Protein 4L0F (pdb70)

Structure (mmCIF, N/CA/C/O backbone):
data_4L0F
#
_entry.id   4L0F
#
_cell.length_a   48.020
_cell.length_b   79.550
_cell.length_c   62.880
_cell.angle_alpha   90.000
_cell.angle_beta   104.530
_cell.angle_gamma   90.000
#
_symmetry.space_group_name_H-M   'P 1 21 1'
#
loop_
_entity.id
_entity.type
_entity.pdbx_description
1 polymer 'P450 monooxygenase'
2 non-polymer 'PROTOPORPHYRIN IX CONTAINING FE'
3 non-polymer 1,2-ETHANEDIOL
4 non-polymer 'TRIETHYLENE GLYCOL'
5 water water
#
loop_
_atom_site.group_PDB
_atom_site.id
_atom_site.type_symbol
_atom_site.label_atom_id
_atom_site.label_alt_id
_atom_site.label_comp_id
_atom_site.label_asym_id
_atom_site.label_entity_id
_atom_site.label_seq_id
_atom_site.pdbx_PDB_ins_code
_atom_site.Cartn_x
_atom_site.Cartn_y
_atom_site.Cartn_z
_atom_site.occupancy
_atom_site.B_iso_or_equiv
_atom_site.auth_seq_id
_atom_site.auth_comp_id
_atom_site.auth_asym_id
_atom_site.auth_atom_id
_atom_site.pdbx_PDB_model_num
ATOM 1 N N . HIS A 1 9 ? 16.265 -23.072 39.151 1.00 48.03 -14 HIS A N 1
ATOM 2 C CA . HIS A 1 9 ? 17.324 -24.059 38.758 1.00 47.99 -14 HIS A CA 1
ATOM 3 C C . HIS A 1 9 ? 18.558 -23.368 38.161 1.00 46.28 -14 HIS A C 1
ATOM 4 O O . HIS A 1 9 ? 18.430 -22.511 37.284 1.00 44.20 -14 HIS A O 1
ATOM 11 N N . HIS A 1 10 ? 19.740 -23.742 38.654 1.00 47.41 -13 HIS A N 1
ATOM 12 C CA . HIS A 1 10 ? 21.028 -23.236 38.151 1.00 46.11 -13 HIS A CA 1
ATOM 13 C C . HIS A 1 10 ? 21.267 -23.718 36.723 1.00 43.01 -13 HIS A C 1
ATOM 14 O O . HIS A 1 10 ? 21.827 -22.992 35.902 1.00 40.47 -13 HIS A O 1
ATOM 21 N N . SER A 1 11 ? 20.862 -24.959 36.456 1.00 42.10 -12 SER A N 1
ATOM 22 C CA . SER A 1 11 ? 21.144 -25.617 35.188 1.00 40.10 -12 SER A CA 1
ATOM 23 C C . SER A 1 11 ? 19.917 -26.361 34.679 1.00 38.61 -12 SER A C 1
ATOM 24 O O . SER A 1 11 ? 18.995 -26.652 35.444 1.00 39.20 -12 SER A O 1
ATOM 27 N N . SER A 1 12 ? 19.903 -26.638 33.378 1.00 36.67 -11 SER A N 1
ATOM 28 C CA . SER A 1 12 ? 18.852 -27.437 32.759 1.00 35.26 -11 SER A CA 1
ATOM 29 C C . SER A 1 12 ? 19.469 -28.531 31.896 1.00 35.81 -11 SER A C 1
ATOM 30 O O . SER A 1 12 ? 20.562 -28.357 31.348 1.00 35.42 -11 SER A O 1
ATOM 33 N N . GLY A 1 13 ? 18.768 -29.655 31.782 1.00 36.18 -10 GLY A N 1
ATOM 34 C CA . GLY A 1 13 ? 19.157 -30.705 30.853 1.00 37.14 -10 GLY A CA 1
ATOM 35 C C . GLY A 1 13 ? 18.861 -30.262 29.430 1.00 35.17 -10 GLY A C 1
ATOM 36 O O . GLY A 1 13 ? 17.763 -29.786 29.132 1.00 33.79 -10 GLY A O 1
ATOM 37 N N . LEU A 1 14 ? 19.846 -30.403 28.550 1.00 35.41 -9 LEU A N 1
ATOM 38 C CA . LEU A 1 14 ? 19.640 -30.105 27.131 1.00 34.54 -9 LEU A CA 1
ATOM 39 C C . LEU A 1 14 ? 18.601 -31.080 26.533 1.00 34.38 -9 LEU A C 1
ATOM 40 O O . LEU A 1 14 ? 17.691 -30.667 25.816 1.00 33.22 -9 LEU A O 1
ATOM 45 N N . VAL A 1 15 ? 18.722 -32.356 26.888 1.00 35.65 -8 VAL A N 1
ATOM 46 C CA . VAL A 1 15 ? 17.806 -33.399 26.441 1.00 36.12 -8 VAL A CA 1
ATOM 47 C C . VAL A 1 15 ? 16.705 -33.623 27.500 1.00 36.58 -8 VAL A C 1
ATOM 48 O O . VAL A 1 15 ? 17.003 -34.062 28.617 1.00 37.18 -8 VAL A O 1
ATOM 52 N N . PRO A 1 16 ? 15.431 -33.296 27.162 1.00 35.07 -7 PRO A N 1
ATOM 53 C CA . PRO A 1 16 ? 14.362 -33.497 28.138 1.00 35.78 -7 PRO A CA 1
ATOM 54 C C . PRO A 1 16 ? 14.345 -34.917 28.708 1.00 38.14 -7 PRO A C 1
ATOM 55 O O . PRO A 1 16 ? 14.637 -35.890 28.003 1.00 38.77 -7 PRO A O 1
ATOM 59 N N . ARG A 1 17 ? 14.019 -35.025 29.988 1.00 39.14 -6 ARG A N 1
ATOM 60 C CA . ARG A 1 17 ? 14.069 -36.313 30.666 1.00 41.88 -6 ARG A CA 1
ATOM 61 C C . ARG A 1 17 ? 13.101 -37.327 30.051 1.00 42.46 -6 ARG A C 1
ATOM 62 O O . ARG A 1 17 ? 13.348 -38.531 30.106 1.00 44.84 -6 ARG A O 1
ATOM 70 N N . GLY A 1 18 ? 12.022 -36.827 29.449 1.00 40.70 -5 GLY A N 1
ATOM 71 C CA . GLY A 1 18 ? 11.016 -37.675 28.812 1.00 41.55 -5 GLY A CA 1
ATOM 72 C C . GLY A 1 18 ? 11.366 -38.149 27.408 1.00 40.82 -5 GLY A C 1
ATOM 73 O O . GLY A 1 18 ? 10.627 -38.948 26.826 1.00 41.85 -5 GLY A O 1
ATOM 74 N N . SER A 1 19 ? 12.495 -37.675 26.875 1.00 38.84 -4 SER A N 1
ATOM 75 C CA . SER A 1 19 ? 12.952 -38.046 25.529 1.00 38.41 -4 SER A CA 1
ATOM 76 C C . SER A 1 19 ? 13.048 -39.551 25.343 1.00 41.11 -4 SER A C 1
ATOM 77 O O . SER A 1 19 ? 13.366 -40.281 26.279 1.00 43.05 -4 SER A O 1
ATOM 80 N N . HIS A 1 20 ? 12.767 -40.013 24.128 1.00 41.99 -3 HIS A N 1
ATOM 81 C CA . HIS A 1 20 ? 12.846 -41.440 23.817 1.00 44.88 -3 HIS A CA 1
ATOM 82 C C . HIS A 1 20 ? 14.279 -41.830 23.442 1.00 45.64 -3 HIS A C 1
ATOM 83 O O . HIS A 1 20 ? 14.659 -42.991 23.556 1.00 48.42 -3 HIS A O 1
ATOM 90 N N . SER A 1 21 ? 15.066 -40.849 23.002 1.00 43.94 -2 SER A N 1
ATOM 91 C CA . SER A 1 21 ? 16.445 -41.095 22.580 1.00 44.56 -2 SER A CA 1
ATOM 92 C C . SER A 1 21 ? 17.295 -39.833 22.720 1.00 42.41 -2 SER A C 1
ATOM 93 O O . SER A 1 21 ? 16.783 -38.754 23.047 1.00 40.25 -2 SER A O 1
ATOM 96 N N . GLY A 1 22 ? 18.596 -39.974 22.466 1.00 43.29 -1 GLY A N 1
ATOM 97 C CA . GLY A 1 22 ? 19.519 -38.834 22.513 1.00 41.60 -1 GLY A CA 1
ATOM 98 C C . GLY A 1 22 ? 20.196 -38.656 23.861 1.00 42.43 -1 GLY A C 1
ATOM 99 O O . GLY A 1 22 ? 20.968 -37.714 24.054 1.00 41.41 -1 GLY A O 1
ATOM 100 N N . HIS A 1 23 ? 19.924 -39.576 24.786 1.00 44.38 0 HIS A N 1
ATOM 101 C CA . HIS A 1 23 ? 20.379 -39.451 26.167 1.00 45.26 0 HIS A CA 1
ATOM 102 C C . HIS A 1 23 ? 21.893 -39.616 26.333 1.00 46.97 0 HIS A C 1
ATOM 103 O O . HIS A 1 23 ? 22.485 -39.061 27.263 1.00 46.88 0 HIS A O 1
ATOM 110 N N . MET A 1 24 ? 22.511 -40.367 25.425 1.00 48.38 1 MET A N 1
ATOM 111 C CA . MET A 1 24 ? 23.942 -40.650 25.498 1.00 50.60 1 MET A CA 1
ATOM 112 C C . MET A 1 24 ? 24.825 -39.483 25.050 1.00 49.29 1 MET A C 1
ATOM 113 O O . MET A 1 24 ? 26.045 -39.524 25.208 1.00 50.77 1 MET A O 1
ATOM 118 N N . THR A 1 25 ? 24.203 -38.447 24.500 1.00 46.85 2 THR A N 1
ATOM 119 C CA . THR A 1 25 ? 24.920 -37.226 24.128 1.00 46.14 2 THR A CA 1
ATOM 120 C C . THR A 1 25 ? 24.289 -35.982 24.774 1.00 43.85 2 THR A C 1
ATOM 121 O O . THR A 1 25 ? 24.392 -34.863 24.247 1.00 42.36 2 THR A O 1
ATOM 125 N N . ALA A 1 26 ? 23.645 -36.199 25.924 1.00 44.39 3 ALA A N 1
ATOM 126 C CA . ALA A 1 26 ? 23.050 -35.129 26.735 1.00 42.79 3 ALA A CA 1
ATOM 127 C C . ALA A 1 26 ? 24.116 -34.342 27.506 1.00 43.04 3 ALA A C 1
ATOM 128 O O . ALA A 1 26 ? 25.105 -34.919 27.985 1.00 45.59 3 ALA A O 1
ATOM 130 N N . HIS A 1 27 ? 23.904 -33.031 27.609 1.00 40.85 4 HIS A N 1
ATOM 131 C CA . HIS A 1 27 ? 24.761 -32.127 28.382 1.00 40.93 4 HIS A CA 1
ATOM 132 C C . HIS A 1 27 ? 23.860 -31.116 29.089 1.00 38.41 4 HIS A C 1
ATOM 133 O O . HIS A 1 27 ? 22.781 -30.806 28.584 1.00 36.63 4 HIS A O 1
ATOM 140 N N . THR A 1 28 ? 24.281 -30.612 30.252 1.00 37.94 5 THR A N 1
ATOM 141 C CA . THR A 1 28 ? 23.497 -29.570 30.943 1.00 35.64 5 THR A CA 1
ATOM 142 C C . THR A 1 28 ? 23.933 -28.177 30.501 1.00 33.16 5 THR A C 1
ATOM 143 O O . THR A 1 28 ? 25.070 -27.988 30.089 1.00 33.67 5 THR A O 1
ATOM 147 N N . LEU A 1 29 ? 23.028 -27.210 30.579 1.00 30.86 6 LEU A N 1
ATOM 148 C CA . LEU A 1 29 ? 23.361 -25.813 30.287 1.00 29.58 6 LEU A CA 1
ATOM 149 C C . LEU A 1 29 ? 22.938 -24.929 31.457 1.00 29.26 6 LEU A C 1
ATOM 150 O O . LEU A 1 29 ? 21.884 -25.160 32.060 1.00 29.12 6 LEU A O 1
ATOM 155 N N . PRO A 1 30 ? 23.759 -23.921 31.795 1.00 29.26 7 PRO A N 1
ATOM 156 C CA . PRO A 1 30 ? 23.305 -22.997 32.838 1.00 29.13 7 PRO A CA 1
ATOM 157 C C . PRO A 1 30 ? 22.054 -22.244 32.398 1.00 26.80 7 PRO A C 1
ATOM 158 O O . PRO A 1 30 ? 21.815 -22.070 31.189 1.00 24.66 7 PRO A O 1
ATOM 162 N N . ILE A 1 31 ? 21.258 -21.817 33.371 1.00 27.32 8 ILE A N 1
ATOM 163 C CA . ILE A 1 31 ? 20.093 -20.977 33.117 1.00 25.93 8 ILE A CA 1
ATOM 164 C C . ILE A 1 31 ? 20.423 -19.632 33.769 1.00 26.81 8 ILE A C 1
ATOM 165 O O . ILE A 1 31 ? 20.223 -19.457 34.981 1.00 28.73 8 ILE A O 1
ATOM 170 N N . PRO A 1 32 ? 21.005 -18.699 32.999 1.00 25.62 9 PRO A N 1
ATOM 171 C CA . PRO A 1 32 ? 21.390 -17.422 33.613 1.00 26.13 9 PRO A CA 1
ATOM 172 C C . PRO A 1 32 ? 20.194 -16.606 34.113 1.00 25.91 9 PRO A C 1
A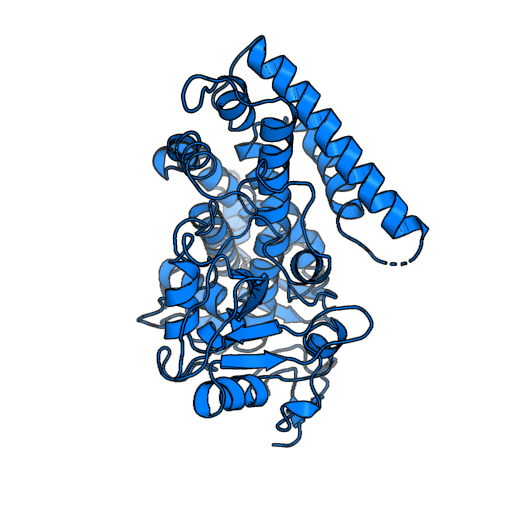TOM 173 O O . PRO A 1 32 ? 19.134 -16.626 33.499 1.00 23.80 9 PRO A O 1
ATOM 177 N N . ASP A 1 33 ? 20.370 -15.881 35.215 1.00 28.46 10 ASP A N 1
ATOM 178 C CA . ASP A 1 33 ? 19.290 -15.041 35.737 1.00 29.72 10 ASP A CA 1
ATOM 179 C C . ASP A 1 33 ? 19.752 -13.596 35.902 1.00 30.44 10 ASP A C 1
ATOM 180 O O . ASP A 1 33 ? 18.951 -12.690 36.140 1.00 31.36 10 ASP A O 1
ATOM 185 N N . ASP A 1 34 ? 21.048 -13.383 35.725 1.00 31.01 11 ASP A N 1
ATOM 186 C CA . ASP A 1 34 ? 21.619 -12.053 35.809 1.00 31.17 11 ASP A CA 1
ATOM 187 C C . ASP A 1 34 ? 21.768 -11.470 34.408 1.00 29.34 11 ASP A C 1
ATOM 188 O O . ASP A 1 34 ? 22.699 -11.825 33.670 1.00 28.96 11 ASP A O 1
ATOM 193 N N . ILE A 1 35 ? 20.844 -10.570 34.062 1.00 28.25 12 ILE A N 1
ATOM 194 C CA . ILE A 1 35 ? 20.810 -9.902 32.751 1.00 26.51 12 ILE A CA 1
ATOM 195 C C . ILE A 1 35 ? 22.181 -9.361 32.346 1.00 25.97 12 ILE A C 1
ATOM 196 O O . ILE A 1 35 ? 22.565 -9.467 31.184 1.00 24.66 12 ILE A O 1
ATOM 201 N N . SER A 1 36 ? 22.912 -8.804 33.315 1.00 27.69 13 SER A N 1
ATOM 202 C CA . SER A 1 36 ? 24.198 -8.143 33.056 1.00 28.34 13 SER A CA 1
ATOM 203 C C . SER A 1 36 ? 25.302 -9.059 32.494 1.00 28.35 13 SER A C 1
ATOM 204 O O . SER A 1 36 ? 26.274 -8.570 31.919 1.00 29.23 13 SER A O 1
ATOM 207 N N . THR A 1 37 ? 25.137 -10.374 32.629 1.00 27.30 14 THR A N 1
ATOM 208 C CA . THR A 1 37 ? 26.183 -11.324 32.226 1.00 27.25 14 THR A CA 1
ATOM 209 C C . THR A 1 37 ? 26.005 -11.860 30.798 1.00 24.56 14 THR A C 1
ATOM 210 O O . THR A 1 37 ? 26.793 -12.689 30.339 1.00 24.33 14 THR A O 1
ATOM 214 N N . ILE A 1 38 ? 24.977 -11.397 30.103 1.00 21.59 15 ILE A N 1
ATOM 215 C CA . ILE A 1 38 ? 24.656 -11.951 28.786 1.00 20.18 15 ILE A CA 1
ATOM 216 C C . ILE A 1 38 ? 24.958 -10.955 27.667 1.00 19.72 15 ILE A C 1
ATOM 217 O O . ILE A 1 38 ? 24.453 -9.827 27.659 1.00 19.58 15 ILE A O 1
ATOM 222 N N . ASN A 1 39 ? 25.797 -11.389 26.726 1.00 20.39 16 ASN A N 1
ATOM 223 C CA . ASN A 1 39 ? 26.134 -10.608 25.537 1.00 19.82 16 ASN A CA 1
ATOM 224 C C . ASN A 1 39 ? 25.400 -11.215 24.349 1.00 18.44 16 ASN A C 1
ATOM 225 O O . ASN A 1 39 ? 25.784 -12.277 23.846 1.00 18.22 16 ASN A O 1
ATOM 230 N N . LEU A 1 40 ? 24.343 -10.532 23.912 1.00 16.98 17 LEU A N 1
ATOM 231 C CA . LEU A 1 40 ? 23.507 -10.997 22.817 1.00 16.01 17 LEU A CA 1
ATOM 232 C C . LEU A 1 40 ? 24.171 -10.961 21.446 1.00 16.24 17 LEU A C 1
ATOM 233 O O . LEU A 1 40 ? 23.700 -11.612 20.512 1.00 14.54 17 LEU A O 1
ATOM 238 N N . THR A 1 41 ? 25.270 -10.214 21.332 1.00 17.53 18 THR A N 1
ATOM 239 C CA . THR A 1 41 ? 25.988 -10.105 20.073 1.00 18.01 18 THR A CA 1
ATOM 240 C C . THR A 1 41 ? 26.897 -11.323 19.850 1.00 18.86 18 THR A C 1
ATOM 241 O O . THR A 1 41 ? 27.305 -11.607 18.727 1.00 19.48 18 THR A O 1
ATOM 245 N N . ASP A 1 42 ? 27.227 -12.026 20.927 1.00 19.48 19 ASP A N 1
ATOM 246 C CA . ASP A 1 42 ? 28.097 -13.189 20.837 1.00 20.41 19 ASP A CA 1
ATOM 247 C C . ASP A 1 42 ? 27.271 -14.434 20.447 1.00 19.38 19 ASP A C 1
ATOM 248 O O . ASP A 1 42 ? 26.399 -14.847 21.205 1.00 18.29 19 ASP A O 1
ATOM 253 N N . PRO A 1 43 ? 27.561 -15.045 19.279 1.00 19.62 20 PRO A N 1
ATOM 254 C CA . PRO A 1 43 ? 26.850 -16.288 18.918 1.00 19.13 20 PRO A CA 1
ATOM 255 C C . PRO A 1 43 ? 26.971 -17.396 19.973 1.00 19.55 20 PRO A C 1
ATOM 256 O O . PRO A 1 43 ? 26.056 -18.206 20.109 1.00 19.18 20 PRO A O 1
ATOM 260 N N . ARG A 1 44 ? 28.071 -17.413 20.723 1.00 21.26 21 ARG A N 1
ATOM 261 C CA . ARG A 1 44 ? 28.318 -18.492 21.683 1.00 22.38 21 ARG A CA 1
ATOM 262 C C . ARG A 1 44 ? 27.282 -18.498 22.805 1.00 20.80 21 ARG A C 1
ATOM 263 O O . ARG A 1 44 ? 26.910 -19.558 23.311 1.00 21.09 21 ARG A O 1
ATOM 271 N N . THR A 1 45 ? 26.823 -17.304 23.176 1.00 19.25 22 THR A N 1
ATOM 272 C CA . THR A 1 45 ? 25.778 -17.104 24.177 1.00 18.01 22 THR A CA 1
ATOM 273 C C . THR A 1 45 ? 24.580 -18.049 24.007 1.00 17.24 22 THR A C 1
ATOM 274 O O . THR A 1 45 ? 24.051 -18.571 25.002 1.00 17.50 22 THR A O 1
ATOM 278 N N . TYR A 1 46 ? 24.180 -18.285 22.758 1.00 15.76 23 TYR A N 1
ATOM 279 C CA . TYR A 1 46 ? 22.965 -19.056 22.445 1.00 15.27 23 TYR A CA 1
ATOM 280 C C . TYR A 1 46 ? 23.134 -20.571 22.562 1.00 16.17 23 TYR A C 1
ATOM 281 O O . TYR A 1 46 ? 22.159 -21.306 22.711 1.00 16.57 23 TYR A O 1
ATOM 290 N N . GLU A 1 47 ? 24.383 -21.012 22.521 1.00 17.32 24 GLU A N 1
ATOM 291 C CA . GLU A 1 47 ? 24.729 -22.398 22.612 1.00 18.93 24 GLU A CA 1
ATOM 292 C C . GLU A 1 47 ? 25.205 -22.784 24.009 1.00 20.29 24 GLU A C 1
ATOM 293 O O . GLU A 1 47 ? 25.166 -23.958 24.365 1.00 21.55 24 GLU A O 1
ATOM 299 N N . VAL A 1 48 ? 25.664 -21.816 24.794 1.00 20.57 25 VAL A N 1
ATOM 300 C CA . VAL A 1 48 ? 26.181 -22.140 26.141 1.00 22.73 25 VAL A CA 1
ATOM 301 C C . VAL A 1 48 ? 25.211 -21.814 27.294 1.00 22.41 25 VAL A C 1
ATOM 302 O O . VAL A 1 48 ? 25.526 -22.072 28.464 1.00 24.10 25 VAL A O 1
ATOM 306 N N . ASN A 1 49 ? 24.036 -21.281 26.953 1.00 20.13 26 ASN A N 1
ATOM 307 C CA . ASN A 1 49 ? 23.027 -20.901 27.936 1.00 20.44 26 ASN A CA 1
ATOM 308 C C . ASN A 1 49 ? 21.645 -21.377 27.567 1.00 19.55 26 ASN A C 1
ATOM 309 O O . ASN A 1 49 ? 21.298 -21.410 26.395 1.00 18.73 26 ASN A O 1
ATOM 314 N N . ASP A 1 50 ? 20.851 -21.702 28.580 1.00 20.48 27 ASP A N 1
ATOM 315 C CA . ASP A 1 50 ? 19.402 -21.803 28.438 1.00 19.41 27 ASP A CA 1
ATOM 316 C C . ASP A 1 50 ? 18.889 -20.424 28.850 1.00 18.54 27 ASP A C 1
ATOM 317 O O . ASP A 1 50 ? 18.914 -20.078 30.029 1.00 19.22 27 ASP A O 1
ATOM 322 N N . LEU A 1 51 ? 18.457 -19.641 27.864 1.00 17.34 28 LEU A N 1
ATOM 323 C CA . LEU A 1 51 ? 18.010 -18.268 28.071 1.00 16.91 28 LEU A CA 1
ATOM 324 C C . LEU A 1 51 ? 16.537 -18.103 28.485 1.00 16.55 28 LEU A C 1
ATOM 325 O O . LEU A 1 51 ? 16.039 -16.984 28.521 1.00 15.50 28 LEU A O 1
ATOM 330 N N . SER A 1 52 ? 15.850 -19.195 28.804 1.00 17.18 29 SER A N 1
ATOM 331 C CA . SER A 1 52 ? 14.437 -19.126 29.185 1.00 18.19 29 SER A CA 1
ATOM 332 C C . SER A 1 52 ? 14.154 -18.134 30.344 1.00 19.24 29 SER A C 1
ATOM 333 O O . SER A 1 52 ? 13.245 -17.305 30.253 1.00 19.03 29 SER A O 1
ATOM 336 N N . GLU A 1 53 ? 14.954 -18.204 31.404 1.00 20.26 30 GLU A N 1
ATOM 337 C CA . GLU A 1 53 ? 14.786 -17.317 32.548 1.00 21.75 30 GLU A CA 1
ATOM 338 C C . GLU A 1 53 ? 15.220 -15.880 32.218 1.00 20.81 30 GLU A C 1
ATOM 339 O O . GLU A 1 53 ? 14.620 -14.907 32.697 1.00 20.78 30 GLU A O 1
ATOM 345 N N . TYR A 1 54 ? 16.264 -15.759 31.404 1.00 19.56 31 TYR A N 1
ATOM 346 C CA . TYR A 1 54 ? 16.717 -14.469 30.906 1.00 18.44 31 TYR A CA 1
ATOM 347 C C . TYR A 1 54 ? 15.605 -13.701 30.176 1.00 17.60 31 TYR A C 1
ATOM 348 O O . TYR A 1 54 ? 15.342 -12.548 30.513 1.00 17.44 31 TYR A O 1
ATOM 357 N N . TRP A 1 55 ? 14.954 -14.328 29.188 1.00 16.87 32 TRP A N 1
ATOM 358 C CA . TRP A 1 55 ? 13.873 -13.651 28.452 1.00 16.38 32 TRP A CA 1
ATOM 359 C C . TRP A 1 55 ? 12.664 -13.338 29.337 1.00 17.26 32 TRP A C 1
ATOM 360 O O . TRP A 1 55 ? 12.022 -12.296 29.166 1.00 16.72 32 TRP A O 1
ATOM 371 N N . ARG A 1 56 ? 12.357 -14.229 30.281 1.00 17.79 33 ARG A N 1
ATOM 372 C CA . ARG A 1 56 ? 11.260 -13.988 31.221 1.00 19.31 33 ARG A CA 1
ATOM 373 C C . ARG A 1 56 ? 11.574 -12.788 32.134 1.00 19.82 33 ARG A C 1
ATOM 374 O O . ARG A 1 56 ? 10.705 -11.959 32.410 1.00 18.99 33 ARG A O 1
ATOM 382 N N . GLN A 1 57 ? 12.827 -12.686 32.570 1.00 19.86 34 GLN A N 1
ATOM 383 C CA . GLN A 1 57 ? 13.248 -11.522 33.346 1.00 21.62 34 GLN A CA 1
ATOM 384 C C . GLN A 1 57 ? 13.130 -10.218 32.552 1.00 20.01 34 GLN A C 1
ATOM 385 O O . GLN A 1 57 ? 12.677 -9.212 33.091 1.00 21.16 34 GLN A O 1
ATOM 391 N N . LEU A 1 58 ? 13.518 -10.249 31.274 1.00 18.50 35 LEU A N 1
ATOM 392 C CA . LEU A 1 58 ? 13.361 -9.087 30.405 1.00 17.74 35 LEU A CA 1
ATOM 393 C C . LEU A 1 58 ? 11.881 -8.738 30.188 1.00 18.01 35 LEU A C 1
ATOM 394 O O . LEU A 1 58 ? 11.485 -7.593 30.364 1.00 18.83 35 LEU A O 1
ATOM 399 N N . ARG A 1 59 ? 11.056 -9.727 29.854 1.00 17.05 36 ARG A N 1
ATOM 400 C CA . ARG A 1 59 ? 9.621 -9.472 29.663 1.00 17.33 36 ARG A CA 1
ATOM 401 C C . ARG A 1 59 ? 8.930 -8.860 30.885 1.00 18.99 36 ARG A C 1
ATOM 402 O O . ARG A 1 59 ? 8.131 -7.936 30.755 1.00 19.27 36 ARG A O 1
ATOM 410 N N . THR A 1 60 ? 9.253 -9.362 32.070 1.00 19.74 37 THR A N 1
ATOM 411 C CA . THR A 1 60 ? 8.513 -8.990 33.264 1.00 22.23 37 THR A CA 1
ATOM 412 C C . THR A 1 60 ? 9.064 -7.757 33.988 1.00 23.14 37 THR A C 1
ATOM 413 O O . THR A 1 60 ? 8.337 -7.105 34.745 1.00 24.94 37 THR A O 1
ATOM 417 N N . THR A 1 61 ? 10.338 -7.444 33.768 1.00 22.38 38 THR A N 1
ATOM 418 C CA . THR A 1 61 ? 10.982 -6.379 34.538 1.00 23.81 38 THR A CA 1
ATOM 419 C C . THR A 1 61 ? 11.675 -5.316 33.676 1.00 22.54 38 THR A C 1
ATOM 420 O O . THR A 1 61 ? 11.906 -4.200 34.136 1.00 23.66 38 THR A O 1
ATOM 424 N N . ARG A 1 62 ? 12.011 -5.658 32.438 1.00 21.22 39 ARG A N 1
ATOM 425 C CA . ARG A 1 62 ? 12.718 -4.726 31.562 1.00 20.90 39 ARG A CA 1
ATOM 426 C C . ARG A 1 62 ? 12.314 -4.887 30.093 1.00 18.76 39 ARG A C 1
ATOM 427 O O . ARG A 1 62 ? 13.170 -5.122 29.251 1.00 17.76 39 ARG A O 1
ATOM 435 N N . PRO A 1 63 ? 10.998 -4.747 29.775 1.00 18.76 40 PRO A N 1
ATOM 436 C CA . PRO A 1 63 ? 10.502 -5.074 28.424 1.00 17.56 40 PRO A CA 1
ATOM 437 C C . PRO A 1 63 ? 11.147 -4.249 27.282 1.00 16.69 40 PRO A C 1
ATOM 438 O O . PRO A 1 63 ? 11.156 -4.687 26.114 1.00 15.29 40 PRO A O 1
ATOM 442 N N . LEU A 1 64 ? 11.676 -3.075 27.630 1.00 17.09 41 LEU A N 1
ATOM 443 C CA . LEU A 1 64 ? 12.551 -2.322 26.741 1.00 16.49 41 LEU A CA 1
ATOM 444 C C . LEU A 1 64 ? 13.908 -2.197 27.436 1.00 16.62 41 LEU A C 1
ATOM 445 O O . LEU A 1 64 ? 14.040 -1.462 28.430 1.00 17.81 41 LEU A O 1
ATOM 450 N N . TYR A 1 65 ? 14.897 -2.922 26.912 1.00 15.24 42 TYR A N 1
ATOM 451 C CA . TYR A 1 65 ? 16.191 -3.097 27.571 1.00 15.88 42 TYR A CA 1
ATOM 452 C C . TYR A 1 65 ? 17.320 -2.543 26.718 1.00 15.78 42 TYR A C 1
ATOM 453 O O . TYR A 1 65 ? 17.436 -2.884 25.550 1.00 14.12 42 TYR A O 1
ATOM 462 N N . TRP A 1 66 ? 18.162 -1.700 27.307 1.00 16.26 43 TRP A N 1
ATOM 463 C CA . TRP A 1 66 ? 19.317 -1.166 26.584 1.00 16.59 43 TRP A CA 1
ATOM 464 C C . TRP A 1 66 ? 20.506 -2.086 26.810 1.00 16.87 43 TRP A C 1
ATOM 465 O O . TRP A 1 66 ? 21.157 -2.045 27.851 1.00 18.58 43 TRP A O 1
ATOM 476 N N . HIS A 1 67 ? 20.782 -2.921 25.823 1.00 16.80 44 HIS A N 1
ATOM 477 C CA . HIS A 1 67 ? 21.981 -3.733 25.819 1.00 17.78 44 HIS A CA 1
ATOM 478 C C . HIS A 1 67 ? 23.202 -2.828 25.633 1.00 19.59 44 HIS A C 1
ATOM 479 O O . HIS A 1 67 ? 23.215 -1.967 24.757 1.00 19.43 44 HIS A O 1
ATOM 486 N N . PRO A 1 68 ? 24.230 -2.994 26.478 1.00 21.84 45 PRO A N 1
ATOM 487 C CA . PRO A 1 68 ? 25.380 -2.096 26.371 1.00 23.62 45 PRO A CA 1
ATOM 488 C C . PRO A 1 68 ? 26.181 -2.220 25.063 1.00 23.88 45 PRO A C 1
ATOM 489 O O . PRO A 1 68 ? 26.017 -3.206 24.318 1.00 22.57 45 PRO A O 1
ATOM 493 N N . PRO A 1 69 ? 27.031 -1.213 24.782 1.00 25.77 46 PRO A N 1
ATOM 494 C CA . PRO A 1 69 ? 28.081 -1.334 23.763 1.00 26.90 46 PRO A CA 1
ATOM 495 C C . PRO A 1 69 ? 29.010 -2.518 24.053 1.00 27.84 46 PRO A C 1
ATOM 496 O O . PRO A 1 69 ? 29.380 -2.735 25.208 1.00 28.82 46 PRO A O 1
ATOM 500 N N . VAL A 1 70 ? 29.336 -3.274 23.003 1.00 27.85 47 VAL A N 1
ATOM 501 C CA . VAL A 1 70 ? 30.341 -4.342 23.013 1.00 29.77 47 VAL A CA 1
ATOM 502 C C . VAL A 1 70 ? 31.408 -3.985 21.978 1.00 31.43 47 VAL A C 1
ATOM 503 O O . VAL A 1 70 ? 31.091 -3.748 20.814 1.00 30.66 47 VAL A O 1
ATOM 507 N N . GLY A 1 71 ? 32.669 -3.950 22.395 1.00 34.16 48 GLY A N 1
ATOM 508 C CA . GLY A 1 71 ? 33.774 -3.549 21.511 1.00 36.58 48 GLY A CA 1
ATOM 509 C C . GLY A 1 71 ? 33.578 -2.184 20.867 1.00 36.90 48 GLY A C 1
ATOM 510 O O . GLY A 1 71 ? 33.370 -1.189 21.560 1.00 37.27 48 GLY A O 1
ATOM 511 N N . ASP A 1 72 ? 33.628 -2.139 19.537 1.00 36.95 49 ASP A N 1
ATOM 512 C CA . ASP A 1 72 ? 33.455 -0.879 18.796 1.00 37.78 49 ASP A CA 1
ATOM 513 C C . ASP A 1 72 ? 32.008 -0.654 18.335 1.00 34.83 49 ASP A C 1
ATOM 514 O O . ASP A 1 72 ? 31.695 0.332 17.650 1.00 35.08 49 ASP A O 1
ATOM 519 N N . ALA A 1 73 ? 31.137 -1.565 18.738 1.00 32.36 50 ALA A N 1
ATOM 520 C CA . ALA A 1 73 ? 29.717 -1.523 18.389 1.00 29.98 50 ALA A CA 1
ATOM 521 C C . ALA A 1 73 ? 28.909 -0.681 19.381 1.00 28.92 50 ALA A C 1
ATOM 522 O O . ALA A 1 73 ? 29.250 -0.632 20.560 1.00 29.63 50 ALA A O 1
ATOM 524 N N . PRO A 1 74 ? 27.832 -0.024 18.902 1.00 27.16 51 PRO A N 1
ATOM 525 C CA . PRO A 1 74 ? 26.935 0.724 19.778 1.00 25.91 51 PRO A CA 1
ATOM 526 C C . PRO A 1 74 ? 26.079 -0.200 20.634 1.00 23.60 51 PRO A C 1
ATOM 527 O O . PRO A 1 74 ? 25.939 -1.390 20.315 1.00 22.09 51 PRO A O 1
ATOM 531 N N . GLY A 1 75 ? 25.490 0.354 21.693 1.00 22.90 52 GLY A N 1
ATOM 532 C CA . GLY A 1 75 ? 24.425 -0.344 22.424 1.00 21.07 52 GLY A CA 1
ATOM 533 C C . GLY A 1 75 ? 23.191 -0.486 21.552 1.00 19.51 52 GLY A C 1
ATOM 534 O O . GLY A 1 75 ? 23.158 0.010 20.420 1.00 20.12 52 GLY A O 1
ATOM 535 N N . PHE A 1 76 ? 22.172 -1.173 22.055 1.00 17.81 53 PHE A N 1
ATOM 536 C CA . PHE A 1 76 ? 20.955 -1.372 21.285 1.00 16.76 53 PHE A CA 1
ATOM 537 C C . PHE A 1 76 ? 19.813 -1.782 22.168 1.00 16.16 53 PHE A C 1
ATOM 538 O O . PHE A 1 76 ? 20.018 -2.473 23.167 1.00 16.45 53 PHE A O 1
ATOM 546 N N . TRP A 1 77 ? 18.608 -1.370 21.777 1.00 15.46 54 TRP A N 1
ATOM 547 C CA . TRP A 1 77 ? 17.397 -1.787 22.464 1.00 15.00 54 TRP A CA 1
ATOM 548 C C . TRP A 1 77 ? 17.078 -3.259 22.197 1.00 13.80 54 TRP A C 1
ATOM 549 O O . TRP A 1 77 ? 17.282 -3.766 21.087 1.00 12.41 54 TRP A O 1
ATOM 560 N N . VAL A 1 78 ? 16.590 -3.921 23.240 1.00 13.39 55 VAL A N 1
ATOM 561 C CA . VAL A 1 78 ? 16.143 -5.302 23.150 1.00 13.36 55 VAL A CA 1
ATOM 562 C C . VAL A 1 78 ? 14.675 -5.307 23.555 1.00 13.33 55 VAL A C 1
ATOM 563 O O . VAL A 1 78 ? 14.325 -4.857 24.651 1.00 14.67 55 VAL A O 1
ATOM 567 N N . VAL A 1 79 ? 13.829 -5.779 22.646 1.00 12.57 56 VAL A N 1
ATOM 568 C CA . VAL A 1 79 ? 12.387 -5.835 22.876 1.00 12.42 56 VAL A CA 1
ATOM 569 C C . VAL A 1 79 ? 11.981 -7.310 22.992 1.00 11.87 56 VAL A C 1
ATOM 570 O O . VAL A 1 79 ? 12.226 -8.101 22.079 1.00 12.29 56 VAL A O 1
ATOM 574 N N . SER A 1 80 ? 11.375 -7.669 24.117 1.00 12.37 57 SER A N 1
ATOM 575 C CA . SER A 1 80 ? 11.169 -9.080 24.459 1.00 12.11 57 SER A CA 1
ATOM 576 C C . SER A 1 80 ? 9.715 -9.564 24.505 1.00 12.68 57 SER A C 1
ATOM 577 O O . SER A 1 80 ? 9.463 -10.762 24.331 1.00 12.86 57 SER A O 1
ATOM 580 N N . ARG A 1 81 ? 8.764 -8.656 24.709 1.00 12.46 58 ARG A N 1
ATOM 581 C CA . ARG A 1 81 ? 7.351 -9.055 24.794 1.00 13.94 58 ARG A CA 1
ATOM 582 C C . ARG A 1 81 ? 6.709 -9.236 23.427 1.00 13.67 58 ARG A C 1
ATOM 583 O O . ARG A 1 81 ? 6.954 -8.453 22.501 1.00 13.81 58 ARG A O 1
ATOM 591 N N . TYR A 1 82 ? 5.860 -10.250 23.308 1.00 13.61 59 TYR A N 1
ATOM 592 C CA . TYR A 1 82 ? 5.131 -10.480 22.066 1.00 13.94 59 TYR A CA 1
ATOM 593 C C . TYR A 1 82 ? 4.384 -9.210 21.619 1.00 14.10 59 TYR A C 1
ATOM 594 O O . TYR A 1 82 ? 4.533 -8.795 20.494 1.00 14.23 59 TYR A O 1
ATOM 603 N N . ALA A 1 83 ? 3.628 -8.570 22.509 1.00 15.68 60 ALA A N 1
ATOM 604 C CA . ALA A 1 83 ? 2.836 -7.394 22.117 1.00 16.43 60 ALA A CA 1
ATOM 605 C C . ALA A 1 83 ? 3.706 -6.254 21.544 1.00 16.40 60 ALA A C 1
ATOM 606 O O . ALA A 1 83 ? 3.338 -5.608 20.527 1.00 16.26 60 ALA A O 1
ATOM 608 N N . ASP A 1 84 ? 4.868 -6.047 22.163 1.00 15.09 61 ASP A N 1
ATOM 609 C CA . ASP A 1 84 ? 5.781 -4.981 21.746 1.00 15.65 61 ASP A CA 1
ATOM 610 C C . ASP A 1 84 ? 6.523 -5.320 20.477 1.00 14.46 61 ASP A C 1
ATOM 611 O O . ASP A 1 84 ? 6.703 -4.460 19.612 1.00 14.36 61 ASP A O 1
ATOM 616 N N . VAL A 1 85 ? 6.932 -6.581 20.359 1.00 13.08 62 VAL A N 1
ATOM 617 C CA . VAL A 1 85 ? 7.580 -7.064 19.149 1.00 12.17 62 VAL A CA 1
ATOM 618 C C . VAL A 1 85 ? 6.635 -6.871 17.972 1.00 12.70 62 VAL A C 1
ATOM 619 O O . VAL A 1 85 ? 7.037 -6.329 16.954 1.00 11.94 62 VAL A O 1
ATOM 623 N N . MET A 1 86 ? 5.394 -7.333 18.121 1.00 12.57 63 MET A N 1
ATOM 624 C CA . MET A 1 86 ? 4.372 -7.190 17.088 1.00 14.35 63 MET A CA 1
ATOM 625 C C . MET A 1 86 ? 4.131 -5.730 16.724 1.00 14.98 63 MET A C 1
ATOM 626 O O . MET A 1 86 ? 4.075 -5.386 15.540 1.00 15.28 63 MET A O 1
ATOM 631 N N . ALA A 1 87 ? 3.986 -4.880 17.738 1.00 14.97 64 ALA A N 1
ATOM 632 C CA . ALA A 1 87 ? 3.716 -3.459 17.518 1.00 16.04 64 ALA A CA 1
ATOM 633 C C . ALA A 1 87 ? 4.863 -2.758 16.780 1.00 15.69 64 ALA A C 1
ATOM 634 O O . ALA A 1 87 ? 4.619 -1.903 15.918 1.00 16.38 64 ALA A O 1
ATOM 636 N N . LEU A 1 88 ? 6.103 -3.119 17.093 1.00 14.46 65 LEU A N 1
ATOM 637 C CA . LEU A 1 88 ? 7.238 -2.457 16.434 1.00 15.05 65 LEU A CA 1
ATOM 638 C C . LEU A 1 88 ? 7.503 -2.957 15.002 1.00 14.76 65 LEU A C 1
ATOM 639 O O . LEU A 1 88 ? 7.913 -2.180 14.147 1.00 15.44 65 LEU A O 1
ATOM 644 N N . TYR A 1 89 ? 7.246 -4.239 14.743 1.00 14.47 66 TYR A N 1
ATOM 645 C CA . TYR A 1 89 ? 7.313 -4.780 13.383 1.00 15.12 66 TYR A CA 1
ATOM 646 C C . TYR A 1 89 ? 6.378 -4.023 12.476 1.00 16.47 66 TYR A C 1
ATOM 647 O O . TYR A 1 89 ? 6.658 -3.841 11.295 1.00 17.36 66 TYR A O 1
ATOM 656 N N . LYS A 1 90 ? 5.255 -3.594 13.035 1.00 17.24 67 LYS A N 1
ATOM 657 C CA . LYS A 1 90 ? 4.205 -2.936 12.268 1.00 18.83 67 LYS A CA 1
ATOM 658 C C . LYS A 1 90 ? 4.597 -1.559 11.725 1.00 19.50 67 LYS A C 1
ATOM 659 O O . LYS A 1 90 ? 4.110 -1.125 10.678 1.00 19.93 67 LYS A O 1
ATOM 665 N N . ASP A 1 91 ? 5.468 -0.877 12.450 1.00 19.26 68 ASP A N 1
ATOM 666 C CA . ASP A 1 91 ? 5.776 0.509 12.165 1.00 21.01 68 ASP A CA 1
ATOM 667 C C . ASP A 1 91 ? 7.051 0.644 11.328 1.00 20.91 68 ASP A C 1
ATOM 668 O O . ASP A 1 91 ? 8.171 0.539 11.859 1.00 20.06 68 ASP A O 1
ATOM 673 N N . ASN A 1 92 ? 6.893 0.889 10.027 1.00 21.96 69 ASN A N 1
ATOM 674 C CA . ASN A 1 92 ? 8.062 1.159 9.197 1.00 22.37 69 ASN A CA 1
ATOM 675 C C . ASN A 1 92 ? 8.152 2.625 8.789 1.00 23.86 69 ASN A C 1
ATOM 676 O O . ASN A 1 92 ? 8.697 2.965 7.726 1.00 25.02 69 ASN A O 1
ATOM 681 N N . LYS A 1 93 ? 7.603 3.477 9.651 1.00 23.93 70 LYS A N 1
ATOM 682 C CA . LYS A 1 93 ? 7.623 4.925 9.469 1.00 25.78 70 LYS A CA 1
ATOM 683 C C . LYS A 1 93 ? 8.588 5.547 10.462 1.00 25.02 70 LYS A C 1
ATOM 684 O O . LYS A 1 93 ? 9.466 6.308 10.072 1.00 25.66 70 LYS A O 1
ATOM 690 N N . LYS A 1 94 ? 8.414 5.214 11.744 1.00 18.30 71 LYS A N 1
ATOM 691 C CA . LYS A 1 94 ? 9.315 5.678 12.802 1.00 18.95 71 LYS A CA 1
ATOM 692 C C . LYS A 1 94 ? 10.518 4.750 12.969 1.00 18.05 71 LYS A C 1
ATOM 693 O O . LYS A 1 94 ? 11.531 5.124 13.570 1.00 18.26 71 LYS A O 1
ATOM 699 N N . LEU A 1 95 ? 10.375 3.535 12.446 1.00 17.16 72 LEU A N 1
ATOM 700 C CA . LEU A 1 95 ? 11.470 2.578 12.351 1.00 16.40 72 LEU A CA 1
ATOM 701 C C . LEU A 1 95 ? 11.810 2.286 10.876 1.00 16.35 72 LEU A C 1
ATOM 702 O O . LEU A 1 95 ? 10.941 2.360 10.006 1.00 16.65 72 LEU A O 1
ATOM 707 N N . THR A 1 96 ? 13.078 2.004 10.595 1.00 15.37 73 THR A N 1
ATOM 708 C CA . THR A 1 96 ? 13.502 1.670 9.247 1.00 14.87 73 THR A CA 1
ATOM 709 C C . THR A 1 96 ? 14.352 0.395 9.239 1.00 14.26 73 THR A C 1
ATOM 710 O O . THR A 1 96 ? 15.048 0.091 10.208 1.00 13.65 73 THR A O 1
ATOM 714 N N . SER A 1 97 ? 14.246 -0.344 8.142 1.00 13.83 74 SER A N 1
ATOM 715 C CA . SER A 1 97 ? 15.144 -1.455 7.834 1.00 13.85 74 SER A CA 1
ATOM 716 C C . SER A 1 97 ? 16.267 -1.007 6.889 1.00 14.54 74 SER A C 1
ATOM 717 O O . SER A 1 97 ? 17.089 -1.825 6.489 1.00 14.83 74 SER A O 1
ATOM 720 N N . GLU A 1 98 ? 16.338 0.287 6.564 1.00 14.82 75 GLU A N 1
ATOM 721 C CA . GLU A 1 98 ? 17.297 0.737 5.537 1.00 15.63 75 GLU A CA 1
ATOM 722 C C . GLU A 1 98 ? 18.736 0.899 6.036 1.00 16.21 75 GLU A C 1
ATOM 723 O O . GLU A 1 98 ? 19.625 1.301 5.282 1.00 16.06 75 GLU A O 1
ATOM 729 N N . LYS A 1 99 ? 18.940 0.597 7.322 1.00 16.29 76 LYS A N 1
ATOM 730 C CA A LYS A 1 99 ? 20.263 0.593 7.938 0.50 16.52 76 LYS A CA 1
ATOM 731 C CA B LYS A 1 99 ? 20.280 0.585 7.902 0.50 16.63 76 LYS A CA 1
ATOM 732 C C . LYS A 1 99 ? 20.618 -0.845 8.338 1.00 16.10 76 LYS A C 1
ATOM 733 O O . LYS A 1 99 ? 21.528 -1.072 9.138 1.00 17.31 76 LYS A O 1
ATOM 744 N N . GLY A 1 100 ? 19.881 -1.815 7.782 1.00 14.87 77 GLY A N 1
ATOM 745 C CA . GLY A 1 100 ? 20.047 -3.232 8.110 1.00 13.77 77 GLY A CA 1
ATOM 746 C C . GLY A 1 100 ? 18.875 -3.759 8.940 1.00 13.16 77 GLY A C 1
ATOM 747 O O . GLY A 1 100 ? 18.190 -2.976 9.614 1.00 12.76 77 GLY A O 1
ATOM 748 N N . ASN A 1 101 ? 18.664 -5.081 8.910 1.00 12.38 78 ASN A N 1
ATOM 749 C CA . ASN A 1 101 ? 17.535 -5.707 9.625 1.00 12.32 78 ASN A CA 1
ATOM 750 C C . ASN A 1 101 ? 17.941 -6.802 10.615 1.00 12.70 78 ASN A C 1
ATOM 751 O O . ASN A 1 101 ? 17.067 -7.459 11.193 1.00 12.94 78 ASN A O 1
ATOM 756 N N . VAL A 1 102 ? 19.256 -6.973 10.810 1.00 12.80 79 VAL A N 1
ATOM 757 C CA . VAL A 1 102 ? 19.801 -7.888 11.823 1.00 13.15 79 VAL A CA 1
ATOM 758 C C . VAL A 1 102 ? 20.988 -7.240 12.556 1.00 13.69 79 VAL A C 1
ATOM 759 O O . VAL A 1 102 ? 21.535 -6.245 12.090 1.00 14.38 79 VAL A O 1
ATOM 763 N N . LEU A 1 103 ? 21.417 -7.840 13.666 1.00 13.31 80 LEU A N 1
ATOM 764 C CA . LEU A 1 103 ? 22.485 -7.276 14.474 1.00 14.84 80 LEU A CA 1
ATOM 765 C C . LEU A 1 103 ? 23.755 -6.973 13.686 1.00 15.74 80 LEU A C 1
ATOM 766 O O . LEU A 1 103 ? 24.298 -5.880 13.809 1.00 15.46 80 LEU A O 1
ATOM 771 N N . VAL A 1 104 ? 24.205 -7.908 12.847 1.00 16.32 81 VAL A N 1
ATOM 772 C CA . VAL A 1 104 ? 25.507 -7.708 12.177 1.00 17.70 81 VAL A CA 1
ATOM 773 C C . VAL A 1 104 ? 25.541 -6.418 11.332 1.00 17.73 81 VAL A C 1
ATOM 774 O O . VAL A 1 104 ? 26.512 -5.651 11.405 1.00 18.75 81 VAL A O 1
ATOM 778 N N . THR A 1 105 ? 24.482 -6.159 10.571 1.00 16.40 82 THR A N 1
ATOM 779 C CA . THR A 1 105 ? 24.441 -4.934 9.775 1.00 16.61 82 THR A CA 1
ATOM 780 C C . THR A 1 105 ? 24.047 -3.708 10.606 1.00 16.64 82 THR A C 1
ATOM 781 O O . THR A 1 105 ? 24.646 -2.629 10.463 1.00 16.96 82 THR A O 1
ATOM 785 N N . LEU A 1 106 ? 23.062 -3.870 11.488 1.00 15.54 83 LEU A N 1
ATOM 786 C CA . LEU A 1 106 ? 22.647 -2.750 12.340 1.00 15.93 83 LEU A CA 1
ATOM 787 C C . LEU A 1 106 ? 23.802 -2.131 13.134 1.00 17.23 83 LEU A C 1
ATOM 788 O O . LEU A 1 106 ? 23.968 -0.903 13.168 1.00 17.64 83 LEU A O 1
ATOM 793 N N . LEU A 1 107 ? 24.596 -2.990 13.761 1.00 17.70 84 LEU A N 1
ATOM 794 C CA . LEU A 1 107 ? 25.709 -2.542 14.562 1.00 19.19 84 LEU A CA 1
ATOM 795 C C . LEU A 1 107 ? 26.867 -2.009 13.700 1.00 20.59 84 LEU A C 1
ATOM 796 O O . LEU A 1 107 ? 27.677 -1.203 14.175 1.00 21.28 84 LEU A O 1
ATOM 801 N N . ALA A 1 108 ? 26.917 -2.428 12.434 1.00 20.54 85 ALA A N 1
ATOM 802 C CA . ALA A 1 108 ? 27.937 -1.961 11.490 1.00 21.32 85 ALA A CA 1
ATOM 803 C C . ALA A 1 108 ? 27.605 -0.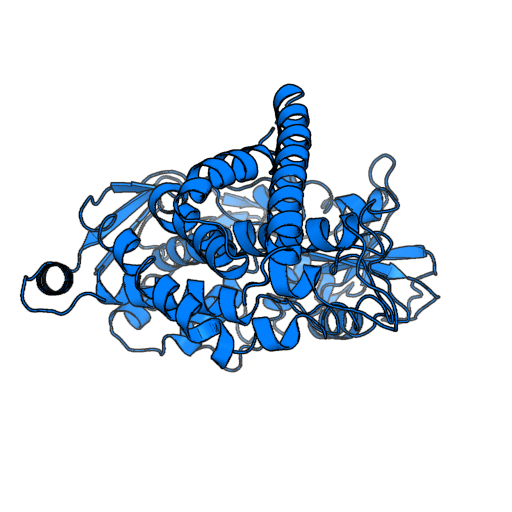588 10.893 1.00 21.35 85 ALA A C 1
ATOM 804 O O . ALA A 1 108 ? 28.462 0.054 10.292 1.00 21.52 85 ALA A O 1
ATOM 806 N N . GLY A 1 109 ? 26.360 -0.144 11.049 1.00 20.48 86 GLY A N 1
ATOM 807 C CA . GLY A 1 109 ? 25.955 1.173 10.545 1.00 20.38 86 GLY A CA 1
ATOM 808 C C . GLY A 1 109 ? 25.288 1.087 9.184 1.00 20.29 86 GLY A C 1
ATOM 809 O O . GLY A 1 109 ? 25.042 2.099 8.549 1.00 20.57 86 GLY A O 1
ATOM 810 N N . GLY A 1 110 ? 24.986 -0.123 8.722 1.00 19.61 87 GLY A N 1
ATOM 811 C CA . GLY A 1 110 ? 24.249 -0.246 7.485 1.00 18.80 87 GLY A CA 1
ATOM 812 C C . GLY A 1 110 ? 24.424 -1.532 6.705 1.00 18.16 87 GLY A C 1
ATOM 813 O O . GLY A 1 110 ? 25.164 -2.413 7.101 1.00 18.35 87 GLY A O 1
ATOM 814 N N . ASP A 1 111 ? 23.724 -1.610 5.578 1.00 17.80 88 ASP A N 1
ATOM 815 C CA . ASP A 1 111 ? 23.706 -2.794 4.726 1.00 18.29 88 ASP A CA 1
ATOM 816 C C . ASP A 1 111 ? 23.787 -2.248 3.313 1.00 18.85 88 ASP A C 1
ATOM 817 O O . ASP A 1 111 ? 23.003 -1.368 2.949 1.00 18.85 88 ASP A O 1
ATOM 822 N N . SER A 1 112 ? 24.774 -2.715 2.548 1.00 19.72 89 SER A N 1
ATOM 823 C CA . SER A 1 112 ? 25.023 -2.211 1.190 1.00 20.38 89 SER A CA 1
ATOM 824 C C . SER A 1 112 ? 23.874 -2.507 0.204 1.00 19.20 89 SER A C 1
ATOM 825 O O . SER A 1 112 ? 23.789 -1.891 -0.859 1.00 19.23 89 SER A O 1
ATOM 828 N N . ALA A 1 113 ? 22.992 -3.438 0.562 1.00 17.68 90 ALA A N 1
ATOM 829 C CA . ALA A 1 113 ? 21.817 -3.720 -0.248 1.00 16.71 90 ALA A CA 1
ATOM 830 C C . ALA A 1 113 ? 20.644 -2.811 0.118 1.00 15.98 90 ALA A C 1
ATOM 831 O O . ALA A 1 113 ? 19.563 -2.970 -0.431 1.00 15.35 90 ALA A O 1
ATOM 833 N N . ALA A 1 114 ? 20.845 -1.878 1.056 1.00 15.89 91 ALA A N 1
ATOM 834 C CA . ALA A 1 114 ? 19.744 -0.986 1.496 1.00 16.02 91 ALA A CA 1
ATOM 835 C C . ALA A 1 114 ? 19.120 -0.208 0.343 1.00 15.69 91 ALA A C 1
ATOM 836 O O . ALA A 1 114 ? 19.824 0.307 -0.540 1.00 16.33 91 ALA A O 1
ATOM 838 N N . GLY A 1 115 ? 17.793 -0.148 0.346 1.00 15.59 92 GLY A N 1
ATOM 839 C CA . GLY A 1 115 ? 17.054 0.523 -0.731 1.00 15.71 92 GLY A CA 1
ATOM 840 C C . GLY A 1 115 ? 16.831 -0.302 -2.000 1.00 16.51 92 GLY A C 1
ATOM 841 O O . GLY A 1 115 ? 16.077 0.114 -2.903 1.00 16.62 92 GLY A O 1
ATOM 842 N N . LYS A 1 116 ? 17.464 -1.476 -2.069 1.00 16.01 93 LYS A N 1
ATOM 843 C CA . LYS A 1 116 ? 17.439 -2.309 -3.267 1.00 16.30 93 LYS A CA 1
ATOM 844 C C . LYS A 1 116 ? 16.761 -3.647 -2.981 1.00 15.77 93 LYS A C 1
ATOM 845 O O . LYS A 1 116 ? 15.899 -4.086 -3.725 1.00 15.82 93 LYS A O 1
ATOM 851 N N . MET A 1 117 ? 17.199 -4.305 -1.916 1.00 15.47 94 MET A N 1
ATOM 852 C CA . MET A 1 117 ? 16.691 -5.612 -1.541 1.00 15.50 94 MET A CA 1
ATOM 8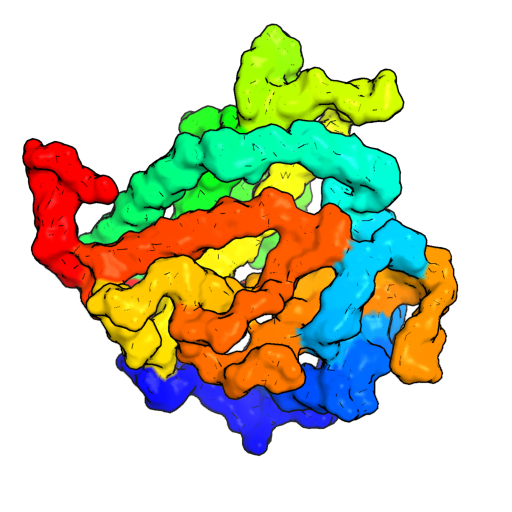53 C C . MET A 1 117 ? 15.513 -5.442 -0.587 1.00 14.66 94 MET A C 1
ATOM 854 O O . MET A 1 117 ? 15.561 -4.599 0.315 1.00 14.01 94 MET A O 1
ATOM 859 N N . LEU A 1 118 ? 14.463 -6.244 -0.769 1.00 13.91 95 LEU A N 1
ATOM 860 C CA . LEU A 1 118 ? 13.248 -6.125 0.042 1.00 13.91 95 LEU A CA 1
ATOM 861 C C . LEU A 1 118 ? 13.473 -5.878 1.533 1.00 13.74 95 LEU A C 1
ATOM 862 O O . LEU A 1 118 ? 12.927 -4.929 2.106 1.00 13.65 95 LEU A O 1
ATOM 867 N N . ALA A 1 119 ? 14.291 -6.731 2.149 1.00 12.90 96 ALA A N 1
ATOM 868 C CA . ALA A 1 119 ? 14.392 -6.779 3.603 1.00 12.86 96 ALA A CA 1
ATOM 869 C C . ALA A 1 119 ? 15.099 -5.572 4.200 1.00 12.58 96 ALA A C 1
ATOM 870 O O . ALA A 1 119 ? 15.041 -5.356 5.427 1.00 13.51 96 ALA A O 1
ATOM 872 N N . VAL A 1 120 ? 15.782 -4.805 3.351 1.00 12.72 97 VAL A N 1
ATOM 873 C CA . VAL A 1 120 ? 16.459 -3.571 3.795 1.00 12.66 97 VAL A CA 1
ATOM 874 C C . VAL A 1 120 ? 15.989 -2.330 3.001 1.00 13.68 97 VAL A C 1
ATOM 875 O O . VAL A 1 120 ? 16.755 -1.398 2.764 1.00 13.13 97 VAL A O 1
ATOM 879 N N . THR A 1 121 ? 14.709 -2.343 2.608 1.00 13.83 98 THR A N 1
ATOM 880 C CA . THR A 1 121 ? 14.087 -1.268 1.826 1.00 14.06 98 THR A CA 1
ATOM 881 C C . THR A 1 121 ? 12.733 -0.940 2.460 1.00 14.13 98 THR A C 1
ATOM 882 O O . THR A 1 121 ? 12.010 -1.839 2.898 1.00 13.67 98 THR A O 1
ATOM 886 N N . ASP A 1 122 ? 12.399 0.348 2.542 1.00 14.98 99 ASP A N 1
ATOM 887 C CA . ASP A 1 122 ? 11.082 0.775 3.040 1.00 15.01 99 ASP A CA 1
ATOM 888 C C . ASP A 1 122 ? 10.414 1.694 2.009 1.00 16.26 99 ASP A C 1
ATOM 889 O O . ASP A 1 122 ? 10.866 1.748 0.856 1.00 16.52 99 ASP A O 1
ATOM 894 N N . GLY A 1 123 ? 9.320 2.354 2.397 1.00 16.68 100 GLY A N 1
ATOM 895 C CA . GLY A 1 123 ? 8.640 3.309 1.524 1.00 17.40 100 GLY A CA 1
ATOM 896 C C . GLY A 1 123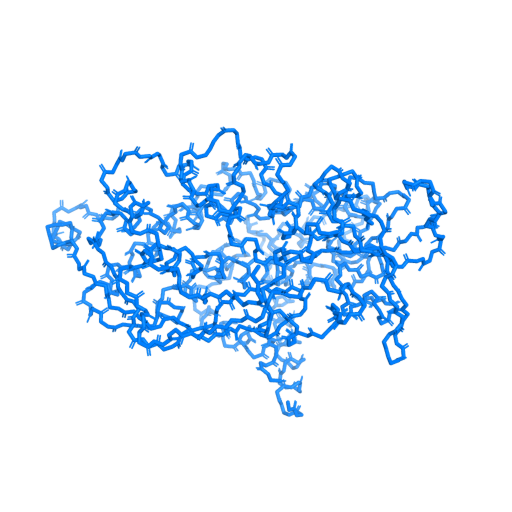 ? 8.059 2.719 0.248 1.00 17.60 100 GLY A C 1
ATOM 897 O O . GLY A 1 123 ? 7.769 1.529 0.177 1.00 18.15 100 GLY A O 1
ATOM 898 N N . ALA A 1 124 ? 7.902 3.570 -0.754 1.00 17.65 101 ALA A N 1
ATOM 899 C CA . ALA A 1 124 ? 7.319 3.216 -2.047 1.00 18.45 101 ALA A CA 1
ATOM 900 C C . ALA A 1 124 ? 8.078 2.104 -2.772 1.00 17.75 101 ALA A C 1
ATOM 901 O O . ALA A 1 124 ? 7.467 1.236 -3.423 1.00 18.78 101 ALA A O 1
ATOM 903 N N . MET A 1 125 ? 9.408 2.114 -2.696 1.00 16.77 102 MET A N 1
ATOM 904 C CA . MET A 1 125 ? 10.143 1.039 -3.368 1.00 15.73 102 MET A CA 1
ATOM 905 C C . MET A 1 125 ? 9.811 -0.332 -2.771 1.00 14.75 102 MET A C 1
ATOM 906 O O . MET A 1 125 ? 9.628 -1.290 -3.513 1.00 14.45 102 MET A O 1
ATOM 911 N N . HIS A 1 126 ? 9.758 -0.422 -1.438 1.00 13.24 103 HIS A N 1
ATOM 912 C CA . HIS A 1 126 ? 9.381 -1.689 -0.774 1.00 12.42 103 HIS A CA 1
ATOM 913 C C . HIS A 1 126 ? 7.977 -2.160 -1.191 1.00 13.80 103 HIS A C 1
ATOM 914 O O . HIS A 1 126 ? 7.779 -3.325 -1.612 1.00 13.53 103 HIS A O 1
ATOM 921 N N . ARG A 1 127 ? 7.002 -1.256 -1.114 1.00 14.20 104 ARG A N 1
ATOM 922 C CA A ARG A 1 127 ? 5.648 -1.641 -1.510 0.50 14.82 104 ARG A CA 1
ATOM 923 C CA B ARG A 1 127 ? 5.630 -1.564 -1.523 0.50 14.41 104 ARG A CA 1
ATOM 924 C C . ARG A 1 127 ? 5.597 -2.001 -2.991 1.00 14.74 104 ARG A C 1
ATOM 925 O O . ARG A 1 127 ? 4.915 -2.933 -3.345 1.00 13.97 104 ARG A O 1
ATOM 940 N N . GLY A 1 128 ? 6.340 -1.281 -3.832 1.00 14.68 105 GLY A N 1
ATOM 941 C CA . GLY A 1 128 ? 6.403 -1.570 -5.255 1.00 14.58 105 GLY A CA 1
ATOM 942 C C . GLY A 1 128 ? 6.942 -2.966 -5.518 1.00 14.42 105 GLY A C 1
ATOM 943 O O . GLY A 1 128 ? 6.374 -3.724 -6.294 1.00 13.66 105 GLY A O 1
ATOM 944 N N . LEU A 1 129 ? 8.031 -3.311 -4.840 1.00 13.51 106 LEU A N 1
ATOM 945 C CA . LEU A 1 129 ? 8.604 -4.650 -4.972 1.00 14.54 106 LEU A CA 1
ATOM 946 C C . LEU A 1 129 ? 7.649 -5.761 -4.496 1.00 14.53 106 LEU A C 1
ATOM 947 O O . LEU A 1 129 ? 7.428 -6.763 -5.214 1.00 14.97 106 LEU A O 1
ATOM 952 N N . ARG A 1 130 ? 7.041 -5.563 -3.323 1.00 13.48 107 ARG A N 1
ATOM 953 C CA . ARG A 1 130 ? 6.083 -6.528 -2.787 1.00 13.60 107 ARG A CA 1
ATOM 954 C C . ARG A 1 130 ? 4.918 -6.681 -3.739 1.00 13.72 107 ARG A C 1
ATOM 955 O O . ARG A 1 130 ? 4.454 -7.813 -4.013 1.00 13.82 107 ARG A O 1
ATOM 963 N N . ASN A 1 131 ? 4.453 -5.545 -4.258 1.00 14.19 108 ASN A N 1
ATOM 964 C CA A ASN A 1 131 ? 3.345 -5.538 -5.217 0.70 15.51 108 ASN A CA 1
ATOM 965 C CA B ASN A 1 131 ? 3.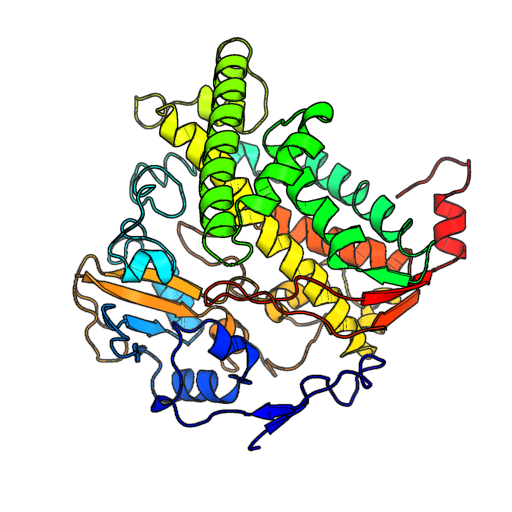352 -5.526 -5.223 0.30 14.77 108 ASN A CA 1
ATOM 966 C C . ASN A 1 131 ? 3.661 -6.321 -6.497 1.00 15.35 108 ASN A C 1
ATOM 967 O O . ASN A 1 131 ? 2.830 -7.115 -6.963 1.00 15.39 108 ASN A O 1
ATOM 976 N N . VAL A 1 132 ? 4.858 -6.114 -7.064 1.00 14.62 109 VAL A N 1
ATOM 977 C CA A VAL A 1 132 ? 5.198 -6.839 -8.292 0.50 15.12 109 VAL A CA 1
ATOM 978 C CA B VAL A 1 132 ? 5.309 -6.837 -8.268 0.50 15.06 109 VAL A CA 1
ATOM 979 C C . VAL A 1 132 ? 5.219 -8.347 -8.053 1.00 14.72 109 VAL A C 1
ATOM 980 O O . VAL A 1 132 ? 4.843 -9.098 -8.945 1.00 14.92 109 VAL A O 1
ATOM 987 N N . LEU A 1 133 ? 5.586 -8.761 -6.840 1.00 13.68 110 LEU A N 1
ATOM 988 C CA . LEU A 1 133 ? 5.698 -10.172 -6.458 1.00 14.25 110 LEU A CA 1
ATOM 989 C C . LEU A 1 133 ? 4.410 -10.837 -5.948 1.00 14.89 110 LEU A C 1
ATOM 990 O O . LEU A 1 133 ? 4.375 -12.062 -5.789 1.00 15.00 110 LEU A O 1
ATOM 995 N N . LEU A 1 134 ? 3.348 -10.058 -5.728 1.00 14.97 111 LEU A N 1
ATOM 996 C CA . LEU A 1 134 ? 2.093 -10.629 -5.214 1.00 15.76 111 LEU A CA 1
ATOM 997 C C . LEU A 1 134 ? 1.541 -11.818 -6.027 1.00 16.59 111 LEU A C 1
ATOM 998 O O . LEU A 1 134 ? 1.164 -12.834 -5.462 1.00 17.38 111 LEU A O 1
ATOM 1003 N N . LYS A 1 135 ? 1.448 -11.703 -7.339 1.00 17.24 112 LYS A N 1
ATOM 1004 C CA . LYS A 1 135 ? 0.828 -12.795 -8.092 1.00 18.96 112 LYS A CA 1
ATOM 1005 C C . LYS A 1 135 ? 1.649 -14.106 -7.973 1.00 18.29 112 LYS A C 1
ATOM 1006 O O . LYS A 1 135 ? 1.081 -15.196 -7.790 1.00 19.05 112 LYS A O 1
ATOM 1012 N N . SER A 1 136 ? 2.971 -13.966 -8.031 1.00 17.34 113 SER A N 1
ATOM 1013 C CA . SER A 1 136 ? 3.926 -15.074 -7.936 1.00 17.58 113 SER A CA 1
ATOM 1014 C C . SER A 1 136 ? 3.800 -15.888 -6.655 1.00 16.90 113 SER A C 1
ATOM 1015 O O . SER A 1 136 ? 4.065 -17.093 -6.668 1.00 17.59 113 SER A O 1
ATOM 1018 N N . PHE A 1 137 ? 3.400 -15.229 -5.569 1.00 15.85 114 PHE A N 1
ATOM 1019 C CA . PHE A 1 137 ? 3.319 -15.856 -4.264 1.00 16.19 114 PHE A CA 1
ATOM 1020 C C . PHE A 1 137 ? 1.889 -16.216 -3.802 1.00 16.99 114 PHE A C 1
ATOM 1021 O O . PHE A 1 137 ? 1.677 -16.643 -2.661 1.00 16.83 114 PHE A O 1
ATOM 1029 N N . SER A 1 138 ? 0.929 -16.066 -4.697 1.00 17.87 115 SER A N 1
ATOM 1030 C CA . SER A 1 138 ? -0.457 -16.477 -4.414 1.00 19.10 115 SER A CA 1
ATOM 1031 C C . SER A 1 138 ? -0.521 -18.009 -4.316 1.00 19.93 115 SER A C 1
ATOM 1032 O O . SER A 1 138 ? 0.242 -18.701 -5.011 1.00 19.49 115 SER A O 1
ATOM 1035 N N . PRO A 1 139 ? -1.414 -18.551 -3.457 1.00 21.32 116 PRO A N 1
ATOM 1036 C CA . PRO A 1 139 ? -1.537 -20.017 -3.373 1.00 21.93 116 PRO A CA 1
ATOM 1037 C C . PRO A 1 139 ? -1.875 -20.670 -4.712 1.00 23.03 116 PRO A C 1
ATOM 1038 O O . PRO A 1 139 ? -1.402 -21.765 -5.005 1.00 23.07 116 PRO A O 1
ATOM 1042 N N . GLN A 1 140 ? -2.675 -19.990 -5.522 1.00 24.21 117 GLN A N 1
ATOM 1043 C CA . GLN A 1 140 ? -3.020 -20.492 -6.845 1.00 25.31 117 GLN A CA 1
ATOM 1044 C C . GLN A 1 140 ? -1.769 -20.644 -7.710 1.00 24.23 117 GLN A C 1
ATOM 1045 O O . GLN A 1 140 ? -1.559 -21.698 -8.303 1.00 24.36 117 GLN A O 1
ATOM 1051 N N . ALA A 1 141 ? -0.937 -19.601 -7.755 1.00 22.56 118 ALA A N 1
ATOM 1052 C CA . ALA A 1 141 ? 0.339 -19.632 -8.482 1.00 22.13 118 ALA A CA 1
ATOM 1053 C C . ALA A 1 141 ? 1.340 -20.638 -7.936 1.00 20.91 118 ALA A C 1
ATOM 1054 O O . ALA A 1 141 ? 2.110 -21.221 -8.705 1.00 21.22 118 ALA A O 1
ATOM 1056 N N . LEU A 1 142 ? 1.336 -20.832 -6.613 1.00 19.06 119 LEU A N 1
ATOM 1057 C CA . LEU A 1 142 ? 2.310 -21.700 -5.966 1.00 17.87 119 LEU A CA 1
ATOM 1058 C C . LEU A 1 142 ? 1.904 -23.178 -5.958 1.00 18.39 119 LEU A C 1
ATOM 1059 O O . LEU A 1 142 ? 2.687 -24.028 -5.552 1.00 17.43 119 LEU A O 1
ATOM 1064 N N . LYS A 1 143 ? 0.696 -23.477 -6.420 1.00 19.40 120 LYS A N 1
ATOM 1065 C CA . LYS A 1 143 ? 0.223 -24.868 -6.455 1.00 20.90 120 LYS A CA 1
ATOM 1066 C C . LYS A 1 143 ? 1.200 -25.879 -7.115 1.00 20.44 120 LYS A C 1
ATOM 1067 O O . LYS A 1 143 ? 1.493 -26.914 -6.512 1.00 20.53 120 LYS A O 1
ATOM 1073 N N . PRO A 1 144 ? 1.720 -25.590 -8.336 1.00 21.07 121 PRO A N 1
ATOM 1074 C CA . PRO A 1 144 ? 2.697 -26.550 -8.887 1.00 21.33 121 PRO A CA 1
ATOM 1075 C C . PRO A 1 144 ? 3.958 -26.709 -8.020 1.00 19.77 121 PRO A C 1
ATOM 1076 O O . PRO A 1 144 ? 4.522 -27.804 -7.918 1.00 19.63 121 PRO A O 1
ATOM 1080 N N . ILE A 1 145 ? 4.380 -25.629 -7.376 1.00 18.83 122 ILE A N 1
ATOM 1081 C CA . ILE A 1 145 ? 5.549 -25.671 -6.515 1.00 17.84 122 ILE A CA 1
ATOM 1082 C C . ILE A 1 145 ? 5.265 -26.517 -5.257 1.00 16.86 122 ILE A C 1
ATOM 1083 O O . ILE A 1 145 ? 6.067 -27.384 -4.882 1.00 16.48 122 ILE A O 1
ATOM 1088 N N . VAL A 1 146 ? 4.091 -26.321 -4.677 1.00 16.36 123 VAL A N 1
ATOM 1089 C CA . VAL A 1 146 ? 3.679 -27.068 -3.486 1.00 16.61 123 VAL A CA 1
ATOM 1090 C C . VAL A 1 146 ? 3.546 -28.555 -3.828 1.00 17.36 123 VAL A C 1
ATOM 1091 O O . VAL A 1 146 ? 4.004 -29.420 -3.070 1.00 17.16 123 VAL A O 1
ATOM 1095 N N . ASP A 1 147 ? 2.976 -28.841 -4.995 1.00 18.36 124 ASP A N 1
ATOM 1096 C CA . ASP A 1 147 ? 2.873 -30.215 -5.470 1.00 19.50 124 ASP A CA 1
ATOM 1097 C C . ASP A 1 147 ? 4.238 -30.885 -5.510 1.00 19.11 124 ASP A C 1
ATOM 1098 O O . ASP A 1 147 ? 4.392 -32.040 -5.105 1.00 18.75 124 ASP A O 1
ATOM 1103 N N . GLN A 1 148 ? 5.232 -30.142 -5.979 1.00 18.83 125 GLN A N 1
ATOM 1104 C CA . GLN A 1 148 ? 6.559 -30.701 -6.154 1.00 19.42 125 GLN A CA 1
ATOM 1105 C C . GLN A 1 148 ? 7.294 -30.811 -4.811 1.00 17.17 125 GLN A C 1
ATOM 1106 O O . GLN A 1 148 ? 8.155 -31.678 -4.632 1.00 17.06 125 GLN A O 1
ATOM 1112 N N . ILE A 1 149 ? 6.946 -29.947 -3.863 1.00 15.91 126 ILE A N 1
ATOM 1113 C CA . ILE A 1 149 ? 7.482 -30.056 -2.508 1.00 15.28 126 ILE A CA 1
ATOM 1114 C C . ILE A 1 149 ? 7.087 -31.415 -1.934 1.00 15.50 126 ILE A C 1
ATOM 1115 O O . ILE A 1 149 ? 7.922 -32.102 -1.324 1.00 15.49 126 ILE A O 1
ATOM 1120 N N . ARG A 1 150 ? 5.826 -31.800 -2.142 1.00 15.44 127 ARG A N 1
ATOM 1121 C CA . ARG A 1 150 ? 5.319 -33.076 -1.638 1.00 16.68 127 ARG A CA 1
ATOM 1122 C C . ARG A 1 150 ? 6.077 -34.255 -2.259 1.00 17.37 127 ARG A C 1
ATOM 1123 O O . ARG A 1 150 ? 6.515 -35.172 -1.552 1.00 17.46 127 ARG A O 1
ATOM 1131 N N . VAL A 1 151 ? 6.227 -34.217 -3.579 1.00 17.33 128 VAL A N 1
ATOM 1132 C CA . VAL A 1 151 ? 6.909 -35.267 -4.321 1.00 18.47 128 VAL A CA 1
ATOM 1133 C C . VAL A 1 151 ? 8.348 -35.355 -3.849 1.00 17.52 128 VAL A C 1
ATOM 1134 O O . VAL A 1 151 ? 8.820 -36.436 -3.512 1.00 17.59 128 VAL A O 1
ATOM 1138 N N . ASN A 1 152 ? 9.032 -34.213 -3.826 1.00 16.53 129 ASN A N 1
ATOM 1139 C CA A ASN A 1 152 ? 10.441 -34.183 -3.433 0.70 16.78 129 ASN A CA 1
ATOM 1140 C CA B ASN A 1 152 ? 10.439 -34.164 -3.426 0.30 16.35 129 ASN A CA 1
ATOM 1141 C C . ASN A 1 152 ? 10.651 -34.627 -1.986 1.00 15.97 129 ASN A C 1
ATOM 1142 O O . ASN A 1 152 ? 11.547 -35.419 -1.702 1.00 15.57 129 ASN A O 1
ATOM 1151 N N . THR A 1 153 ? 9.818 -34.113 -1.084 1.00 15.55 130 THR A N 1
ATOM 1152 C CA . THR A 1 153 ? 9.947 -34.424 0.340 1.00 14.81 130 THR A CA 1
ATOM 1153 C C . THR A 1 153 ? 9.658 -35.895 0.602 1.00 15.64 130 THR A C 1
ATOM 1154 O O . THR A 1 153 ? 10.395 -36.555 1.360 1.00 15.69 130 THR A O 1
ATOM 1158 N N . THR A 1 154 ? 8.607 -36.420 -0.039 1.00 15.62 131 THR A N 1
ATOM 1159 C CA . THR A 1 154 ? 8.278 -37.832 0.113 1.00 16.33 131 THR A CA 1
ATOM 1160 C C . THR A 1 154 ? 9.422 -38.735 -0.330 1.00 17.21 131 THR A C 1
ATOM 1161 O O . THR A 1 154 ? 9.773 -39.679 0.394 1.00 18.62 131 THR A O 1
ATOM 1165 N N . ARG A 1 155 ? 10.001 -38.435 -1.492 1.00 16.84 132 ARG A N 1
ATOM 1166 C CA . ARG A 1 155 ? 11.131 -39.197 -2.032 1.00 17.54 132 ARG A CA 1
ATOM 1167 C C . ARG A 1 155 ? 12.298 -39.230 -1.037 1.00 16.44 132 ARG A C 1
ATOM 1168 O O . ARG A 1 155 ? 12.841 -40.297 -0.780 1.00 16.54 132 ARG A O 1
ATOM 1176 N N . LEU A 1 156 ? 12.649 -38.067 -0.474 1.00 15.58 133 LEU A N 1
ATOM 1177 C CA . LEU A 1 156 ? 13.770 -37.951 0.469 1.00 15.44 133 LEU A CA 1
ATOM 1178 C C . LEU A 1 156 ? 13.539 -38.739 1.756 1.00 14.96 133 LEU A C 1
ATOM 1179 O O . LEU A 1 156 ? 14.434 -39.439 2.240 1.00 15.29 133 LEU A O 1
ATOM 1184 N N . VAL A 1 157 ? 12.320 -38.643 2.289 1.00 13.61 134 VAL A N 1
ATOM 1185 C CA . VAL A 1 157 ? 11.978 -39.308 3.552 1.00 13.13 134 VAL A CA 1
ATOM 1186 C C . VAL A 1 157 ? 11.914 -40.814 3.357 1.00 13.86 134 VAL A C 1
ATOM 1187 O O . VAL A 1 157 ? 12.443 -41.570 4.174 1.00 14.19 134 VAL A O 1
ATOM 1191 N N . VAL A 1 158 ? 11.279 -41.244 2.264 1.00 14.20 135 VAL A N 1
ATOM 1192 C CA . VAL A 1 158 ? 11.244 -42.657 1.922 1.00 14.99 135 VAL A CA 1
ATOM 1193 C C . VAL A 1 158 ? 12.663 -43.232 1.796 1.00 15.94 135 VAL A C 1
ATOM 1194 O O . VAL A 1 158 ? 12.957 -44.268 2.403 1.00 16.17 135 VAL A O 1
ATOM 1198 N N . ASP A 1 159 ? 13.538 -42.547 1.050 1.00 16.91 136 ASP A N 1
ATOM 1199 C CA A ASP A 1 159 ? 14.897 -43.035 0.813 0.50 17.97 136 ASP A CA 1
ATOM 1200 C CA B ASP A 1 159 ? 14.904 -43.059 0.829 0.50 17.78 136 ASP A CA 1
ATOM 1201 C C . ASP A 1 159 ? 15.668 -43.172 2.136 1.00 17.72 136 ASP A C 1
ATOM 1202 O O . ASP A 1 159 ? 16.346 -44.182 2.371 1.00 18.49 136 ASP A O 1
ATOM 1211 N N . ALA A 1 160 ? 15.564 -42.143 2.974 1.00 17.04 137 ALA A N 1
ATOM 1212 C CA . ALA A 1 160 ? 16.172 -42.131 4.310 1.00 17.82 137 ALA A CA 1
ATOM 1213 C C . ALA A 1 160 ? 15.617 -43.260 5.217 1.00 17.85 137 ALA A C 1
ATOM 1214 O O . ALA A 1 160 ? 16.384 -43.963 5.873 1.00 18.98 137 ALA A O 1
ATOM 1216 N N . ALA A 1 161 ? 14.298 -43.461 5.221 1.00 17.98 138 ALA A N 1
ATOM 1217 C CA . ALA A 1 161 ? 13.689 -44.572 5.989 1.00 18.87 138 ALA A CA 1
ATOM 1218 C C . ALA A 1 161 ? 14.188 -45.938 5.542 1.00 20.44 138 ALA A C 1
ATOM 1219 O O . ALA A 1 161 ? 14.359 -46.842 6.364 1.00 20.68 138 ALA A O 1
ATOM 1221 N N . ARG A 1 162 ? 14.407 -46.081 4.237 1.00 21.65 139 ARG A N 1
ATOM 1222 C CA . ARG A 1 162 ? 14.875 -47.313 3.618 1.00 24.96 139 ARG A CA 1
ATOM 1223 C C . ARG A 1 162 ? 16.260 -47.687 4.190 1.00 26.18 139 ARG A C 1
ATOM 1224 O O . ARG A 1 162 ? 16.505 -48.836 4.581 1.00 27.11 139 ARG A O 1
ATOM 1232 N N . ARG A 1 163 ? 17.132 -46.684 4.268 1.00 27.29 140 ARG A N 1
ATOM 1233 C CA . ARG A 1 163 ? 18.512 -46.829 4.750 1.00 29.26 140 ARG A CA 1
ATOM 1234 C C . ARG A 1 163 ? 18.640 -46.998 6.263 1.00 29.40 140 ARG A C 1
ATOM 1235 O O . ARG A 1 163 ? 19.602 -47.585 6.736 1.00 30.54 140 ARG A O 1
ATOM 1243 N N . GLY A 1 164 ? 17.692 -46.455 7.022 1.00 29.01 141 GLY A N 1
ATOM 1244 C CA . GLY A 1 164 ? 17.814 -46.422 8.474 1.00 29.47 141 GLY A CA 1
ATOM 1245 C C . GLY A 1 164 ? 18.687 -45.262 8.947 1.00 29.65 141 GLY A C 1
ATOM 1246 O O . GLY A 1 164 ? 18.201 -44.151 9.104 1.00 29.41 141 GLY A O 1
ATOM 1247 N N . GLU A 1 165 ? 19.979 -45.525 9.141 1.00 30.81 142 GLU A N 1
ATOM 1248 C CA . GLU A 1 165 ? 20.942 -44.553 9.671 0.50 31.10 142 GLU A CA 1
ATOM 1249 C C . GLU A 1 165 ? 21.287 -43.447 8.679 1.00 30.95 142 GLU A C 1
ATOM 1250 O O . GLU A 1 165 ? 21.837 -43.727 7.611 1.00 32.03 142 GLU A O 1
ATOM 1256 N N . CYS A 1 166 ? 21.008 -42.193 9.040 1.00 29.24 143 CYS A N 1
ATOM 1257 C CA . CYS A 1 166 ? 21.359 -41.066 8.174 1.00 28.06 143 CYS A CA 1
ATOM 1258 C C . CYS A 1 166 ? 21.646 -39.792 8.966 1.00 26.18 143 CYS A C 1
ATOM 1259 O O . CYS A 1 166 ? 21.548 -39.788 10.194 1.00 25.81 143 CYS A O 1
ATOM 1262 N N . ASP A 1 167 ? 22.034 -38.722 8.269 1.00 24.57 144 ASP A N 1
ATOM 1263 C CA . ASP A 1 167 ? 22.064 -37.398 8.891 1.00 22.56 144 ASP A CA 1
ATOM 1264 C C . ASP A 1 167 ? 20.846 -36.690 8.347 1.00 20.55 144 ASP A C 1
ATOM 1265 O O . ASP A 1 167 ? 20.798 -36.363 7.165 1.00 19.54 144 ASP A O 1
ATOM 1270 N N . PHE A 1 168 ? 19.859 -36.451 9.204 1.00 19.36 145 PHE A N 1
ATOM 1271 C CA . PHE A 1 168 ? 18.624 -35.860 8.715 1.00 17.67 145 PHE A CA 1
ATOM 1272 C C . PHE A 1 168 ? 18.831 -34.526 8.009 1.00 17.63 145 PHE A C 1
ATOM 1273 O O . PHE A 1 168 ? 18.129 -34.233 7.043 1.00 16.92 145 PHE A O 1
ATOM 1281 N N . ALA A 1 169 ? 19.754 -33.701 8.518 1.00 18.57 146 ALA A N 1
ATOM 1282 C CA . ALA A 1 169 ? 20.094 -32.412 7.880 1.00 18.54 146 ALA A CA 1
ATOM 1283 C C . ALA A 1 169 ? 20.602 -32.565 6.424 1.00 19.91 146 ALA A C 1
ATOM 1284 O O . ALA A 1 169 ? 20.047 -31.975 5.498 1.00 20.26 146 ALA A O 1
ATOM 1286 N N . ALA A 1 170 ? 21.665 -33.338 6.240 1.00 21.15 147 ALA A N 1
ATOM 1287 C CA . ALA A 1 170 ? 22.273 -33.519 4.908 1.00 22.69 147 ALA A CA 1
ATOM 1288 C C . ALA A 1 170 ? 21.400 -34.316 3.935 1.00 22.68 147 ALA A C 1
ATOM 1289 O O . ALA A 1 170 ? 21.299 -33.974 2.750 1.00 23.01 147 ALA A O 1
ATOM 1291 N N . ASP A 1 171 ? 20.776 -35.375 4.436 1.00 22.04 148 ASP A N 1
ATOM 1292 C CA . ASP A 1 171 ? 20.103 -36.351 3.570 1.00 22.17 148 ASP A CA 1
ATOM 1293 C C . ASP A 1 171 ? 18.641 -36.002 3.233 1.00 20.66 148 ASP A C 1
ATOM 1294 O O . ASP A 1 171 ? 18.080 -36.517 2.255 1.00 20.20 148 ASP A O 1
ATOM 1299 N N . VAL A 1 172 ? 18.026 -35.160 4.060 1.00 18.64 149 VAL A N 1
ATOM 1300 C CA . VAL A 1 172 ? 16.645 -34.757 3.828 1.00 17.90 149 VAL A CA 1
ATOM 1301 C C . VAL A 1 172 ? 16.503 -33.237 3.774 1.00 17.83 149 VAL A C 1
ATOM 1302 O O . VAL A 1 172 ? 16.142 -32.702 2.739 1.00 17.62 149 VAL A O 1
ATOM 1306 N N . ALA A 1 173 ? 16.789 -32.549 4.874 1.00 17.84 150 ALA A N 1
ATOM 1307 C CA . ALA A 1 173 ? 16.487 -31.126 4.959 1.00 18.74 150 ALA A CA 1
ATOM 1308 C C . ALA A 1 173 ? 17.228 -30.251 3.933 1.00 20.30 150 ALA A C 1
ATOM 1309 O O . ALA A 1 173 ? 16.621 -29.373 3.330 1.00 20.18 150 ALA A O 1
ATOM 1311 N N . GLU A 1 174 ? 18.519 -30.497 3.734 1.00 22.64 151 GLU A N 1
ATOM 1312 C CA . GLU A 1 174 ? 19.322 -29.724 2.772 1.00 25.15 151 GLU A CA 1
ATOM 1313 C C . GLU A 1 174 ? 18.751 -29.764 1.356 1.00 25.56 151 GLU A C 1
ATOM 1314 O O . GLU A 1 174 ? 18.894 -28.810 0.591 1.00 26.51 151 GLU A O 1
ATOM 1320 N N . GLN A 1 175 ? 18.104 -30.869 1.015 1.00 25.76 152 GLN A N 1
ATOM 1321 C CA . GLN A 1 175 ? 17.741 -31.132 -0.370 1.00 26.39 152 GLN A CA 1
ATOM 1322 C C . GLN A 1 175 ? 16.319 -30.681 -0.721 1.00 25.03 152 GLN A C 1
ATOM 1323 O O . GLN A 1 175 ? 15.808 -31.059 -1.776 1.00 26.38 152 GLN A O 1
ATOM 1329 N N . ILE A 1 176 ? 15.694 -29.874 0.150 1.00 22.68 153 ILE A N 1
ATOM 1330 C CA . ILE A 1 176 ? 14.320 -29.377 -0.057 1.00 19.93 153 ILE A CA 1
ATOM 1331 C C . ILE A 1 176 ? 14.189 -27.860 -0.335 1.00 19.37 153 ILE A C 1
ATOM 1332 O O . ILE A 1 176 ? 13.587 -27.490 -1.337 1.00 18.34 153 ILE A O 1
ATOM 1337 N N . PRO A 1 177 ? 14.719 -26.982 0.556 1.00 18.13 154 PRO A N 1
ATOM 1338 C CA . PRO A 1 177 ? 14.468 -25.552 0.298 1.00 17.89 154 PRO A CA 1
ATOM 1339 C C . PRO A 1 177 ? 15.096 -24.989 -0.978 1.00 19.00 154 PRO A C 1
ATOM 1340 O O . PRO A 1 177 ? 14.447 -24.198 -1.663 1.00 18.37 154 PRO A O 1
ATOM 1344 N N . LEU A 1 178 ? 16.325 -25.383 -1.325 1.00 20.46 155 LEU A N 1
ATOM 1345 C CA . LEU A 1 178 ? 16.920 -24.836 -2.540 1.00 21.72 155 LEU A CA 1
ATOM 1346 C C . LEU A 1 178 ? 16.184 -25.322 -3.798 1.00 22.09 155 LEU A C 1
ATOM 1347 O O . LEU A 1 178 ? 16.041 -24.564 -4.758 1.00 21.92 155 LEU A O 1
ATOM 1352 N N . ASN A 1 179 ? 15.665 -26.549 -3.784 1.00 22.09 156 ASN A N 1
ATOM 1353 C CA . ASN A 1 179 ? 14.785 -26.969 -4.893 1.00 23.08 156 ASN A CA 1
ATOM 1354 C C . ASN A 1 179 ? 13.489 -26.177 -5.002 1.00 22.10 156 ASN A C 1
ATOM 1355 O O . ASN A 1 179 ? 13.064 -25.848 -6.106 1.00 22.24 156 ASN A O 1
ATOM 1360 N N . THR A 1 180 ? 12.862 -25.901 -3.860 1.00 20.75 157 THR A N 1
ATOM 1361 C CA . THR A 1 180 ? 11.649 -25.086 -3.822 1.00 20.39 157 THR A CA 1
ATOM 1362 C C . THR A 1 180 ? 11.944 -23.700 -4.413 1.00 19.81 157 THR A C 1
ATOM 1363 O O . THR A 1 180 ? 11.245 -23.224 -5.329 1.00 19.14 157 THR A O 1
ATOM 1367 N N . ILE A 1 181 ? 13.011 -23.090 -3.915 1.00 18.20 158 ILE A N 1
ATOM 1368 C CA . ILE A 1 181 ? 13.390 -21.752 -4.333 1.00 18.31 158 ILE A CA 1
ATOM 1369 C C . ILE A 1 181 ? 13.806 -21.716 -5.810 1.00 18.63 158 ILE A C 1
ATOM 1370 O O . ILE A 1 181 ? 13.426 -20.793 -6.550 1.00 18.30 158 ILE A O 1
ATOM 1375 N N . SER A 1 182 ? 14.535 -22.743 -6.246 1.00 18.44 159 SER A N 1
ATOM 1376 C CA . SER A 1 182 ? 14.901 -22.904 -7.640 1.00 19.10 159 SER A CA 1
ATOM 1377 C C . SER A 1 182 ? 13.693 -23.044 -8.560 1.00 19.01 159 SER A C 1
ATOM 1378 O O . SER A 1 182 ? 13.678 -22.463 -9.646 1.00 19.06 159 SER A O 1
ATOM 1381 N N . ASP A 1 183 ? 12.683 -23.804 -8.128 1.00 18.04 160 ASP A N 1
ATOM 1382 C CA . ASP A 1 183 ? 11.428 -23.880 -8.878 1.00 18.66 160 ASP A CA 1
ATOM 1383 C C . ASP A 1 183 ? 10.817 -22.494 -8.996 1.00 18.46 160 ASP A C 1
ATOM 1384 O O . ASP A 1 183 ? 10.392 -22.091 -10.069 1.00 18.75 160 ASP A O 1
ATOM 1389 N N . LEU A 1 184 ? 10.795 -21.780 -7.875 1.00 17.45 161 LEU A N 1
ATOM 1390 C CA . LEU A 1 184 ? 10.160 -20.480 -7.781 1.00 18.29 161 LEU A CA 1
ATOM 1391 C C . LEU A 1 184 ? 10.858 -19.478 -8.717 1.00 19.06 161 LEU A C 1
ATOM 1392 O O . LEU A 1 184 ? 10.198 -18.725 -9.438 1.00 19.61 161 LEU A O 1
ATOM 1397 N N . LEU A 1 185 ? 12.189 -19.507 -8.731 1.00 19.15 162 LEU A N 1
ATOM 1398 C CA . LEU A 1 185 ? 12.980 -18.618 -9.588 1.00 21.35 162 LEU A CA 1
ATOM 1399 C C . LEU A 1 185 ? 12.971 -19.039 -11.047 1.00 23.53 162 LEU A C 1
ATOM 1400 O O . LEU A 1 185 ? 13.175 -18.201 -11.926 1.00 25.90 162 LEU A O 1
ATOM 1405 N N . GLY A 1 186 ? 12.715 -20.320 -11.307 1.00 23.77 163 GLY A N 1
ATOM 1406 C CA . GLY A 1 186 ? 12.847 -20.886 -12.655 1.00 26.02 163 GLY A CA 1
ATOM 1407 C C . GLY A 1 186 ? 14.283 -21.276 -12.978 1.00 27.07 163 GLY A C 1
ATOM 1408 O O . GLY A 1 186 ? 14.725 -21.150 -14.120 1.00 27.70 163 GLY A O 1
ATOM 1409 N N . VAL A 1 187 ? 15.022 -21.731 -11.967 1.00 26.72 164 VAL A N 1
ATOM 1410 C CA . VAL A 1 187 ? 16.369 -22.274 -12.196 1.00 28.03 164 VAL A CA 1
ATOM 1411 C C . VAL A 1 187 ? 16.267 -23.678 -12.773 1.00 29.55 164 VAL A C 1
ATOM 1412 O O . VAL A 1 187 ? 15.664 -24.559 -12.134 1.00 29.21 164 VAL A O 1
ATOM 1416 N N . PRO A 1 188 ? 16.868 -23.904 -13.966 1.00 31.31 165 PRO A N 1
ATOM 1417 C CA . PRO A 1 188 ? 16.807 -25.205 -14.635 1.00 33.08 165 PRO A CA 1
ATOM 1418 C C . PRO A 1 188 ? 17.303 -26.341 -13.739 1.00 33.20 165 PRO A C 1
ATOM 1419 O O . PRO A 1 188 ? 18.093 -26.106 -12.800 1.00 32.21 165 PRO A O 1
ATOM 1423 N N . ALA A 1 189 ? 16.803 -27.548 -14.004 1.00 34.05 166 ALA A N 1
ATOM 1424 C CA . ALA A 1 189 ? 17.184 -28.739 -13.232 1.00 34.31 166 ALA A CA 1
ATOM 1425 C C . ALA A 1 189 ? 18.706 -28.926 -13.290 1.00 34.75 166 ALA A C 1
ATOM 1426 O O . ALA A 1 189 ? 19.342 -29.157 -12.254 1.00 35.15 166 ALA A O 1
ATOM 1428 N N . ALA A 1 190 ? 19.267 -28.770 -14.488 1.00 70.92 167 ALA A N 1
ATOM 1429 C CA . ALA A 1 190 ? 20.694 -28.927 -14.756 1.00 76.28 167 ALA A CA 1
ATOM 1430 C C . ALA A 1 190 ? 21.626 -28.003 -13.958 1.00 72.21 167 ALA A C 1
ATOM 1431 O O . ALA A 1 190 ? 22.800 -28.331 -13.765 1.00 78.12 167 ALA A O 1
ATOM 1433 N N . ASP A 1 191 ? 21.114 -26.855 -13.506 1.00 62.92 168 ASP A N 1
ATOM 1434 C CA . ASP A 1 191 ? 21.939 -25.868 -12.797 1.00 59.28 168 ASP A CA 1
ATOM 1435 C C . ASP A 1 191 ? 21.804 -25.926 -11.276 1.00 56.97 168 ASP A C 1
ATOM 1436 O O . ASP A 1 191 ? 22.463 -25.166 -10.560 1.00 55.05 168 ASP A O 1
ATOM 1441 N N . ARG A 1 192 ? 20.957 -26.821 -10.782 1.00 58.81 169 ARG A N 1
ATOM 1442 C CA . ARG A 1 192 ? 20.651 -26.867 -9.351 1.00 59.54 169 ARG A CA 1
ATOM 1443 C C . ARG A 1 192 ? 21.774 -27.375 -8.456 1.00 64.85 169 ARG A C 1
ATOM 1444 O O . ARG A 1 192 ? 21.962 -26.853 -7.358 1.00 64.17 169 ARG A O 1
ATOM 1452 N N . GLU A 1 193 ? 22.514 -28.377 -8.926 1.00 71.78 170 GLU A N 1
ATOM 1453 C CA . GLU A 1 193 ? 23.734 -28.817 -8.249 1.00 78.38 170 GLU A CA 1
ATOM 1454 C C . GLU A 1 193 ? 24.764 -27.689 -8.246 1.00 71.91 170 GLU A C 1
ATOM 1455 O O . GLU A 1 193 ? 25.300 -27.326 -7.196 1.00 71.16 170 GLU A O 1
ATOM 1461 N N . PHE A 1 194 ? 25.026 -27.155 -9.439 1.00 68.61 171 PHE A N 1
ATOM 1462 C CA . PHE A 1 194 ? 25.875 -25.978 -9.656 1.00 64.31 171 PHE A CA 1
ATOM 1463 C C . PHE A 1 194 ? 25.554 -24.870 -8.639 1.00 56.70 171 PHE A C 1
ATOM 1464 O O . PHE A 1 194 ? 26.436 -24.417 -7.911 1.00 56.47 171 PHE A O 1
ATOM 1472 N N . LEU A 1 195 ? 24.279 -24.477 -8.570 1.00 52.20 172 LEU A N 1
ATOM 1473 C CA . LEU A 1 195 ? 23.797 -23.483 -7.605 1.00 48.08 172 LEU A CA 1
ATOM 1474 C C . LEU A 1 195 ? 23.924 -23.919 -6.141 1.00 51.16 172 LEU A C 1
ATOM 1475 O O . LEU A 1 195 ? 24.219 -23.090 -5.278 1.00 49.54 172 LEU A O 1
ATOM 1480 N N . LEU A 1 196 ? 23.685 -25.207 -5.873 1.00 57.23 173 LEU A N 1
ATOM 1481 C CA . LEU A 1 196 ? 23.758 -25.767 -4.511 1.00 64.73 173 LEU A CA 1
ATOM 1482 C C . LEU A 1 196 ? 25.122 -25.580 -3.847 1.00 66.02 173 LEU A C 1
ATOM 1483 O O . LEU A 1 196 ? 25.195 -25.209 -2.670 1.00 68.32 173 LEU A O 1
ATOM 1488 N N . LYS A 1 197 ? 26.191 -25.836 -4.600 1.00 66.41 174 LYS A N 1
ATOM 1489 C CA . LYS A 1 197 ? 27.554 -25.756 -4.065 1.00 68.60 174 LYS A CA 1
ATOM 1490 C C . LYS A 1 197 ? 27.945 -24.310 -3.770 1.00 61.00 174 LYS A C 1
ATOM 1491 O O . LYS A 1 197 ? 28.660 -24.041 -2.803 1.00 62.00 174 LYS A O 1
ATOM 1497 N N . LEU A 1 198 ? 27.448 -23.384 -4.590 1.00 54.91 175 LEU A N 1
ATOM 1498 C CA . LEU A 1 198 ? 27.714 -21.961 -4.390 1.00 50.65 175 LEU A CA 1
ATOM 1499 C C . LEU A 1 198 ? 27.065 -21.451 -3.107 1.00 51.05 175 LEU A C 1
ATOM 1500 O O . LEU A 1 198 ? 27.707 -20.775 -2.304 1.00 50.94 175 LEU A O 1
ATOM 1505 N N . ASN A 1 199 ? 25.799 -21.808 -2.912 1.00 53.07 176 ASN A N 1
ATOM 1506 C CA . ASN A 1 199 ? 25.039 -21.408 -1.736 1.00 57.55 176 ASN A CA 1
ATOM 1507 C C . ASN A 1 199 ? 25.692 -21.857 -0.420 1.00 63.26 176 ASN A C 1
ATOM 1508 O O . ASN A 1 199 ? 25.751 -21.088 0.543 1.00 66.12 176 ASN A O 1
ATOM 1513 N N . LYS A 1 200 ? 26.191 -23.092 -0.400 1.00 66.89 177 LYS A N 1
ATOM 1514 C CA . LYS A 1 200 ? 26.824 -23.682 0.788 1.00 74.84 177 LYS A CA 1
ATOM 1515 C C . LYS A 1 200 ? 28.078 -22.916 1.230 1.00 71.58 177 LYS A C 1
ATOM 1516 O O . LYS A 1 200 ? 28.298 -22.710 2.425 1.00 76.69 177 LYS A O 1
ATOM 1522 N N . SER A 1 201 ? 28.894 -22.502 0.268 1.00 64.47 178 SER A N 1
ATOM 1523 C CA . SER A 1 201 ? 30.123 -21.787 0.593 1.00 62.52 178 SER A CA 1
ATOM 1524 C C . SER A 1 201 ? 29.833 -20.307 0.854 1.00 59.29 178 SER A C 1
ATOM 1525 O O . SER A 1 201 ? 30.556 -19.662 1.602 1.00 59.58 178 SER A O 1
ATOM 1528 N N . ALA A 1 202 ? 28.745 -19.794 0.279 1.00 58.18 179 ALA A N 1
ATOM 1529 C CA . ALA A 1 202 ? 28.337 -18.397 0.486 1.00 59.16 179 ALA A CA 1
ATOM 1530 C C . ALA A 1 202 ? 27.867 -18.094 1.916 1.00 66.74 179 ALA A C 1
ATOM 1531 O O . ALA A 1 202 ? 27.927 -16.946 2.354 1.00 69.46 179 ALA A O 1
ATOM 1533 N N . LEU A 1 203 ? 27.395 -19.117 2.631 1.00 73.12 180 LEU A N 1
ATOM 1534 C CA . LEU A 1 203 ? 27.029 -18.967 4.047 1.00 83.99 180 LEU A CA 1
ATOM 1535 C C . LEU A 1 203 ? 28.156 -19.447 4.970 1.00 86.92 180 LEU A C 1
ATOM 1536 O O . LEU A 1 203 ? 28.372 -20.651 5.130 1.00 90.41 180 LEU A O 1
ATOM 1541 N N . SER A 1 204 ? 28.862 -18.482 5.563 1.00 87.30 181 SER A N 1
ATOM 1542 C CA . SER A 1 204 ? 30.036 -18.713 6.422 1.00 89.37 181 SER A CA 1
ATOM 1543 C C . SER A 1 204 ? 31.217 -19.385 5.665 1.00 82.13 181 SER A C 1
ATOM 1544 O O . SER A 1 204 ? 31.885 -18.698 4.881 1.00 74.69 181 SER A O 1
ATOM 1547 N N . SER A 1 205 ? 31.517 -20.673 5.876 1.00 87.21 182 SER A N 1
ATOM 1548 C CA . SER A 1 205 ? 30.905 -21.536 6.880 1.00 99.98 182 SER A CA 1
ATOM 1549 C C . SER A 1 205 ? 31.818 -21.645 8.105 1.00 107.22 182 SER A C 1
ATOM 1550 O O . SER A 1 205 ? 31.599 -22.478 8.990 1.00 120.48 182 SER A O 1
ATOM 1553 N N . GLU A 1 206 ? 32.828 -20.778 8.140 1.00 99.92 183 GLU A N 1
ATOM 1554 C CA . GLU A 1 206 ? 33.770 -20.676 9.250 1.00 104.95 183 GLU A CA 1
ATOM 1555 C C . GLU A 1 206 ? 34.120 -19.208 9.513 1.00 99.23 183 GLU A C 1
ATOM 1556 O O . GLU A 1 206 ? 34.291 -18.417 8.582 1.00 89.35 183 GLU A O 1
ATOM 1562 N N . ALA A 1 208 ? 37.675 -18.622 9.577 1.00 80.60 185 ALA A N 1
ATOM 1563 C CA . ALA A 1 208 ? 38.984 -18.547 8.917 1.00 75.13 185 ALA A CA 1
ATOM 1564 C C . ALA A 1 208 ? 38.979 -17.571 7.738 1.00 66.87 185 ALA A C 1
ATOM 1565 O O . ALA A 1 208 ? 37.928 -17.083 7.325 1.00 64.84 185 ALA A O 1
ATOM 1567 N N . ASP A 1 209 ? 40.166 -17.291 7.205 1.00 64.37 186 ASP A N 1
ATOM 1568 C CA . ASP A 1 209 ? 40.324 -16.345 6.092 1.00 60.17 186 ASP A CA 1
ATOM 1569 C C . ASP A 1 209 ? 39.761 -16.892 4.782 1.00 58.92 186 ASP A C 1
ATOM 1570 O O . ASP A 1 209 ? 39.040 -16.192 4.073 1.00 56.90 186 ASP A O 1
ATOM 1575 N N . GLN A 1 210 ? 40.097 -18.145 4.475 1.00 62.08 187 GLN A N 1
ATOM 1576 C CA . GLN A 1 210 ? 39.725 -18.758 3.204 1.00 62.57 187 GLN A CA 1
ATOM 1577 C C . GLN A 1 210 ? 38.214 -18.937 3.088 1.00 60.49 187 GLN A C 1
ATOM 1578 O O . GLN A 1 210 ? 37.645 -18.754 2.009 1.00 58.25 187 GLN A O 1
ATOM 1584 N N . SER A 1 211 ? 37.574 -19.270 4.206 1.00 46.67 188 SER A N 1
ATOM 1585 C CA . SER A 1 211 ? 36.114 -19.429 4.258 1.00 47.55 188 SER A CA 1
ATOM 1586 C C . SER A 1 211 ? 35.382 -18.114 4.000 1.00 42.51 188 SER A C 1
ATOM 1587 O O . SER A 1 211 ? 34.462 -18.069 3.180 1.00 41.15 188 SER A O 1
ATOM 1590 N N . ALA A 1 212 ? 35.788 -17.047 4.691 1.00 40.81 189 ALA A N 1
ATOM 1591 C CA . ALA A 1 212 ? 35.222 -15.710 4.452 1.00 37.47 189 ALA A CA 1
ATOM 1592 C C . ALA A 1 212 ? 35.450 -15.259 3.005 1.00 33.59 189 ALA A C 1
ATOM 1593 O O . ALA A 1 212 ? 34.566 -14.672 2.389 1.00 31.89 189 ALA A O 1
ATOM 1595 N N . THR A 1 213 ? 36.624 -15.576 2.464 1.00 33.61 190 THR A N 1
ATOM 1596 C CA . THR A 1 213 ? 36.952 -15.268 1.068 1.00 31.28 190 THR A CA 1
ATOM 1597 C C . THR A 1 213 ? 36.051 -16.062 0.120 1.00 31.37 190 THR A C 1
ATOM 1598 O O . THR A 1 213 ? 35.457 -15.501 -0.803 1.00 29.05 190 THR A O 1
ATOM 1602 N N . ASP A 1 214 ? 35.944 -17.369 0.352 1.00 34.78 191 ASP A N 1
ATOM 1603 C CA . ASP A 1 214 ? 35.058 -18.201 -0.466 1.00 35.81 191 ASP A CA 1
ATOM 1604 C C . ASP A 1 214 ? 33.597 -17.747 -0.389 1.00 33.91 191 ASP A C 1
ATOM 1605 O O . ASP A 1 214 ? 32.879 -17.789 -1.395 1.00 32.91 191 ASP A O 1
ATOM 1610 N N . ALA A 1 215 ? 33.156 -17.303 0.787 1.00 34.04 192 ALA A N 1
ATOM 1611 C CA . ALA A 1 215 ? 31.772 -16.819 0.930 1.00 33.24 192 ALA A CA 1
ATOM 1612 C C . ALA A 1 215 ? 31.439 -15.646 -0.014 1.00 29.42 192 ALA A C 1
ATOM 1613 O O . ALA A 1 215 ? 30.418 -15.686 -0.719 1.00 29.31 192 ALA A O 1
ATOM 1615 N N . TRP A 1 216 ? 32.287 -14.617 -0.054 1.00 27.54 193 TRP A N 1
ATOM 1616 C CA . TRP A 1 216 ? 31.966 -13.450 -0.890 1.00 25.41 193 TRP A CA 1
ATOM 1617 C C . TRP A 1 216 ? 32.107 -13.751 -2.379 1.00 24.66 193 TRP A C 1
ATOM 1618 O O . TRP A 1 216 ? 31.326 -13.244 -3.192 1.00 22.92 193 TRP A O 1
ATOM 1629 N N . LEU A 1 217 ? 33.095 -14.582 -2.719 1.00 25.96 194 LEU A N 1
ATOM 1630 C CA . LEU A 1 217 ? 33.258 -15.063 -4.087 1.00 27.07 194 LEU A CA 1
ATOM 1631 C C . LEU A 1 217 ? 32.013 -15.807 -4.581 1.00 27.86 194 LEU A C 1
ATOM 1632 O O . LEU A 1 217 ? 31.501 -15.517 -5.669 1.00 27.26 194 LEU A O 1
ATOM 1637 N N . ALA A 1 218 ? 31.536 -16.751 -3.771 1.00 30.06 195 ALA A N 1
ATOM 1638 C CA . ALA A 1 218 ? 30.366 -17.557 -4.105 1.00 31.50 195 ALA A CA 1
ATOM 1639 C C . ALA A 1 218 ? 29.128 -16.670 -4.300 1.00 29.53 195 ALA A C 1
ATOM 1640 O O . ALA A 1 218 ? 28.429 -16.794 -5.304 1.00 28.96 195 ALA A O 1
ATOM 1642 N N . ARG A 1 219 ? 28.879 -15.765 -3.354 1.00 29.05 196 ARG A N 1
ATOM 1643 C CA . ARG A 1 219 ? 27.758 -14.827 -3.460 1.00 28.86 196 ARG A CA 1
ATOM 1644 C C . ARG A 1 219 ? 27.828 -14.059 -4.787 1.00 26.86 196 ARG A C 1
ATOM 1645 O O . ARG A 1 219 ? 26.832 -13.922 -5.504 1.00 26.28 196 ARG A O 1
ATOM 1653 N N . ASN A 1 220 ? 29.027 -13.582 -5.109 1.00 26.20 197 ASN A N 1
ATOM 1654 C CA . ASN A 1 220 ? 29.277 -12.831 -6.330 1.00 26.29 197 ASN A CA 1
ATOM 1655 C C . ASN A 1 220 ? 28.973 -13.685 -7.583 1.00 26.49 197 ASN A C 1
ATOM 1656 O O . ASN A 1 220 ? 28.395 -13.196 -8.551 1.00 26.90 197 ASN A O 1
ATOM 1661 N N . GLU A 1 221 ? 29.322 -14.965 -7.539 1.00 27.46 198 GLU A N 1
ATOM 1662 C CA . GLU A 1 221 ? 29.060 -15.883 -8.642 1.00 29.07 198 GLU A CA 1
ATOM 1663 C C . GLU A 1 221 ? 27.550 -16.159 -8.819 1.00 27.74 198 GLU A C 1
ATOM 1664 O O . GLU A 1 221 ? 27.061 -16.333 -9.939 1.00 27.94 198 GLU A O 1
ATOM 1670 N N . ILE A 1 222 ? 26.832 -16.202 -7.704 1.00 26.51 199 ILE A N 1
ATOM 1671 C CA . ILE A 1 222 ? 25.382 -16.418 -7.723 1.00 25.84 199 ILE A CA 1
ATOM 1672 C C . ILE A 1 222 ? 24.700 -15.222 -8.400 1.00 23.60 199 ILE A C 1
ATOM 1673 O O . ILE A 1 222 ? 23.847 -15.402 -9.265 1.00 23.95 199 ILE A O 1
ATOM 1678 N N . LEU A 1 223 ? 25.109 -14.015 -8.027 1.00 21.99 200 LEU A N 1
ATOM 1679 C CA . LEU A 1 223 ? 24.562 -12.798 -8.631 1.00 21.48 200 LEU A CA 1
ATOM 1680 C C . LEU A 1 223 ? 24.852 -12.711 -10.126 1.00 21.17 200 LEU A C 1
ATOM 1681 O O . LEU A 1 223 ? 24.008 -12.282 -10.903 1.00 21.07 200 LEU A O 1
ATOM 1686 N N . LEU A 1 224 ? 26.045 -13.144 -10.521 1.00 21.46 201 LEU A N 1
ATOM 1687 C CA . LEU A 1 224 ? 26.399 -13.177 -11.925 1.00 22.39 201 LEU A CA 1
ATOM 1688 C C . LEU A 1 224 ? 25.489 -14.124 -12.699 1.00 22.04 201 LEU A C 1
ATOM 1689 O O . LEU A 1 224 ? 25.052 -13.808 -13.805 1.00 22.67 201 LEU A O 1
ATOM 1694 N N . TYR A 1 225 ? 25.239 -15.294 -12.122 1.00 21.59 202 TYR A N 1
ATOM 1695 C CA . TYR A 1 225 ? 24.421 -16.321 -12.759 1.00 22.84 202 TYR A CA 1
ATOM 1696 C C . TYR A 1 225 ? 22.985 -15.829 -12.888 1.00 21.02 202 TYR A C 1
ATOM 1697 O O . TYR A 1 225 ? 22.342 -16.028 -13.917 1.00 21.66 202 TYR A O 1
ATOM 1706 N N . PHE A 1 226 ? 22.480 -15.196 -11.833 1.00 19.03 203 PHE A N 1
ATOM 1707 C CA . PHE A 1 226 ? 21.144 -14.595 -11.904 1.00 19.19 203 PHE A CA 1
ATOM 1708 C C . PHE A 1 226 ? 21.080 -13.499 -12.969 1.00 19.35 203 PHE A C 1
ATOM 1709 O O . PHE A 1 226 ? 20.087 -13.389 -13.712 1.00 20.04 203 PHE A O 1
ATOM 1717 N N . SER A 1 227 ? 22.151 -12.721 -13.077 1.00 19.17 204 SER A N 1
ATOM 1718 C CA . SER A 1 227 ? 22.226 -11.698 -14.113 1.00 21.69 204 SER A CA 1
ATOM 1719 C C . SER A 1 227 ? 22.083 -12.317 -15.504 1.00 22.71 204 SER A C 1
ATOM 1720 O O . SER A 1 227 ? 21.469 -11.720 -16.396 1.00 23.96 204 SER A O 1
ATOM 1723 N N . GLU A 1 228 ? 22.620 -13.521 -15.684 1.00 23.41 205 GLU A N 1
ATOM 1724 C CA . GLU A 1 228 ? 22.502 -14.223 -16.962 1.00 26.09 205 GLU A CA 1
ATOM 1725 C C . GLU A 1 228 ? 21.072 -14.644 -17.239 1.00 24.49 205 GLU A C 1
ATOM 1726 O O . GLU A 1 228 ? 20.584 -14.524 -18.369 1.00 25.34 205 GLU A O 1
ATOM 1732 N N . LEU A 1 229 ? 20.395 -15.143 -16.203 1.00 22.91 206 LEU A N 1
ATOM 1733 C CA . LEU A 1 229 ? 18.988 -15.546 -16.337 1.00 22.46 206 LEU A CA 1
ATOM 1734 C C . LEU A 1 229 ? 18.052 -14.369 -16.594 1.00 21.58 206 LEU A C 1
ATOM 1735 O O . LEU A 1 229 ? 17.091 -14.502 -17.360 1.00 22.21 206 LEU A O 1
ATOM 1740 N N . VAL A 1 230 ? 18.340 -13.230 -15.955 1.00 20.28 207 VAL A N 1
ATOM 1741 C CA . VAL A 1 230 ? 17.665 -11.957 -16.229 1.00 20.96 207 VAL A CA 1
ATOM 1742 C C . VAL A 1 230 ? 17.708 -11.633 -17.722 1.00 23.42 207 VAL A C 1
ATOM 1743 O O . VAL A 1 230 ? 16.662 -11.412 -18.337 1.00 23.93 207 VAL A O 1
ATOM 1747 N N . ALA A 1 231 ? 18.917 -11.642 -18.298 1.00 25.10 208 ALA A N 1
ATOM 1748 C CA . ALA A 1 231 ? 19.115 -11.322 -19.707 1.00 28.83 208 ALA A CA 1
ATOM 1749 C C . ALA A 1 231 ? 18.321 -12.278 -20.616 1.00 29.83 208 ALA A C 1
ATOM 1750 O O . ALA A 1 231 ? 17.748 -11.851 -21.625 1.00 31.65 208 ALA A O 1
ATOM 1752 N N . GLU A 1 232 ? 18.267 -13.555 -20.237 1.00 28.72 209 GLU A N 1
ATOM 1753 C CA . GLU A 1 232 ? 17.468 -14.543 -20.963 1.00 30.74 209 GLU A CA 1
ATOM 1754 C C . GLU A 1 232 ? 15.969 -14.229 -20.897 1.00 28.85 209 GLU A C 1
ATOM 1755 O O . GLU A 1 232 ? 15.277 -14.312 -21.919 1.00 30.23 209 GLU A O 1
ATOM 1761 N N . ARG A 1 233 ? 15.482 -13.867 -19.705 1.00 26.81 210 ARG A N 1
ATOM 1762 C CA . ARG A 1 233 ? 14.049 -13.627 -19.481 1.00 26.18 210 ARG A CA 1
ATOM 1763 C C . ARG A 1 233 ? 13.570 -12.291 -20.066 1.00 27.47 210 ARG A C 1
ATOM 1764 O O . ARG A 1 233 ? 12.379 -12.104 -20.297 1.00 27.36 210 ARG A O 1
ATOM 1772 N N . ARG A 1 234 ? 14.499 -11.360 -20.278 1.00 29.38 211 ARG A N 1
ATOM 1773 C CA . ARG A 1 234 ? 14.203 -10.144 -21.026 1.00 32.73 211 ARG A CA 1
ATOM 1774 C C . ARG A 1 234 ? 14.003 -10.472 -22.504 1.00 35.15 211 ARG A C 1
ATOM 1775 O O . ARG A 1 234 ? 13.061 -9.980 -23.127 1.00 37.12 211 ARG A O 1
ATOM 1783 N N . ALA A 1 235 ? 14.891 -11.301 -23.058 1.00 36.13 212 ALA A N 1
ATOM 1784 C CA . ALA A 1 235 ? 14.792 -11.740 -24.454 1.00 39.71 212 ALA A CA 1
ATOM 1785 C C . ALA A 1 235 ? 13.602 -12.677 -24.689 1.00 37.97 212 ALA A C 1
ATOM 1786 O O . ALA A 1 235 ? 12.958 -12.609 -25.736 1.00 40.22 212 ALA A O 1
ATOM 1788 N N . LYS A 1 236 ? 13.322 -13.532 -23.706 1.00 34.29 213 LYS A N 1
ATOM 1789 C CA . LYS A 1 236 ? 12.255 -14.538 -23.786 1.00 33.54 213 LYS A CA 1
ATOM 1790 C C . LYS A 1 236 ? 11.613 -14.729 -22.405 1.00 30.18 213 LYS A C 1
ATOM 1791 O O . LYS A 1 236 ? 12.064 -15.578 -21.621 1.00 29.03 213 LYS A O 1
ATOM 1797 N N . PRO A 1 237 ? 10.572 -13.927 -22.099 1.00 29.08 214 PRO A N 1
ATOM 1798 C CA . PRO A 1 237 ? 9.870 -13.967 -20.805 1.00 27.71 214 PRO A CA 1
ATOM 1799 C C . PRO A 1 237 ? 9.280 -15.332 -20.465 1.00 28.22 214 PRO A C 1
ATOM 1800 O O . PRO A 1 237 ? 8.870 -16.073 -21.365 1.00 29.81 214 PRO A O 1
ATOM 1804 N N . THR A 1 238 ? 9.258 -15.650 -19.175 1.00 27.76 215 THR A N 1
ATOM 1805 C CA . THR A 1 238 ? 8.579 -16.834 -18.647 1.00 30.10 215 THR A CA 1
ATOM 1806 C C . THR A 1 238 ? 7.621 -16.375 -17.553 1.00 31.15 215 THR A C 1
ATOM 1807 O O . THR A 1 238 ? 7.410 -15.178 -17.387 1.00 31.17 215 THR A O 1
ATOM 1811 N N . GLU A 1 239 ? 7.052 -17.311 -16.800 1.00 34.47 216 GLU A N 1
ATOM 1812 C CA . GLU A 1 239 ? 6.173 -16.963 -15.667 1.00 37.40 216 GLU A CA 1
ATOM 1813 C C . GLU A 1 239 ? 6.854 -17.043 -14.288 1.00 38.37 216 GLU A C 1
ATOM 1814 O O . GLU A 1 239 ? 6.204 -16.861 -13.256 1.00 42.34 216 GLU A O 1
ATOM 1820 N N . ASP A 1 240 ? 8.162 -17.294 -14.270 1.00 18.93 217 ASP A N 1
ATOM 1821 C CA . ASP A 1 240 ? 8.912 -17.433 -13.004 1.00 17.31 217 ASP A CA 1
ATOM 1822 C C . ASP A 1 240 ? 9.283 -16.071 -12.412 1.00 16.43 217 ASP A C 1
ATOM 1823 O O . ASP A 1 240 ? 9.146 -15.054 -13.088 1.00 16.60 217 ASP A O 1
ATOM 1828 N N . VAL A 1 241 ? 9.737 -16.068 -11.157 1.00 14.83 218 VAL A N 1
ATOM 1829 C CA . VAL A 1 241 ? 10.034 -14.840 -10.420 1.00 14.32 218 VAL A CA 1
ATOM 1830 C C . VAL A 1 241 ? 11.106 -13.978 -11.109 1.00 15.31 218 VAL A C 1
ATOM 1831 O O . VAL A 1 241 ? 10.980 -12.748 -11.150 1.00 15.26 218 VAL A O 1
ATOM 1835 N N . ILE A 1 242 ? 12.154 -14.607 -11.657 1.00 14.90 219 ILE A N 1
ATOM 1836 C CA . ILE A 1 242 ? 13.180 -13.823 -12.338 1.00 15.49 219 ILE A CA 1
ATOM 1837 C C . ILE A 1 242 ? 12.550 -13.023 -13.474 1.00 15.95 219 ILE A C 1
ATOM 1838 O O . ILE A 1 242 ? 12.798 -11.831 -13.605 1.00 15.78 219 ILE A O 1
ATOM 1843 N N . SER A 1 243 ? 11.739 -13.682 -14.297 1.00 16.86 220 SER A N 1
ATOM 1844 C CA . SER A 1 243 ? 11.099 -13.005 -15.422 1.00 17.72 220 SER A CA 1
ATOM 1845 C C . SER A 1 243 ? 10.199 -11.869 -14.920 1.00 17.77 220 SER A C 1
ATOM 1846 O O . SER A 1 243 ? 10.183 -10.771 -15.495 1.00 18.13 220 SER A O 1
ATOM 1849 N N . VAL A 1 244 ? 9.449 -12.149 -13.859 1.00 16.31 221 VAL A N 1
ATOM 1850 C CA . VAL A 1 244 ? 8.489 -11.166 -13.331 1.00 17.01 221 VAL A CA 1
ATOM 1851 C C . VAL A 1 244 ? 9.223 -9.877 -12.931 1.00 16.94 221 VAL A C 1
ATOM 1852 O O . VAL A 1 244 ? 8.823 -8.779 -13.329 1.00 16.38 221 VAL A O 1
ATOM 1856 N N . LEU A 1 245 ? 10.312 -10.035 -12.181 1.00 16.18 222 LEU A N 1
ATOM 1857 C CA . LEU A 1 245 ? 11.169 -8.917 -11.771 1.00 17.20 222 LEU A CA 1
ATOM 1858 C C . LEU A 1 245 ? 11.837 -8.223 -12.969 1.00 18.74 222 LEU A C 1
ATOM 1859 O O . LEU A 1 245 ? 11.896 -6.998 -13.017 1.00 19.18 222 LEU A O 1
ATOM 1864 N N . ALA A 1 246 ? 12.346 -9.008 -13.915 1.00 20.43 223 ALA A N 1
ATOM 1865 C CA . ALA A 1 246 ? 13.025 -8.465 -15.115 1.00 21.98 223 ALA A CA 1
ATOM 1866 C C . ALA A 1 246 ? 12.116 -7.649 -16.028 1.00 23.19 223 ALA A C 1
ATOM 1867 O O . ALA A 1 246 ? 12.556 -6.692 -16.665 1.00 24.17 223 ALA A O 1
ATOM 1869 N N . ASN A 1 247 ? 10.863 -8.069 -16.125 1.00 23.03 224 ASN A N 1
ATOM 1870 C CA . ASN A 1 247 ? 9.931 -7.486 -17.076 1.00 24.38 224 ASN A CA 1
ATOM 1871 C C . ASN A 1 247 ? 8.928 -6.551 -16.416 1.00 24.20 224 ASN A C 1
ATOM 1872 O O . ASN A 1 247 ? 7.996 -6.086 -17.072 1.00 25.74 224 ASN A O 1
ATOM 1877 N N . SER A 1 248 ? 9.114 -6.281 -15.127 1.00 22.25 225 SER A N 1
ATOM 1878 C CA . SER A 1 248 ? 8.206 -5.378 -14.436 1.00 22.11 225 SER A CA 1
ATOM 1879 C C . SER A 1 248 ? 8.650 -3.919 -14.511 1.00 22.32 225 SER A C 1
ATOM 1880 O O . SER A 1 248 ? 9.792 -3.598 -14.863 1.00 21.40 225 SER A O 1
ATOM 1883 N N . MET A 1 249 ? 7.717 -3.035 -14.181 1.00 21.60 226 MET A N 1
ATOM 1884 C CA . MET A 1 249 ? 8.051 -1.653 -13.883 1.00 21.17 226 MET A CA 1
ATOM 1885 C C . MET A 1 249 ? 7.427 -1.286 -12.551 1.00 20.20 226 MET A C 1
ATOM 1886 O O . MET A 1 249 ? 6.419 -1.880 -12.149 1.00 20.11 226 MET A O 1
ATOM 1891 N N . VAL A 1 250 ? 8.078 -0.376 -11.829 1.00 18.67 227 VAL A N 1
ATOM 1892 C CA . VAL A 1 250 ? 7.583 0.103 -10.548 1.00 18.35 227 VAL A CA 1
ATOM 1893 C C . VAL A 1 250 ? 7.616 1.629 -10.594 1.00 18.64 227 VAL A C 1
ATOM 1894 O O . VAL A 1 250 ? 8.664 2.218 -10.867 1.00 18.28 227 VAL A O 1
ATOM 1898 N N . ASP A 1 251 ? 6.465 2.255 -10.350 1.00 18.69 228 ASP A N 1
ATOM 1899 C CA . ASP A 1 251 ? 6.358 3.731 -10.312 1.00 19.93 228 ASP A CA 1
ATOM 1900 C C . ASP A 1 251 ? 7.063 4.411 -11.501 1.00 20.58 228 ASP A C 1
ATOM 1901 O O . ASP A 1 251 ? 7.806 5.377 -11.321 1.00 20.75 228 ASP A O 1
ATOM 1906 N N . GLY A 1 252 ? 6.856 3.872 -12.703 1.00 20.98 229 GLY A N 1
ATOM 1907 C CA . GLY A 1 252 ? 7.315 4.519 -13.937 1.00 22.21 229 GLY A CA 1
ATOM 1908 C C . GLY A 1 252 ? 8.711 4.150 -14.413 1.00 22.29 229 GLY A C 1
ATOM 1909 O O . GLY A 1 252 ? 9.157 4.651 -15.439 1.00 22.52 229 GLY A O 1
ATOM 1910 N N . LYS A 1 253 ? 9.388 3.259 -13.685 1.00 21.95 230 LYS A N 1
ATOM 1911 C CA . LYS A 1 253 ? 10.764 2.851 -14.018 1.00 22.56 230 LYS A CA 1
ATOM 1912 C C . LYS A 1 253 ? 10.954 1.332 -13.984 1.00 21.28 230 LYS A C 1
ATOM 1913 O O . LYS A 1 253 ? 10.420 0.661 -13.093 1.00 19.99 230 LYS A O 1
ATOM 1919 N N . PRO A 1 254 ? 11.733 0.777 -14.943 1.00 21.88 231 PRO A N 1
ATOM 1920 C CA . PRO A 1 254 ? 12.108 -0.632 -14.789 1.00 20.93 231 PRO A CA 1
ATOM 1921 C C . PRO A 1 254 ? 13.075 -0.803 -13.602 1.00 20.10 231 PRO A C 1
ATOM 1922 O O . PRO A 1 254 ? 13.679 0.170 -13.138 1.00 19.86 231 PRO A O 1
ATOM 1926 N N . LEU A 1 255 ? 13.148 -2.004 -13.048 1.00 19.41 232 LEU A N 1
ATOM 1927 C CA . LEU A 1 255 ? 14.071 -2.263 -11.946 1.00 18.94 232 LEU A CA 1
ATOM 1928 C C . LEU A 1 255 ? 15.496 -2.363 -12.499 1.00 19.33 232 LEU A C 1
ATOM 1929 O O . LEU A 1 255 ? 15.683 -2.878 -13.596 1.00 19.77 232 LEU A O 1
ATOM 1934 N N . THR A 1 256 ? 16.484 -1.856 -11.759 1.00 19.51 233 THR A N 1
ATOM 1935 C CA . THR A 1 256 ? 17.881 -1.948 -12.212 1.00 20.31 233 THR A CA 1
ATOM 1936 C C . THR A 1 256 ? 18.316 -3.414 -12.159 1.00 20.06 233 THR A C 1
ATOM 1937 O O . THR A 1 256 ? 17.732 -4.224 -11.437 1.00 18.46 233 THR A O 1
ATOM 1941 N N . GLU A 1 257 ? 19.341 -3.749 -12.932 1.00 20.97 234 GLU A N 1
ATOM 1942 C CA . GLU A 1 257 ? 19.937 -5.071 -12.859 1.00 21.97 234 GLU A CA 1
ATOM 1943 C C . GLU A 1 257 ? 20.241 -5.487 -11.408 1.00 19.76 234 GLU A C 1
ATOM 1944 O O . GLU A 1 257 ? 19.904 -6.598 -10.984 1.00 18.48 234 GLU A O 1
ATOM 1950 N N . GLU A 1 258 ? 20.865 -4.587 -10.653 1.00 19.17 235 GLU A N 1
ATOM 1951 C CA . GLU A 1 258 ? 21.257 -4.879 -9.284 1.00 18.57 235 GLU A CA 1
ATOM 1952 C C . GLU A 1 258 ? 20.045 -5.249 -8.425 1.00 17.06 235 GLU A C 1
ATOM 1953 O O . GLU A 1 258 ? 20.068 -6.255 -7.745 1.00 16.18 235 GLU A O 1
ATOM 1959 N N . VAL A 1 259 ? 18.988 -4.445 -8.500 1.00 16.17 236 VAL A N 1
ATOM 1960 C CA . VAL A 1 259 ? 17.776 -4.677 -7.713 1.00 15.09 236 VAL A CA 1
ATOM 1961 C C . VAL A 1 259 ? 17.145 -6.040 -7.991 1.00 14.40 236 VAL A C 1
ATOM 1962 O O . VAL A 1 259 ? 16.785 -6.768 -7.051 1.00 14.22 236 VAL A O 1
ATOM 1966 N N . ILE A 1 260 ? 17.052 -6.402 -9.264 1.00 14.67 237 ILE A N 1
ATOM 1967 C CA . ILE A 1 260 ? 16.476 -7.690 -9.677 1.00 14.29 237 ILE A CA 1
ATOM 1968 C C . ILE A 1 260 ? 17.319 -8.846 -9.106 1.00 13.91 237 ILE A C 1
ATOM 1969 O O . ILE A 1 260 ? 16.805 -9.752 -8.463 1.00 13.37 237 ILE A O 1
ATOM 1974 N N . VAL A 1 261 ? 18.621 -8.796 -9.341 1.00 14.80 238 VAL A N 1
ATOM 1975 C CA . VAL A 1 261 ? 19.517 -9.883 -8.952 1.00 15.54 238 VAL A CA 1
ATOM 1976 C C . VAL A 1 261 ? 19.577 -10.035 -7.424 1.00 14.49 238 VAL A C 1
ATOM 1977 O O . VAL A 1 261 ? 19.509 -11.153 -6.879 1.00 13.97 238 VAL A O 1
ATOM 1981 N N . LEU A 1 262 ? 19.641 -8.904 -6.723 1.00 14.85 239 LEU A N 1
ATOM 1982 C CA . LEU A 1 262 ? 19.638 -8.915 -5.265 1.00 14.12 239 LEU A CA 1
ATOM 1983 C C . LEU A 1 262 ? 18.335 -9.455 -4.683 1.00 13.88 239 LEU A C 1
ATOM 1984 O O . LEU A 1 262 ? 18.342 -10.162 -3.681 1.00 12.90 239 LEU A O 1
ATOM 1989 N N . ASN A 1 263 ? 17.208 -9.149 -5.302 1.00 13.44 240 ASN A N 1
ATOM 1990 C CA . ASN A 1 263 ? 15.968 -9.728 -4.775 1.00 13.93 240 ASN A CA 1
ATOM 1991 C C . ASN A 1 263 ? 15.793 -11.200 -5.127 1.00 14.38 240 ASN A C 1
ATOM 1992 O O . ASN A 1 263 ? 15.200 -11.943 -4.361 1.00 14.50 240 ASN A O 1
ATOM 1997 N N . CYS A 1 264 ? 16.317 -11.624 -6.274 1.00 15.56 241 CYS A N 1
ATOM 1998 C CA . CYS A 1 264 ? 16.361 -13.063 -6.594 1.00 16.58 241 CYS A CA 1
ATOM 1999 C C . CYS A 1 264 ? 17.147 -13.812 -5.516 1.00 16.41 241 CYS A C 1
ATOM 2000 O O . CYS A 1 264 ? 16.691 -14.829 -4.982 1.00 15.79 241 CYS A O 1
ATOM 2003 N N . TYR A 1 265 ? 18.322 -13.273 -5.195 1.00 17.24 242 TYR A N 1
ATOM 2004 C CA . TYR A 1 265 ? 19.214 -13.854 -4.196 1.00 18.29 242 TYR A CA 1
ATOM 2005 C C . TYR A 1 265 ? 18.597 -13.875 -2.792 1.00 17.46 242 TYR A C 1
ATOM 2006 O O . TYR A 1 265 ? 18.822 -14.816 -2.010 1.00 17.10 242 TYR A O 1
ATOM 2015 N N . SER A 1 266 ? 17.803 -12.847 -2.495 1.00 16.93 243 SER A N 1
ATOM 2016 C CA . SER A 1 266 ? 17.180 -12.698 -1.188 1.00 16.68 243 SER A CA 1
ATOM 2017 C C . SER A 1 266 ? 16.209 -13.833 -0.885 1.00 15.87 243 SER A C 1
ATOM 2018 O O . SER A 1 266 ? 15.980 -14.144 0.262 1.00 15.07 243 SER A O 1
ATOM 2021 N N . LEU A 1 267 ? 15.633 -14.428 -1.924 1.00 16.74 244 LEU A N 1
ATOM 2022 C CA . LEU A 1 267 ? 14.792 -15.625 -1.773 1.00 16.61 244 LEU A CA 1
ATOM 2023 C C . LEU A 1 267 ? 15.591 -16.814 -1.242 1.00 16.78 244 LEU A C 1
ATOM 2024 O O . LEU A 1 267 ? 15.088 -17.589 -0.440 1.00 17.30 244 LEU A O 1
ATOM 2029 N N . ILE A 1 268 ? 16.841 -16.953 -1.678 1.00 17.42 245 ILE A N 1
ATOM 2030 C CA . ILE A 1 268 ? 17.740 -17.970 -1.142 1.00 17.58 245 ILE A CA 1
ATOM 2031 C C . ILE A 1 268 ? 18.185 -17.568 0.273 1.00 17.80 245 ILE A C 1
ATOM 2032 O O . ILE A 1 268 ? 18.148 -18.374 1.205 1.00 17.32 245 ILE A O 1
ATOM 2037 N N . LEU A 1 269 ? 18.573 -16.312 0.439 1.00 17.86 246 LEU A N 1
ATOM 2038 C CA . LEU A 1 269 ? 18.997 -15.826 1.741 1.00 18.31 246 LEU A CA 1
ATOM 2039 C C . LEU A 1 269 ? 17.911 -16.009 2.794 1.00 17.93 246 LEU A C 1
ATOM 2040 O O . LEU A 1 269 ? 18.181 -16.483 3.904 1.00 18.80 246 LEU A O 1
ATOM 2045 N N . GLY A 1 270 ? 16.692 -15.632 2.445 1.00 17.02 247 GLY A N 1
ATOM 2046 C CA . GLY A 1 270 ? 15.586 -15.668 3.399 1.00 16.61 247 GLY A CA 1
ATOM 2047 C C . GLY A 1 270 ? 14.975 -17.045 3.604 1.00 16.20 247 GLY A C 1
ATOM 2048 O O . GLY A 1 270 ? 14.470 -17.352 4.682 1.00 17.12 247 GLY A O 1
ATOM 2049 N N . GLY A 1 271 ? 15.011 -17.867 2.574 1.00 16.45 248 GLY A N 1
ATOM 2050 C CA . GLY A 1 271 ? 14.229 -19.098 2.559 1.00 16.88 248 GLY A CA 1
ATOM 2051 C C . GLY A 1 271 ? 15.002 -20.386 2.786 1.00 17.64 248 GLY A C 1
ATOM 2052 O O . GLY A 1 271 ? 14.438 -21.348 3.308 1.00 18.16 248 GLY A O 1
ATOM 2053 N N . ASP A 1 272 ? 16.272 -20.415 2.399 1.00 16.56 249 ASP A N 1
ATOM 2054 C CA . ASP A 1 272 ? 17.015 -21.667 2.428 1.00 16.61 249 ASP A CA 1
ATOM 2055 C C . ASP A 1 272 ? 17.293 -22.150 3.861 1.00 16.03 249 ASP A C 1
ATOM 2056 O O . ASP A 1 272 ? 16.703 -23.153 4.304 1.00 15.78 249 ASP A O 1
ATOM 2061 N N . GLU A 1 273 ? 18.163 -21.444 4.585 1.00 14.92 250 GLU A N 1
ATOM 2062 C CA . GLU A 1 273 ? 18.562 -21.878 5.928 1.00 14.48 250 GLU A CA 1
ATOM 2063 C C . GLU A 1 273 ? 17.415 -21.945 6.967 1.00 13.38 250 GLU A C 1
ATOM 2064 O O . GLU A 1 273 ? 17.312 -22.908 7.719 1.00 12.95 250 GLU A O 1
ATOM 2070 N N . THR A 1 274 ? 16.582 -20.912 7.035 1.00 11.91 251 THR A N 1
ATOM 2071 C CA . THR A 1 274 ? 15.461 -20.921 7.987 1.00 11.50 251 THR A CA 1
ATOM 2072 C C . THR A 1 274 ? 14.534 -22.127 7.773 1.00 11.85 251 THR A C 1
ATOM 2073 O O . THR A 1 274 ? 14.083 -22.734 8.734 1.00 11.86 251 THR A O 1
ATOM 2077 N N . SER A 1 275 ? 14.228 -22.455 6.509 1.00 11.84 252 SER A N 1
ATOM 2078 C CA . SER A 1 275 ? 13.370 -23.614 6.224 1.00 11.87 252 SER A CA 1
ATOM 2079 C C . SER A 1 275 ? 14.059 -24.907 6.694 1.00 11.74 252 SER A C 1
ATOM 2080 O O . SER A 1 275 ? 13.423 -25.764 7.300 1.00 11.57 252 SER A O 1
ATOM 2083 N N . ARG A 1 276 ? 15.354 -25.044 6.404 1.00 11.01 253 ARG A N 1
ATOM 2084 C CA . ARG A 1 276 ? 16.109 -26.214 6.843 1.00 12.13 253 ARG A CA 1
ATOM 2085 C C . ARG A 1 276 ? 16.091 -26.351 8.358 1.00 11.73 253 ARG A C 1
ATOM 2086 O O . ARG A 1 276 ? 15.852 -27.450 8.915 1.00 10.49 253 ARG A O 1
ATOM 2094 N N . LEU A 1 277 ? 16.358 -25.231 9.024 1.00 10.96 254 LEU A N 1
ATOM 2095 C CA . LEU A 1 277 ? 16.448 -25.244 10.484 1.00 11.58 254 LEU A CA 1
ATOM 2096 C C . LEU A 1 277 ? 15.126 -25.657 11.113 1.00 11.57 254 LEU A C 1
ATOM 2097 O O . LEU A 1 277 ? 15.114 -26.431 12.072 1.00 12.07 254 LEU A O 1
ATOM 2102 N N . SER A 1 278 ? 14.017 -25.164 10.568 1.00 11.81 255 SER A N 1
ATOM 2103 C CA . SER A 1 278 ? 12.684 -25.520 11.073 1.00 11.63 255 SER A CA 1
ATOM 2104 C C . SER A 1 278 ? 12.421 -27.036 10.935 1.00 11.97 255 SER A C 1
ATOM 2105 O O . SER A 1 278 ? 11.926 -27.696 11.863 1.00 12.18 255 SER A O 1
ATOM 2108 N N . MET A 1 279 ? 12.723 -27.569 9.760 1.00 11.37 256 MET A N 1
ATOM 2109 C CA . MET A 1 279 ? 12.527 -28.999 9.489 1.00 12.18 256 MET A CA 1
ATOM 2110 C C . MET A 1 279 ? 13.398 -29.879 10.374 1.00 11.63 256 MET A C 1
ATOM 2111 O O . MET A 1 279 ? 12.904 -30.860 10.964 1.00 10.27 256 MET A O 1
ATOM 2116 N N . ILE A 1 280 ? 14.678 -29.523 10.476 1.00 10.76 257 ILE A N 1
ATOM 2117 C CA . ILE A 1 280 ? 15.608 -30.237 11.353 1.00 11.48 257 ILE A CA 1
ATOM 2118 C C . ILE A 1 280 ? 15.122 -30.175 12.811 1.00 11.43 257 ILE A C 1
ATOM 2119 O O . ILE A 1 280 ? 15.136 -31.199 13.536 1.00 11.20 257 ILE A O 1
ATOM 2124 N N . ASP A 1 281 ? 14.657 -28.997 13.230 1.00 10.62 258 ASP A N 1
ATOM 2125 C CA . ASP A 1 281 ? 14.202 -28.832 14.610 1.00 11.17 258 ASP A CA 1
ATOM 2126 C C . ASP A 1 281 ? 13.039 -29.771 14.920 1.00 11.15 258 ASP A C 1
ATOM 2127 O O . ASP A 1 281 ? 13.006 -30.372 15.998 1.00 10.09 258 ASP A O 1
ATOM 2132 N N . SER A 1 282 ? 12.111 -29.914 13.969 1.00 10.06 259 SER A N 1
ATOM 2133 C CA . SER A 1 282 ? 10.961 -30.798 14.175 1.00 11.42 259 SER A CA 1
ATOM 2134 C C . SER A 1 282 ? 11.376 -32.227 14.541 1.00 11.68 259 SER A C 1
ATOM 2135 O O . SER A 1 282 ? 10.804 -32.829 15.446 1.00 12.21 259 SER A O 1
ATOM 2138 N N . VAL A 1 283 ? 12.365 -32.761 13.837 1.00 11.71 260 VAL A N 1
ATOM 2139 C CA . VAL A 1 283 ? 12.845 -34.118 14.110 1.00 12.34 260 VAL A CA 1
ATOM 2140 C C . VAL A 1 283 ? 13.468 -34.221 15.504 1.00 13.06 260 VAL A C 1
ATOM 2141 O O . VAL A 1 283 ? 13.125 -35.121 16.269 1.00 12.01 260 VAL A O 1
ATOM 2145 N N . GLN A 1 284 ? 14.384 -33.319 15.842 1.00 12.67 261 GLN A N 1
ATOM 2146 C CA . GLN A 1 284 ? 14.946 -33.382 17.184 1.00 13.96 261 GLN A CA 1
ATOM 2147 C C . GLN A 1 284 ? 13.818 -33.302 18.216 1.00 13.96 261 GLN A C 1
ATOM 2148 O O . GLN A 1 284 ? 13.764 -34.100 19.164 1.00 14.44 261 GLN A O 1
ATOM 2154 N N . THR A 1 285 ? 12.908 -32.356 18.017 1.00 12.81 262 THR A N 1
ATOM 2155 C CA . THR A 1 285 ? 11.817 -32.116 18.993 1.00 13.68 262 THR A CA 1
ATOM 2156 C C . THR A 1 285 ? 10.911 -33.353 19.187 1.00 14.28 262 THR A C 1
ATOM 2157 O O . THR A 1 285 ? 10.503 -33.674 20.321 1.00 14.30 262 THR A O 1
ATOM 2161 N N . PHE A 1 286 ? 10.637 -34.067 18.097 1.00 14.23 263 PHE A N 1
ATOM 2162 C CA . PHE A 1 286 ? 9.835 -35.291 18.191 1.00 14.82 263 PHE A CA 1
ATOM 2163 C C . PHE A 1 286 ? 10.531 -36.389 18.990 1.00 15.83 263 PHE A C 1
ATOM 2164 O O . PHE A 1 286 ? 9.864 -37.168 19.668 1.00 16.79 263 PHE A O 1
ATOM 2172 N N . THR A 1 287 ? 11.863 -36.455 18.930 1.00 15.83 264 THR A N 1
ATOM 2173 C CA . THR A 1 287 ? 12.558 -37.431 19.770 1.00 16.63 264 THR A CA 1
ATOM 2174 C C . THR A 1 287 ? 12.500 -37.026 21.243 1.00 17.99 264 THR A C 1
ATOM 2175 O O . THR A 1 287 ? 12.581 -37.877 22.131 1.00 17.75 264 THR A O 1
ATOM 2179 N N . GLN A 1 288 ? 12.367 -35.720 21.486 1.00 17.28 265 GLN A N 1
ATOM 2180 C CA . GLN A 1 288 ? 12.336 -35.198 22.842 1.00 18.33 265 GLN A CA 1
ATOM 2181 C C . GLN A 1 288 ? 10.944 -35.284 23.470 1.00 17.90 265 GLN A C 1
ATOM 2182 O O . GLN A 1 288 ? 10.807 -35.332 24.705 1.00 18.86 265 GLN A O 1
ATOM 2188 N N . TYR A 1 289 ? 9.922 -35.277 22.624 1.00 16.90 266 TYR A N 1
ATOM 2189 C CA . TYR A 1 289 ? 8.528 -35.314 23.079 1.00 16.72 266 TYR A CA 1
ATOM 2190 C C . TYR A 1 289 ? 7.777 -36.412 22.313 1.00 16.39 266 TYR A C 1
ATOM 2191 O O . TYR A 1 289 ? 6.913 -36.135 21.471 1.00 14.51 266 TYR A O 1
ATOM 2200 N N . PRO A 1 290 ? 8.117 -37.675 22.611 1.00 16.97 267 PRO A N 1
ATOM 2201 C CA . PRO A 1 290 ? 7.598 -38.787 21.825 1.00 17.04 267 PRO A CA 1
ATOM 2202 C C . PRO A 1 290 ? 6.074 -38.906 21.881 1.00 17.21 267 PRO A C 1
ATOM 2203 O O . PRO A 1 290 ? 5.494 -39.426 20.950 1.00 17.22 267 PRO A O 1
ATOM 2207 N N . ASP A 1 291 ? 5.437 -38.437 22.953 1.00 17.23 268 ASP A N 1
ATOM 2208 C CA . ASP A 1 291 ? 3.974 -38.441 23.011 1.00 17.98 268 ASP A CA 1
ATOM 2209 C C . ASP A 1 291 ? 3.367 -37.598 21.890 1.00 16.38 268 ASP A C 1
ATOM 2210 O O . ASP A 1 291 ? 2.292 -37.934 21.365 1.00 16.54 268 ASP A O 1
ATOM 2215 N N . GLN A 1 292 ? 4.053 -36.506 21.545 1.00 15.14 269 GLN A N 1
ATOM 2216 C CA . GLN A 1 292 ? 3.609 -35.608 20.483 1.00 13.67 269 GLN A CA 1
ATOM 2217 C C . GLN A 1 292 ? 3.822 -36.258 19.130 1.00 13.36 269 GLN A C 1
ATOM 2218 O O . GLN A 1 292 ? 2.952 -36.183 18.261 1.00 13.03 269 GLN A O 1
ATOM 2224 N N . TRP A 1 293 ? 4.976 -36.903 18.958 1.00 13.34 270 TRP A N 1
AT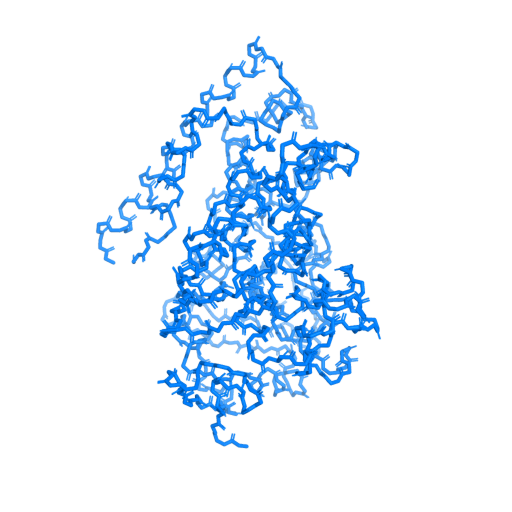OM 2225 C CA . TRP A 1 293 ? 5.230 -37.707 17.764 1.00 13.27 270 TRP A CA 1
ATOM 2226 C C . TRP A 1 293 ? 4.120 -38.749 17.544 1.00 14.32 270 TRP A C 1
ATOM 2227 O O . TRP A 1 293 ? 3.591 -38.886 16.440 1.00 13.59 270 TRP A O 1
ATOM 2238 N N . GLU A 1 294 ? 3.795 -39.507 18.592 1.00 14.98 271 GLU A N 1
ATOM 2239 C CA . GLU A 1 294 ? 2.710 -40.479 18.513 1.00 16.55 271 GLU A CA 1
ATOM 2240 C C . GLU A 1 294 ? 1.385 -39.843 18.065 1.00 16.49 271 GLU A C 1
ATOM 2241 O O . GLU A 1 294 ? 0.695 -40.393 17.199 1.00 15.71 271 GLU A O 1
ATOM 2247 N N . LEU A 1 295 ? 1.059 -38.668 18.610 1.00 16.39 272 LEU A N 1
ATOM 2248 C CA . LEU A 1 295 ? -0.177 -37.985 18.202 1.00 16.49 272 LEU A CA 1
ATOM 2249 C C . LEU A 1 295 ? -0.187 -37.680 16.705 1.00 15.12 272 LEU A C 1
ATOM 2250 O O . LEU A 1 295 ? -1.201 -37.886 16.044 1.00 15.35 272 LEU A O 1
ATOM 2255 N N . LEU A 1 296 ? 0.944 -37.195 16.197 1.00 14.23 273 LEU A N 1
ATOM 2256 C CA . LEU A 1 296 ? 1.091 -36.918 14.775 1.00 14.19 273 LEU A CA 1
ATOM 2257 C C . LEU A 1 296 ? 1.015 -38.175 13.899 1.00 13.68 273 LEU A C 1
ATOM 2258 O O . LEU A 1 296 ? 0.255 -38.210 12.932 1.00 14.03 273 LEU A O 1
ATOM 2263 N N . ARG A 1 297 ? 1.838 -39.170 14.231 1.00 13.71 274 ARG A N 1
ATOM 2264 C CA . ARG A 1 297 ? 1.944 -40.419 13.470 1.00 14.29 274 ARG A CA 1
ATOM 2265 C C . ARG A 1 297 ? 0.591 -41.104 13.337 1.00 15.76 274 ARG A C 1
ATOM 2266 O O . ARG A 1 297 ? 0.244 -41.607 12.267 1.00 16.03 274 ARG A O 1
ATOM 2274 N N . ASP A 1 298 ? -0.173 -41.099 14.422 1.00 15.57 275 ASP A N 1
ATOM 2275 C CA . ASP A 1 298 ? -1.431 -41.840 14.463 1.00 16.78 275 ASP A CA 1
ATOM 2276 C C . ASP A 1 298 ? -2.684 -41.045 14.097 1.00 16.96 275 ASP A C 1
ATOM 2277 O O . ASP A 1 298 ? -3.815 -41.515 14.308 1.00 17.71 275 ASP A O 1
ATOM 2282 N N . GLY A 1 299 ? -2.480 -39.864 13.516 1.00 16.77 276 GLY A N 1
ATOM 2283 C CA . GLY A 1 299 ? -3.596 -39.087 12.960 1.00 16.44 276 GLY A CA 1
ATOM 2284 C C . GLY A 1 299 ? -4.456 -38.368 13.994 1.00 16.94 276 GLY A C 1
ATOM 2285 O O . GLY A 1 299 ? -5.598 -37.996 13.696 1.00 17.04 276 GLY A O 1
ATOM 2286 N N . LYS A 1 300 ? -3.914 -38.146 15.191 1.00 16.54 277 LYS A N 1
ATOM 2287 C CA . LYS A 1 300 ? -4.690 -37.580 16.303 1.00 17.77 277 LYS A CA 1
ATOM 2288 C C . LYS A 1 300 ? -4.656 -36.051 16.451 1.00 17.42 277 LYS A C 1
ATOM 2289 O O . LYS A 1 300 ? -5.272 -35.485 17.377 1.00 17.98 277 LYS A O 1
ATOM 2295 N N . VAL A 1 301 ? -3.961 -35.408 15.523 1.00 16.13 278 VAL A N 1
ATOM 2296 C CA . VAL A 1 301 ? -3.891 -33.943 15.406 1.00 15.89 278 VAL A CA 1
ATOM 2297 C C . VAL A 1 301 ? -3.770 -33.685 13.908 1.00 14.81 278 VAL A C 1
ATOM 2298 O O . VAL A 1 301 ? -3.255 -34.541 13.179 1.00 15.49 278 VAL A O 1
ATOM 2302 N N . THR A 1 302 ? -4.248 -32.534 13.438 1.00 14.57 279 THR A N 1
ATOM 2303 C CA . THR A 1 302 ? -4.136 -32.179 12.029 1.00 13.92 279 THR A CA 1
ATOM 2304 C C . THR A 1 302 ? -2.707 -31.789 11.693 1.00 14.01 279 THR A C 1
ATOM 2305 O O . THR A 1 302 ? -1.962 -31.318 12.561 1.00 14.10 279 THR A O 1
ATOM 2309 N N . LEU A 1 303 ? -2.325 -31.978 10.434 1.00 13.20 280 LEU A N 1
ATOM 2310 C CA . LEU A 1 303 ? -1.059 -31.445 9.935 1.00 13.18 280 LEU A CA 1
ATOM 2311 C C . LEU A 1 303 ? -1.001 -29.941 10.081 1.00 13.18 280 LEU A C 1
ATOM 2312 O O . LEU A 1 303 ? 0.066 -29.394 10.320 1.00 13.05 280 LEU A O 1
ATOM 2317 N N . GLU A 1 304 ? -2.147 -29.280 9.951 1.00 13.96 281 GLU A N 1
ATOM 2318 C CA . GLU A 1 304 ? -2.174 -27.829 10.001 1.00 14.90 281 GLU A CA 1
ATOM 2319 C C . GLU A 1 304 ? -1.783 -27.340 11.379 1.00 14.20 281 GLU A C 1
ATOM 2320 O O . GLU A 1 304 ? -0.921 -26.458 11.504 1.00 13.89 281 GLU A O 1
ATOM 2326 N N . SER A 1 305 ? -2.398 -27.925 12.401 1.00 13.77 282 SER A N 1
ATOM 2327 C CA . SER A 1 305 ? -2.120 -27.529 13.779 1.00 13.73 282 SER A CA 1
ATOM 2328 C C . SER A 1 305 ? -0.672 -27.851 14.172 1.00 12.90 282 SER A C 1
ATOM 2329 O O . SER A 1 305 ? 0.035 -27.016 14.768 1.00 12.28 282 SER A O 1
ATOM 2332 N N . ALA A 1 306 ? -0.234 -29.050 13.796 1.00 12.05 283 ALA A N 1
ATOM 2333 C CA . ALA A 1 306 ? 1.118 -29.506 14.064 1.00 11.79 283 ALA A CA 1
ATOM 2334 C C . ALA A 1 306 ? 2.167 -28.622 13.391 1.00 11.28 283 ALA A C 1
ATOM 2335 O O . ALA A 1 306 ? 3.200 -28.334 13.991 1.00 11.46 283 ALA A O 1
ATOM 2337 N N . THR A 1 307 ? 1.901 -28.192 12.157 1.00 11.61 284 THR A N 1
ATOM 2338 C CA . THR A 1 307 ? 2.821 -27.297 11.446 1.00 11.71 284 THR A CA 1
ATOM 2339 C C . THR A 1 307 ? 3.044 -25.996 12.217 1.00 11.87 284 THR A C 1
ATOM 2340 O O . THR A 1 307 ? 4.177 -25.517 12.313 1.00 12.10 284 THR A O 1
ATOM 2344 N N . GLU A 1 308 ? 1.972 -25.417 12.743 1.00 12.17 285 GLU A N 1
ATOM 2345 C CA . GLU A 1 308 ? 2.089 -24.132 13.443 1.00 11.97 285 GLU A CA 1
ATOM 2346 C C . GLU A 1 308 ? 2.916 -24.273 14.722 1.00 12.20 285 GLU A C 1
ATOM 2347 O O . GLU A 1 308 ? 3.726 -23.395 15.044 1.00 11.29 285 GLU A O 1
ATOM 2353 N N . GLU A 1 309 ? 2.737 -25.386 15.428 1.00 11.17 286 GLU A N 1
ATOM 2354 C CA . GLU A 1 309 ? 3.490 -25.588 16.664 1.00 11.42 286 GLU A CA 1
ATOM 2355 C C . GLU A 1 309 ? 4.965 -25.887 16.365 1.00 11.19 286 GLU A C 1
ATOM 2356 O O . GLU A 1 309 ? 5.856 -25.393 17.062 1.00 11.98 286 GLU A O 1
ATOM 2362 N N . VAL A 1 310 ? 5.249 -26.622 15.307 1.00 11.24 287 VAL A N 1
ATOM 2363 C CA . VAL A 1 310 ? 6.656 -26.759 14.916 1.00 10.84 287 VAL A CA 1
ATOM 2364 C C . VAL A 1 310 ? 7.292 -25.401 14.639 1.00 10.79 287 VAL A C 1
ATOM 2365 O O . VAL A 1 310 ? 8.433 -25.174 15.037 1.00 10.44 287 VAL A O 1
ATOM 2369 N N . LEU A 1 311 ? 6.563 -24.511 13.961 1.00 10.08 288 LEU A N 1
ATOM 2370 C CA . LEU A 1 311 ? 7.095 -23.166 13.675 1.00 9.65 288 LEU A CA 1
ATOM 2371 C C . LEU A 1 311 ? 7.323 -22.314 14.937 1.00 9.69 288 LEU A C 1
ATOM 2372 O O . LEU A 1 311 ? 8.377 -21.670 15.088 1.00 9.80 288 LEU A O 1
ATOM 2377 N N . ARG A 1 312 ? 6.349 -22.336 15.837 1.00 8.96 289 ARG A N 1
ATOM 2378 C CA . ARG A 1 312 ? 6.481 -21.642 17.117 1.00 9.75 289 ARG A CA 1
ATOM 2379 C C . ARG A 1 312 ? 7.646 -22.222 17.909 1.00 9.54 289 ARG A C 1
ATOM 2380 O O . ARG A 1 312 ? 8.441 -21.478 18.496 1.00 10.80 289 ARG A O 1
ATOM 2388 N N . TRP A 1 313 ? 7.739 -23.549 17.953 1.00 9.32 290 TRP A N 1
ATOM 2389 C CA . TRP A 1 313 ? 8.810 -24.197 18.724 1.00 10.15 290 TRP A CA 1
ATOM 2390 C C . TRP A 1 313 ? 10.226 -23.908 18.177 1.00 10.37 290 TRP A C 1
ATOM 2391 O O . TRP A 1 313 ? 11.155 -23.619 18.926 1.00 10.72 290 TRP A O 1
ATOM 2402 N N . ALA A 1 314 ? 10.372 -24.000 16.861 1.00 10.23 291 ALA A N 1
ATOM 2403 C CA . ALA A 1 314 ? 11.672 -23.813 16.212 1.00 10.81 291 ALA A CA 1
ATOM 2404 C C . ALA A 1 314 ? 12.182 -22.366 16.159 1.00 11.06 291 ALA A C 1
ATOM 2405 O O . ALA A 1 314 ? 13.390 -22.156 16.220 1.00 11.76 291 ALA A O 1
ATOM 2407 N N . THR A 1 315 ? 11.274 -21.394 16.008 1.00 10.17 292 THR A N 1
ATOM 2408 C CA . THR A 1 315 ? 11.614 -19.969 15.807 1.00 11.16 292 THR A CA 1
ATOM 2409 C C . THR A 1 315 ? 13.076 -19.751 15.299 1.00 11.26 292 THR A C 1
ATOM 2410 O O . THR A 1 315 ? 13.929 -19.183 16.000 1.00 12.49 292 THR A O 1
ATOM 2414 N N . PRO A 1 316 ? 13.373 -20.215 14.074 1.00 11.74 293 PRO A N 1
ATOM 2415 C CA . PRO A 1 316 ? 14.785 -20.233 13.653 1.00 10.87 293 PRO A CA 1
ATOM 2416 C C . PRO A 1 316 ? 15.450 -18.863 13.516 1.00 10.58 293 PRO A C 1
ATOM 2417 O O . PRO A 1 316 ? 16.643 -18.760 13.789 1.00 11.10 293 PRO A O 1
ATOM 2421 N N . ALA A 1 317 ? 14.697 -17.831 13.127 1.00 9.52 294 ALA A N 1
ATOM 2422 C CA . ALA A 1 317 ? 15.206 -16.459 13.155 1.00 9.85 294 ALA A CA 1
ATOM 2423 C C . ALA A 1 317 ? 14.893 -15.866 14.520 1.00 9.90 294 ALA A C 1
ATOM 2424 O O . ALA A 1 317 ? 13.742 -15.541 14.803 1.00 9.44 294 ALA A O 1
ATOM 2426 N N . MET A 1 318 ? 15.914 -15.758 15.366 1.00 10.26 295 MET A N 1
ATOM 2427 C CA . MET A 1 318 ? 15.720 -15.349 16.775 1.00 11.60 295 MET A CA 1
ATOM 2428 C C . MET A 1 318 ? 15.315 -13.892 16.879 1.00 11.91 295 MET A C 1
ATOM 2429 O O . MET A 1 318 ? 14.487 -13.536 17.722 1.00 11.64 295 MET A O 1
ATOM 2434 N N . HIS A 1 319 ? 15.919 -13.054 16.036 1.00 11.98 296 HIS A N 1
ATOM 2435 C CA . HIS A 1 319 ? 15.664 -11.613 16.081 1.00 12.16 296 HIS A CA 1
ATOM 2436 C C . HIS A 1 319 ? 15.657 -11.014 14.696 1.00 12.50 296 HIS A C 1
ATOM 2437 O O . HIS A 1 319 ? 16.241 -11.577 13.751 1.00 12.07 296 HIS A O 1
ATOM 2444 N N . PHE A 1 320 ? 14.965 -9.885 14.598 1.00 12.71 297 PHE A N 1
ATOM 2445 C CA . PHE A 1 320 ? 15.138 -8.943 13.491 1.00 12.61 297 PHE A CA 1
ATOM 2446 C C . PHE A 1 320 ? 15.236 -7.571 14.126 1.00 13.50 297 PHE A C 1
ATOM 2447 O O . PHE A 1 320 ? 14.924 -7.404 15.310 1.00 13.43 297 PHE A O 1
ATOM 2455 N N . GLY A 1 321 ? 15.768 -6.610 13.383 1.00 13.77 298 GLY A N 1
ATOM 2456 C CA . GLY A 1 321 ? 16.024 -5.313 13.967 1.00 13.33 298 GLY A CA 1
ATOM 2457 C C . GLY A 1 321 ? 15.719 -4.167 13.029 1.00 13.60 298 GLY A C 1
ATOM 2458 O O . GLY A 1 321 ? 15.477 -4.358 11.834 1.00 12.39 298 GLY A O 1
ATOM 2459 N N . ARG A 1 322 ? 15.745 -2.977 13.608 1.00 12.88 299 ARG A N 1
ATOM 2460 C CA . ARG A 1 322 ? 15.392 -1.757 12.948 1.00 13.18 299 ARG A CA 1
ATOM 2461 C C . ARG A 1 322 ? 16.295 -0.665 13.508 1.00 13.83 299 ARG A C 1
ATOM 2462 O O . ARG A 1 322 ? 17.050 -0.878 14.480 1.00 14.41 299 ARG A O 1
ATOM 2470 N N . ARG A 1 323 ? 16.185 0.514 12.918 1.00 14.86 300 ARG A N 1
ATOM 2471 C CA . ARG A 1 323 ? 16.809 1.689 13.459 1.00 16.32 300 ARG A CA 1
ATOM 2472 C C . ARG A 1 323 ? 15.748 2.781 13.522 1.00 16.78 300 ARG A C 1
ATOM 2473 O O . ARG A 1 323 ? 14.943 2.923 12.582 1.00 17.13 300 ARG A O 1
ATOM 2481 N N . ALA A 1 324 ? 15.748 3.549 14.615 1.00 17.08 301 ALA A N 1
ATOM 2482 C CA . ALA A 1 324 ? 14.764 4.613 14.824 1.00 17.67 301 ALA A CA 1
ATOM 2483 C C . ALA A 1 324 ? 14.989 5.741 13.815 1.00 18.21 301 ALA A C 1
ATOM 2484 O O . ALA A 1 324 ? 16.106 6.204 13.656 1.00 19.25 301 ALA A O 1
ATOM 2486 N N . VAL A 1 325 ? 13.925 6.155 13.134 1.00 19.25 302 VAL A N 1
ATOM 2487 C CA . VAL A 1 325 ? 13.974 7.280 12.199 1.00 20.60 302 VAL A CA 1
ATOM 2488 C C . VAL A 1 325 ? 13.754 8.560 12.997 1.00 22.18 302 VAL A C 1
ATOM 2489 O O . VAL A 1 325 ? 14.356 9.602 12.716 1.00 23.10 302 VAL A O 1
ATOM 2493 N N . THR A 1 326 ? 12.871 8.457 13.983 1.00 22.43 303 THR A N 1
ATOM 2494 C CA A THR A 1 326 ? 12.549 9.565 14.863 0.70 23.84 303 THR A CA 1
ATOM 2495 C CA B THR A 1 326 ? 12.538 9.566 14.870 0.30 23.63 303 THR A CA 1
ATOM 2496 C C . THR A 1 326 ? 12.471 9.059 16.310 1.00 23.92 303 THR A C 1
ATOM 2497 O O . THR A 1 326 ? 12.481 7.845 16.550 1.00 23.10 303 THR A O 1
ATOM 2504 N N . ASP A 1 327 ? 12.426 9.984 17.266 1.00 24.43 304 ASP A N 1
ATOM 2505 C CA . ASP A 1 327 ? 12.281 9.621 18.668 1.00 25.09 304 ASP A CA 1
ATOM 2506 C C . ASP A 1 327 ? 10.923 8.965 18.839 1.00 25.20 304 ASP A C 1
ATOM 2507 O O . ASP A 1 327 ? 9.929 9.421 18.252 1.00 25.57 304 ASP A O 1
ATOM 2512 N N . MET A 1 328 ? 10.891 7.891 19.623 1.00 24.86 305 MET A N 1
ATOM 2513 C CA A MET A 1 328 ? 9.634 7.267 20.010 0.50 25.37 305 MET A CA 1
ATOM 2514 C CA B MET A 1 328 ? 9.638 7.258 20.009 0.50 25.14 305 MET A CA 1
ATOM 2515 C C . MET A 1 328 ? 9.649 6.884 21.492 1.00 26.07 305 MET A C 1
ATOM 2516 O O . MET A 1 328 ? 10.717 6.734 22.096 1.00 26.14 305 MET A O 1
ATOM 2525 N N . GLU A 1 329 ? 8.461 6.771 22.077 1.00 26.76 306 GLU A N 1
ATOM 2526 C CA . GLU A 1 329 ? 8.309 6.409 23.477 1.00 28.05 306 GLU A CA 1
ATOM 2527 C C . GLU A 1 329 ? 7.738 5.011 23.574 1.00 27.12 306 GLU A C 1
ATOM 2528 O O . GLU A 1 329 ? 6.868 4.616 22.784 1.00 26.84 306 GLU A O 1
ATOM 2534 N N . LEU A 1 330 ? 8.276 4.246 24.514 1.00 26.25 307 LEU A N 1
ATOM 2535 C CA . LEU A 1 330 ? 7.777 2.914 24.800 1.00 25.30 307 LEU A CA 1
ATOM 2536 C C . LEU A 1 330 ? 8.201 2.584 26.207 1.00 25.08 307 LEU A C 1
ATOM 2537 O O . LEU A 1 330 ? 9.379 2.740 26.556 1.00 24.38 307 LEU A O 1
ATOM 2542 N N . HIS A 1 331 ? 7.222 2.148 27.003 1.00 24.96 308 HIS A N 1
ATOM 2543 C CA . HIS A 1 331 ? 7.414 1.798 28.402 1.00 25.70 308 HIS A CA 1
ATOM 2544 C C . HIS A 1 331 ? 8.073 2.911 29.200 1.00 27.00 308 HIS A C 1
ATOM 2545 O O . HIS A 1 331 ? 8.949 2.658 30.024 1.00 27.63 308 HIS A O 1
ATOM 2552 N N . GLY A 1 332 ? 7.644 4.148 28.946 1.00 27.56 309 GLY A N 1
ATOM 2553 C CA . GLY A 1 332 ? 8.056 5.306 29.754 1.00 29.24 309 GLY A CA 1
ATOM 2554 C C . GLY A 1 332 ? 9.511 5.645 29.511 1.00 28.92 309 GLY A C 1
ATOM 2555 O O . GLY A 1 332 ? 10.169 6.275 30.338 1.00 30.06 309 GLY A O 1
ATOM 2556 N N . GLN A 1 333 ? 10.001 5.221 28.355 1.00 27.36 310 GLN A N 1
ATOM 2557 C CA . GLN A 1 333 ? 11.378 5.422 27.979 1.00 27.24 310 GLN A CA 1
ATOM 2558 C C . GLN A 1 333 ? 11.442 5.954 26.545 1.00 25.62 310 GLN A C 1
ATOM 2559 O O . GLN A 1 333 ? 10.540 5.708 25.749 1.00 25.59 310 GLN A O 1
ATOM 2565 N N . VAL A 1 334 ? 12.501 6.683 26.219 1.00 25.35 311 VAL A N 1
ATOM 2566 C CA . VAL A 1 334 ? 12.661 7.231 24.874 1.00 24.50 311 VAL A CA 1
ATOM 2567 C C . VAL A 1 334 ? 13.690 6.434 24.078 1.00 23.79 311 VAL A C 1
ATOM 2568 O O . VAL A 1 334 ? 14.822 6.234 24.526 1.00 24.17 311 VAL A O 1
ATOM 2572 N N . ILE A 1 335 ? 13.254 5.969 22.909 1.00 22.30 312 ILE A N 1
ATOM 2573 C CA . ILE A 1 335 ? 14.123 5.442 21.870 1.00 21.56 312 ILE A CA 1
ATOM 2574 C C . ILE A 1 335 ? 14.486 6.615 20.970 1.00 21.60 312 ILE A C 1
ATOM 2575 O O . ILE A 1 335 ? 13.607 7.265 20.400 1.00 22.15 312 ILE A O 1
ATOM 2580 N N . ALA A 1 336 ? 15.778 6.910 20.870 1.00 21.14 313 ALA A N 1
ATOM 2581 C CA . ALA A 1 336 ? 16.211 8.096 20.146 1.00 21.50 313 ALA A CA 1
ATOM 2582 C C . ALA A 1 336 ? 16.389 7.809 18.673 1.00 20.21 313 ALA A C 1
ATOM 2583 O O . ALA A 1 336 ? 16.735 6.687 18.309 1.00 18.92 313 ALA A O 1
ATOM 2585 N N . ALA A 1 337 ? 16.125 8.817 17.829 1.00 20.36 314 ALA A N 1
ATOM 2586 C CA . ALA A 1 337 ? 16.515 8.767 16.420 1.00 19.57 314 ALA A CA 1
ATOM 2587 C C . ALA A 1 337 ? 17.935 8.245 16.326 1.00 19.31 314 ALA A C 1
ATOM 2588 O O . ALA A 1 337 ? 18.816 8.696 17.059 1.00 21.43 314 ALA A O 1
ATOM 2590 N N . GLY A 1 338 ? 18.140 7.264 15.457 1.00 18.95 315 GLY A N 1
ATOM 2591 C CA . GLY A 1 338 ? 19.455 6.663 15.254 1.00 18.92 315 GLY A CA 1
ATOM 2592 C C . GLY A 1 338 ? 19.734 5.417 16.082 1.00 18.90 315 GLY A C 1
ATOM 2593 O O . GLY A 1 338 ? 20.629 4.644 15.731 1.00 18.76 315 GLY A O 1
ATOM 2594 N N . ASP A 1 339 ? 18.988 5.207 17.173 1.00 18.46 316 ASP A N 1
ATOM 2595 C CA . ASP A 1 339 ? 19.186 3.990 18.013 1.00 17.68 316 ASP A CA 1
ATOM 2596 C C . ASP A 1 339 ? 18.843 2.709 17.279 1.00 16.57 316 ASP A C 1
ATOM 2597 O O . ASP A 1 339 ? 17.836 2.644 16.580 1.00 15.77 316 ASP A O 1
ATOM 2602 N N . VAL A 1 340 ? 19.656 1.681 17.488 1.00 15.38 317 VAL A N 1
ATOM 2603 C CA . VAL A 1 340 ? 19.319 0.329 17.035 1.00 15.02 317 VAL A CA 1
ATOM 2604 C C . VAL A 1 340 ? 18.244 -0.291 17.924 1.00 14.73 317 VAL A C 1
ATOM 2605 O O . VAL A 1 340 ? 18.332 -0.211 19.149 1.00 14.92 317 VAL A O 1
ATOM 2609 N N . VAL A 1 341 ? 17.255 -0.925 17.297 1.00 14.03 318 VAL A N 1
ATOM 2610 C CA . VAL A 1 341 ? 16.164 -1.602 18.006 1.00 14.88 318 VAL A CA 1
ATOM 2611 C C . VAL A 1 341 ? 16.090 -3.094 17.599 1.00 14.10 318 VAL A C 1
ATOM 2612 O O . VAL A 1 341 ? 15.940 -3.400 16.427 1.00 13.34 318 VAL A O 1
ATOM 2616 N N . THR A 1 342 ? 16.199 -4.023 18.560 1.00 14.49 319 THR A N 1
ATOM 2617 C CA . THR A 1 342 ? 16.072 -5.447 18.222 1.00 13.33 319 THR A CA 1
ATOM 2618 C C . THR A 1 342 ? 14.809 -6.117 18.795 1.00 13.29 319 THR A C 1
ATOM 2619 O O . THR A 1 342 ? 14.442 -5.889 19.956 1.00 11.76 319 THR A O 1
ATOM 2623 N N . LEU A 1 343 ? 14.180 -6.932 17.947 1.00 12.23 320 LEU A N 1
ATOM 2624 C CA . LEU A 1 343 ? 12.893 -7.592 18.220 1.00 13.03 320 LEU A CA 1
ATOM 2625 C C . LEU A 1 343 ? 13.136 -9.094 18.313 1.00 13.04 320 LEU A C 1
ATOM 2626 O O . LEU A 1 343 ? 13.566 -9.740 17.334 1.00 12.39 320 LEU A O 1
ATOM 2631 N N . TRP A 1 344 ? 12.875 -9.653 19.490 1.00 13.15 321 TRP A N 1
ATOM 2632 C CA . TRP A 1 344 ? 13.262 -11.033 19.754 1.00 12.59 321 TRP A CA 1
ATOM 2633 C C . TRP A 1 344 ? 12.089 -11.988 19.637 1.00 12.27 321 TRP A C 1
ATOM 2634 O O . TRP A 1 344 ? 11.282 -12.113 20.551 1.00 12.48 321 TRP A O 1
ATOM 2645 N N . ASN A 1 345 ? 12.025 -12.649 18.483 1.00 11.83 322 ASN A N 1
ATOM 2646 C CA . ASN A 1 345 ? 10.935 -13.552 18.153 1.00 11.81 322 ASN A CA 1
ATOM 2647 C C . ASN A 1 345 ? 10.934 -14.757 19.063 1.00 11.70 322 ASN A C 1
ATOM 2648 O O . ASN A 1 345 ? 9.870 -15.286 19.405 1.00 11.61 322 ASN A O 1
ATOM 2653 N N . ASN A 1 346 ? 12.131 -15.209 19.426 1.00 11.51 323 ASN A N 1
ATOM 2654 C CA . ASN A 1 346 ? 12.258 -16.362 20.300 1.00 12.36 323 ASN A CA 1
ATOM 2655 C C . ASN A 1 346 ? 11.625 -16.150 21.676 1.00 12.48 323 ASN A C 1
ATOM 2656 O O . ASN A 1 346 ? 10.951 -17.042 22.181 1.00 13.19 323 ASN A O 1
ATOM 2661 N N . SER A 1 347 ? 11.823 -14.960 22.242 1.00 12.52 324 SER A N 1
ATOM 2662 C CA . SER A 1 347 ? 11.185 -14.535 23.498 1.00 12.14 324 SER A CA 1
ATOM 2663 C C . SER A 1 347 ? 9.672 -14.359 23.312 1.00 12.25 324 SER A C 1
ATOM 2664 O O . SER A 1 347 ? 8.890 -14.837 24.130 1.00 13.35 324 SER A O 1
ATOM 2667 N N . ALA A 1 348 ? 9.270 -13.672 22.236 1.00 10.94 325 ALA A N 1
ATOM 2668 C CA . ALA A 1 348 ? 7.839 -13.476 21.934 1.00 10.77 325 ALA A CA 1
ATOM 2669 C C . ALA A 1 348 ? 7.089 -14.804 21.841 1.00 11.16 325 ALA A C 1
ATOM 2670 O O . ALA A 1 348 ? 5.955 -14.941 22.347 1.00 11.24 325 ALA A O 1
ATOM 2672 N N . ASN A 1 349 ? 7.729 -15.782 21.214 1.00 10.48 326 ASN A N 1
ATOM 2673 C CA . ASN A 1 349 ? 7.134 -17.100 21.019 1.00 11.91 326 ASN A CA 1
ATOM 2674 C C . ASN A 1 349 ? 7.184 -17.980 22.267 1.00 12.61 326 ASN A C 1
ATOM 2675 O O . ASN A 1 349 ? 6.750 -19.134 22.227 1.00 12.98 326 ASN A O 1
ATOM 2680 N N . ARG A 1 350 ? 7.704 -17.431 23.372 1.00 13.02 327 ARG A N 1
ATOM 2681 C CA . ARG A 1 350 ? 7.621 -18.090 24.685 1.00 13.74 327 ARG A CA 1
ATOM 2682 C C . ARG A 1 350 ? 6.950 -17.206 25.747 1.00 14.22 327 ARG A C 1
ATOM 2683 O O . ARG A 1 350 ? 7.043 -17.476 26.942 1.00 15.10 327 ARG A O 1
ATOM 2691 N N . ASP A 1 351 ? 6.277 -16.144 25.295 1.00 14.08 328 ASP A N 1
ATOM 2692 C CA . ASP A 1 351 ? 5.636 -15.164 26.185 1.00 15.55 328 ASP A CA 1
ATOM 2693 C C . ASP A 1 351 ? 4.358 -15.770 26.770 1.00 15.85 328 ASP A C 1
ATOM 2694 O O . ASP A 1 351 ? 3.380 -15.963 26.040 1.00 14.67 328 ASP A O 1
ATOM 2699 N N . GLU A 1 352 ? 4.374 -16.072 28.072 1.00 17.13 329 GLU A N 1
ATOM 2700 C CA . GLU A 1 352 ? 3.248 -16.752 28.739 1.00 18.64 329 GLU A CA 1
ATOM 2701 C C . GLU A 1 352 ? 1.968 -15.904 28.777 1.00 19.78 329 GLU A C 1
ATOM 2702 O O . GLU A 1 352 ? 0.877 -16.420 29.047 1.00 20.05 329 GLU A O 1
ATOM 2708 N N . GLU A 1 353 ? 2.125 -14.605 28.522 1.00 20.09 330 GLU A N 1
ATOM 2709 C CA . GLU A 1 353 ? 1.025 -13.658 28.459 1.00 21.81 330 GLU A CA 1
ATOM 2710 C C . GLU A 1 353 ? 0.192 -13.934 27.195 1.00 20.39 330 GLU A C 1
ATOM 2711 O O . GLU A 1 353 ? -0.998 -13.624 27.143 1.00 20.54 330 GLU A O 1
ATOM 2717 N N . VAL A 1 354 ? 0.801 -14.586 26.207 1.00 18.49 331 VAL A N 1
ATOM 2718 C CA . VAL A 1 354 ? 0.117 -14.910 24.958 1.00 17.96 331 VAL A CA 1
ATOM 2719 C C . VAL A 1 354 ? -0.071 -16.429 24.769 1.00 18.28 331 VAL A C 1
ATOM 2720 O O . VAL A 1 354 ? -1.137 -16.890 24.354 1.00 18.37 331 VAL A O 1
ATOM 2724 N N . PHE A 1 355 ? 0.959 -17.203 25.091 1.00 17.97 332 PHE A N 1
ATOM 2725 C CA . PHE A 1 355 ? 0.915 -18.662 24.910 1.00 17.96 332 PHE A CA 1
ATOM 2726 C C . PHE A 1 355 ? 0.832 -19.369 26.245 1.00 18.89 332 PHE A C 1
ATOM 2727 O O . PHE A 1 355 ? 1.792 -19.330 27.019 1.00 19.61 332 PHE A O 1
ATOM 2735 N N . ALA A 1 356 ? -0.311 -19.995 26.547 1.00 19.53 333 ALA A N 1
ATOM 2736 C CA . ALA A 1 356 ? -0.432 -20.765 27.791 1.00 19.77 333 ALA A CA 1
ATOM 2737 C C . ALA A 1 356 ? 0.591 -21.896 27.812 1.00 19.34 333 ALA A C 1
ATOM 2738 O O . ALA A 1 356 ? 0.764 -22.602 26.808 1.00 19.10 333 ALA A O 1
ATOM 2740 N N . ASP A 1 357 ? 1.263 -22.076 28.941 1.00 20.14 334 ASP A N 1
ATOM 2741 C CA . ASP A 1 357 ? 2.286 -23.125 29.076 1.00 20.85 334 ASP A CA 1
ATOM 2742 C C . ASP A 1 357 ? 3.260 -23.104 27.887 1.00 18.69 334 ASP A C 1
ATOM 2743 O O . ASP A 1 357 ? 3.374 -24.089 27.145 1.00 17.89 334 ASP A O 1
ATOM 2748 N N . PRO A 1 358 ? 3.977 -21.982 27.710 1.00 18.19 335 PRO A N 1
ATOM 2749 C CA . PRO A 1 358 ? 4.708 -21.769 26.453 1.00 16.33 335 PRO A CA 1
ATOM 2750 C C . PRO A 1 358 ? 5.864 -22.746 26.227 1.00 15.36 335 PRO A C 1
ATOM 2751 O O . PRO A 1 358 ? 6.282 -22.912 25.104 1.00 14.81 335 PRO A O 1
ATOM 2755 N N . TYR A 1 359 ? 6.357 -23.400 27.278 1.00 16.21 336 TYR A N 1
ATOM 2756 C CA . TYR A 1 359 ? 7.440 -24.387 27.120 1.00 15.65 336 TYR A CA 1
ATOM 2757 C C . TYR A 1 359 ? 6.892 -25.809 26.984 1.00 15.67 336 TYR A C 1
ATOM 2758 O O . TYR A 1 359 ? 7.644 -26.782 27.021 1.00 14.53 336 TYR A O 1
ATOM 2767 N N . ALA A 1 360 ? 5.573 -25.908 26.808 1.00 15.18 337 ALA A N 1
ATOM 2768 C CA . ALA A 1 360 ? 4.956 -27.173 26.440 1.00 15.41 337 ALA A CA 1
ATOM 2769 C C . ALA A 1 360 ? 4.940 -27.260 24.915 1.00 13.58 337 ALA A C 1
ATOM 2770 O O . ALA A 1 360 ? 4.428 -26.356 24.249 1.00 13.12 337 ALA A O 1
ATOM 2772 N N . PHE A 1 361 ? 5.536 -28.312 24.361 1.00 14.03 338 PHE A N 1
ATOM 2773 C CA . PHE A 1 361 ? 5.399 -28.611 22.911 1.00 13.92 338 PHE A CA 1
ATOM 2774 C C . PHE A 1 361 ? 4.058 -29.307 22.680 1.00 14.75 338 PHE A C 1
ATOM 2775 O O . PHE A 1 361 ? 3.862 -30.434 23.102 1.00 15.40 338 PHE A O 1
ATOM 2783 N N . ASP A 1 362 ? 3.120 -28.619 22.038 1.00 14.94 339 ASP A N 1
ATOM 2784 C CA . ASP A 1 362 ? 1.738 -29.095 21.962 1.00 15.15 339 ASP A CA 1
ATOM 2785 C C . ASP A 1 362 ? 1.225 -28.943 20.538 1.00 14.72 339 ASP A C 1
ATOM 2786 O O . ASP A 1 362 ? 0.824 -27.846 20.132 1.00 14.33 339 ASP A O 1
ATOM 2791 N N . LEU A 1 363 ? 1.240 -30.040 19.787 1.00 13.79 340 LEU A N 1
ATOM 2792 C CA . LEU A 1 363 ? 0.789 -30.019 18.395 1.00 13.53 340 LEU A CA 1
ATOM 2793 C C . LEU A 1 363 ? -0.658 -29.565 18.214 1.00 14.80 340 LEU A C 1
ATOM 2794 O O . LEU A 1 363 ? -0.999 -29.049 17.141 1.00 14.89 340 LEU A O 1
ATOM 2799 N N . ASN A 1 364 ? -1.481 -29.743 19.251 1.00 15.53 341 ASN A N 1
ATOM 2800 C CA A ASN A 1 364 ? -2.883 -29.315 19.150 0.50 16.28 341 ASN A CA 1
ATOM 2801 C CA B ASN A 1 364 ? -2.902 -29.363 19.293 0.50 16.62 341 ASN A CA 1
ATOM 2802 C C . ASN A 1 364 ? -3.117 -27.911 19.722 1.00 16.75 341 ASN A C 1
ATOM 2803 O O . ASN A 1 364 ? -4.261 -27.492 19.929 1.00 16.91 341 ASN A O 1
ATOM 2812 N N . ARG A 1 365 ? -2.029 -27.162 19.906 1.00 15.86 342 ARG A N 1
ATOM 2813 C CA . ARG A 1 365 ? -2.099 -25.815 20.475 1.00 16.57 342 ARG A CA 1
ATOM 2814 C C . ARG A 1 365 ? -3.029 -24.900 19.704 1.00 16.78 342 ARG A C 1
ATOM 2815 O O . ARG A 1 365 ? -2.923 -24.760 18.485 1.00 16.39 342 ARG A O 1
ATOM 2823 N N . SER A 1 366 ? -3.938 -24.280 20.444 1.00 18.94 343 SER A N 1
ATOM 2824 C CA . SER A 1 366 ? -4.857 -23.312 19.898 1.00 20.00 343 SER A CA 1
ATOM 2825 C C . SER A 1 366 ? -5.255 -22.360 21.023 1.00 20.44 343 SER A C 1
ATOM 2826 O O . SER A 1 366 ? -5.606 -22.810 22.114 1.00 20.93 343 SER A O 1
ATOM 2829 N N . PRO A 1 367 ? -5.153 -21.038 20.783 1.00 19.75 344 PRO A N 1
ATOM 2830 C CA . PRO A 1 367 ? -4.683 -20.461 19.530 1.00 18.42 344 PRO A CA 1
ATOM 2831 C C . PRO A 1 367 ? -3.150 -20.549 19.420 1.00 16.55 344 PRO A C 1
ATOM 2832 O O . PRO A 1 367 ? -2.462 -20.895 20.392 1.00 15.80 344 PRO A O 1
ATOM 2836 N N . ASN A 1 368 ? -2.625 -20.245 18.244 1.00 14.88 345 ASN A N 1
ATOM 2837 C CA . ASN A 1 368 ? -1.186 -20.341 18.032 1.00 14.09 345 ASN A CA 1
ATOM 2838 C C . ASN A 1 368 ? -0.721 -19.306 17.023 1.00 13.59 345 ASN A C 1
ATOM 2839 O O . ASN A 1 368 ? -0.258 -19.642 15.928 1.00 13.46 345 ASN A O 1
ATOM 2844 N N . LYS A 1 369 ? -0.878 -18.048 17.386 1.00 13.85 346 LYS A N 1
ATOM 2845 C CA . LYS A 1 369 ? -0.479 -16.938 16.535 1.00 14.73 346 LYS A CA 1
ATOM 2846 C C . LYS A 1 369 ? 0.967 -16.544 16.832 1.00 14.11 346 LYS A C 1
ATOM 2847 O O . LYS A 1 369 ? 1.260 -15.405 17.201 1.00 15.17 346 LYS A O 1
ATOM 2853 N N . HIS A 1 370 ? 1.861 -17.509 16.664 1.00 13.02 347 HIS A N 1
ATOM 2854 C CA . HIS A 1 370 ? 3.291 -17.292 16.797 1.00 12.81 347 HIS A CA 1
ATOM 2855 C C . HIS A 1 370 ? 3.766 -16.206 15.825 1.00 12.76 347 HIS A C 1
ATOM 2856 O O . HIS A 1 370 ? 3.065 -15.882 14.849 1.00 12.89 347 HIS A O 1
ATOM 2863 N N . ILE A 1 371 ? 4.971 -15.681 16.058 1.00 12.41 348 ILE A N 1
ATOM 2864 C CA . ILE A 1 371 ? 5.506 -14.570 15.255 1.00 12.27 348 ILE A CA 1
ATOM 2865 C C . ILE A 1 371 ? 6.783 -15.010 14.520 1.00 12.12 348 ILE A C 1
ATOM 2866 O O . ILE A 1 371 ? 7.658 -14.203 14.189 1.00 11.51 348 ILE A O 1
ATOM 2871 N N . THR A 1 372 ? 6.867 -16.313 14.250 1.00 12.09 349 THR A N 1
ATOM 2872 C CA . THR A 1 372 ? 8.027 -16.890 13.576 1.00 12.74 349 THR A CA 1
ATOM 2873 C C . THR A 1 372 ? 8.335 -16.268 12.199 1.00 11.98 349 THR A C 1
ATOM 2874 O O . THR A 1 372 ? 9.503 -16.190 11.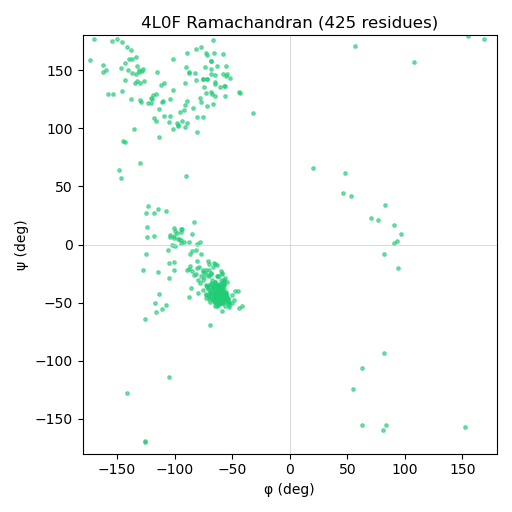794 1.00 13.48 349 THR A O 1
ATOM 2878 N N . PHE A 1 373 ? 7.295 -15.814 11.507 1.00 12.01 350 PHE A N 1
ATOM 2879 C CA . PHE A 1 373 ? 7.406 -15.203 10.176 1.00 11.48 350 PHE A CA 1
ATOM 2880 C C . PHE A 1 373 ? 7.350 -13.675 10.218 1.00 11.93 350 PHE A C 1
ATOM 2881 O O . PHE A 1 373 ? 7.231 -13.032 9.177 1.00 11.76 350 PHE A O 1
ATOM 2889 N N . GLY A 1 374 ? 7.369 -13.105 11.418 1.00 11.38 351 GLY A N 1
ATOM 2890 C CA . GLY A 1 374 ? 7.419 -11.656 11.559 1.00 11.75 351 GLY A CA 1
ATOM 2891 C C . GLY A 1 374 ? 6.039 -11.049 11.458 1.00 12.25 351 GLY A C 1
ATOM 2892 O O . GLY A 1 374 ? 5.033 -11.723 11.745 1.00 11.74 351 GLY A O 1
ATOM 2893 N N . TYR A 1 375 ? 5.983 -9.777 11.056 1.00 11.67 352 TYR A N 1
ATOM 2894 C CA . TYR A 1 375 ? 4.722 -9.046 11.050 1.00 12.67 352 TYR A CA 1
ATOM 2895 C C . TYR A 1 375 ? 4.925 -7.685 10.393 1.00 13.17 352 TYR A C 1
ATOM 2896 O O . TYR A 1 375 ? 6.064 -7.175 10.313 1.00 12.47 352 TYR A O 1
ATOM 2905 N N . GLY A 1 376 ? 3.827 -7.098 9.922 1.00 14.30 353 GLY A N 1
ATOM 2906 C CA . GLY A 1 376 ? 3.885 -5.754 9.340 1.00 14.78 353 GLY A CA 1
ATOM 2907 C C . GLY A 1 376 ? 4.356 -5.815 7.912 1.00 14.75 353 GLY A C 1
ATOM 2908 O O . GLY A 1 376 ? 4.260 -6.862 7.285 1.00 14.84 353 GLY A O 1
ATOM 2909 N N . PRO A 1 377 ? 4.856 -4.682 7.374 1.00 15.69 354 PRO A N 1
ATOM 2910 C CA . PRO A 1 377 ? 5.205 -4.569 5.949 1.00 15.17 354 PRO A CA 1
ATOM 2911 C C . PRO A 1 377 ? 6.180 -5.624 5.397 1.00 13.94 354 PRO A C 1
ATOM 2912 O O . PRO A 1 377 ? 6.075 -6.022 4.230 1.00 14.46 354 PRO A O 1
ATOM 2916 N N . HIS A 1 378 ? 7.095 -6.088 6.237 1.00 13.32 355 HIS A N 1
ATOM 2917 C CA . HIS A 1 378 ? 8.142 -7.023 5.833 1.00 12.26 355 HIS A CA 1
ATOM 2918 C C . HIS A 1 378 ? 7.801 -8.470 6.166 1.00 11.48 355 HIS A C 1
ATOM 2919 O O . HIS A 1 378 ? 8.670 -9.359 6.087 1.00 10.75 355 HIS A O 1
ATOM 2926 N N . PHE A 1 379 ? 6.553 -8.704 6.580 1.00 11.27 356 PHE A N 1
ATOM 2927 C CA . PHE A 1 379 ? 6.114 -10.064 6.925 1.00 10.84 356 PHE A CA 1
ATOM 2928 C C . PHE A 1 379 ? 6.640 -11.027 5.871 1.00 10.51 356 PHE A C 1
ATOM 2929 O O . PHE A 1 379 ? 6.478 -10.780 4.683 1.00 9.29 356 PHE A O 1
ATOM 2937 N N . CYS A 1 380 ? 7.275 -12.116 6.319 1.00 10.62 357 CYS A N 1
ATOM 2938 C CA . CYS A 1 380 ? 7.880 -13.122 5.449 1.00 11.03 357 CYS A CA 1
ATOM 2939 C C . CYS A 1 380 ? 7.185 -13.353 4.114 1.00 11.71 357 CYS A C 1
ATOM 2940 O O . CYS A 1 380 ? 6.071 -13.893 4.059 1.00 11.78 357 CYS A O 1
ATOM 2943 N N . LEU A 1 381 ? 7.878 -12.982 3.034 1.00 12.12 358 LEU A N 1
ATOM 2944 C CA . LEU A 1 381 ? 7.373 -13.179 1.675 1.00 12.99 358 LEU A CA 1
ATOM 2945 C C . LEU A 1 381 ? 7.121 -14.670 1.373 1.00 13.06 358 LEU A C 1
ATOM 2946 O O . LEU A 1 381 ? 6.250 -15.023 0.558 1.00 13.15 358 LEU A O 1
ATOM 2951 N N . GLY A 1 382 ? 7.908 -15.534 2.001 1.00 12.80 359 GLY A N 1
ATOM 2952 C CA . GLY A 1 382 ? 7.790 -16.979 1.762 1.00 12.57 359 GLY A CA 1
ATOM 2953 C C . GLY A 1 382 ? 7.020 -17.778 2.813 1.00 12.77 359 GLY A C 1
ATOM 2954 O O . GLY A 1 382 ? 7.100 -19.016 2.807 1.00 13.17 359 GLY A O 1
ATOM 2955 N N . ALA A 1 383 ? 6.277 -17.105 3.702 1.00 12.12 360 ALA A N 1
ATOM 2956 C CA . ALA A 1 383 ? 5.588 -17.794 4.810 1.00 12.86 360 ALA A CA 1
ATOM 2957 C C . ALA A 1 383 ? 4.760 -19.013 4.340 1.00 12.68 360 ALA A C 1
ATOM 2958 O O . ALA A 1 383 ? 4.785 -20.083 4.962 1.00 12.15 360 ALA A O 1
ATOM 2960 N N . TYR A 1 384 ? 4.041 -18.842 3.236 1.00 12.61 361 TYR A N 1
ATOM 2961 C CA . TYR A 1 384 ? 3.185 -19.908 2.708 1.00 12.92 361 TYR A CA 1
ATOM 2962 C C . TYR A 1 384 ? 4.036 -21.115 2.311 1.00 12.93 361 TYR A C 1
ATOM 2963 O O . TYR A 1 384 ? 3.652 -22.268 2.549 1.00 12.52 361 TYR A O 1
ATOM 2972 N N . LEU A 1 385 ? 5.196 -20.834 1.720 1.00 12.44 362 LEU A N 1
ATOM 2973 C CA . LEU A 1 385 ? 6.109 -21.878 1.305 1.00 12.14 362 LEU A CA 1
ATOM 2974 C C . LEU A 1 385 ? 6.807 -22.518 2.491 1.00 11.89 362 LEU A C 1
ATOM 2975 O O . LEU A 1 385 ? 6.959 -23.734 2.512 1.00 11.83 362 LEU A O 1
ATOM 2980 N N . GLY A 1 386 ? 7.257 -21.707 3.454 1.00 11.69 363 GLY A N 1
ATOM 2981 C CA . GLY A 1 386 ? 7.838 -22.234 4.698 1.00 11.25 363 GLY A CA 1
ATOM 2982 C C . GLY A 1 386 ? 6.885 -23.225 5.344 1.00 12.01 363 GLY A C 1
ATOM 2983 O O . GLY A 1 386 ? 7.271 -24.373 5.659 1.00 11.53 363 GLY A O 1
ATOM 2984 N N . ARG A 1 387 ? 5.632 -22.796 5.529 1.00 11.55 364 ARG A N 1
ATOM 2985 C CA . ARG A 1 387 ? 4.598 -23.695 6.062 1.00 12.44 364 ARG A CA 1
ATOM 2986 C C . ARG A 1 387 ? 4.445 -24.941 5.200 1.00 12.45 364 ARG A C 1
ATOM 2987 O O . ARG A 1 387 ? 4.394 -26.047 5.742 1.00 13.71 364 ARG A O 1
ATOM 2995 N N . ALA A 1 388 ? 4.397 -24.796 3.868 1.00 12.57 365 ALA A N 1
ATOM 2996 C CA . ALA A 1 388 ? 4.235 -25.985 2.995 1.00 13.23 365 ALA A CA 1
ATOM 2997 C C . ALA A 1 388 ? 5.358 -27.023 3.124 1.00 12.59 365 ALA A C 1
ATOM 2998 O O . ALA A 1 388 ? 5.111 -28.242 3.012 1.00 11.98 365 ALA A O 1
ATOM 3000 N N . GLU A 1 389 ? 6.581 -26.546 3.354 1.00 11.86 366 GLU A N 1
ATOM 3001 C CA . GLU A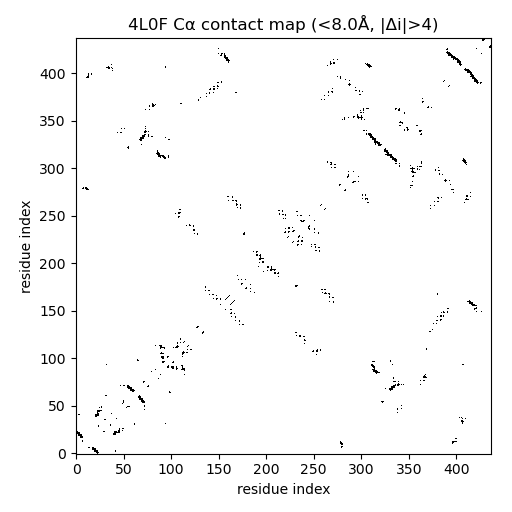 1 389 ? 7.727 -27.439 3.522 1.00 11.83 366 GLU A CA 1
ATOM 3002 C C . GLU A 1 389 ? 7.610 -28.215 4.824 1.00 11.72 366 GLU A C 1
ATOM 3003 O O . GLU A 1 389 ? 7.761 -29.442 4.837 1.00 11.40 366 GLU A O 1
ATOM 3009 N N . VAL A 1 390 ? 7.340 -27.500 5.921 1.00 11.30 367 VAL A N 1
ATOM 3010 C CA . VAL A 1 390 ? 7.107 -28.171 7.206 1.00 10.81 367 VAL A CA 1
ATOM 3011 C C . VAL A 1 390 ? 5.928 -29.146 7.101 1.00 10.87 367 VAL A C 1
ATOM 3012 O O . VAL A 1 390 ? 6.038 -30.308 7.518 1.00 11.29 367 VAL A O 1
ATOM 3016 N N . HIS A 1 391 ? 4.830 -28.686 6.496 1.00 10.44 368 HIS A N 1
ATOM 3017 C CA . HIS A 1 391 ? 3.595 -29.486 6.350 1.00 11.02 368 HIS A CA 1
ATOM 3018 C C . HIS A 1 391 ? 3.862 -30.772 5.575 1.00 11.50 368 HIS A C 1
ATOM 3019 O O . HIS A 1 391 ? 3.466 -31.861 6.016 1.00 11.37 368 HIS A O 1
ATOM 3026 N N . ALA A 1 392 ? 4.583 -30.653 4.456 1.00 11.36 369 ALA A N 1
ATOM 3027 C CA . ALA A 1 392 ? 5.005 -31.801 3.650 1.00 12.71 369 ALA A CA 1
ATOM 3028 C C . ALA A 1 392 ? 5.926 -32.759 4.387 1.00 12.10 369 ALA A C 1
ATOM 3029 O O . ALA A 1 392 ? 5.789 -33.978 4.253 1.00 11.78 369 ALA A O 1
ATOM 3031 N N . LEU A 1 393 ? 6.864 -32.215 5.167 1.00 12.36 370 LEU A N 1
ATOM 3032 C CA . LEU A 1 393 ? 7.746 -33.062 5.957 1.00 11.97 370 LEU A CA 1
ATOM 3033 C C . LEU A 1 393 ? 6.967 -33.856 7.013 1.00 12.14 370 LEU A C 1
ATOM 3034 O O . LEU A 1 393 ? 7.202 -35.054 7.173 1.00 11.67 370 LEU A O 1
ATOM 3039 N N . LEU A 1 394 ? 6.067 -33.183 7.726 1.00 10.95 371 LEU A N 1
ATOM 3040 C CA . LEU A 1 394 ? 5.263 -33.850 8.759 1.00 11.50 371 LEU A CA 1
ATOM 3041 C C . LEU A 1 394 ? 4.397 -34.941 8.153 1.00 11.25 371 LEU A C 1
ATOM 3042 O O . LEU A 1 394 ? 4.265 -36.022 8.718 1.00 11.06 371 LEU A O 1
ATOM 3047 N N . ASP A 1 395 ? 3.823 -34.658 6.990 1.00 11.46 372 ASP A N 1
ATOM 3048 C CA . ASP A 1 395 ? 3.013 -35.653 6.289 1.00 12.91 372 ASP A CA 1
ATOM 3049 C C . ASP A 1 395 ? 3.869 -36.871 5.878 1.00 13.19 372 ASP A C 1
ATOM 3050 O O . ASP A 1 395 ? 3.476 -38.022 6.112 1.00 14.29 372 ASP A O 1
ATOM 3055 N N . ALA A 1 396 ? 5.053 -36.622 5.312 1.00 12.58 373 ALA A N 1
ATOM 3056 C CA . ALA A 1 396 ? 5.967 -37.707 4.950 1.00 12.48 373 ALA A CA 1
ATOM 3057 C C . ALA A 1 396 ? 6.391 -38.552 6.153 1.00 12.27 373 ALA A C 1
ATOM 3058 O O . ALA A 1 396 ? 6.336 -39.794 6.103 1.00 13.06 373 ALA A O 1
ATOM 3060 N N . LEU A 1 397 ? 6.813 -37.883 7.225 1.00 11.61 374 LEU A N 1
ATOM 3061 C CA . LEU A 1 397 ? 7.182 -38.562 8.479 1.00 12.49 374 LEU A CA 1
ATOM 3062 C C . LEU A 1 397 ? 6.051 -39.416 9.026 1.00 12.84 374 LEU A C 1
ATOM 3063 O O . LEU A 1 397 ? 6.249 -40.585 9.339 1.00 13.85 374 LEU A O 1
ATOM 3068 N N . ARG A 1 398 ? 4.858 -38.849 9.127 1.00 13.73 375 ARG A N 1
ATOM 3069 C CA . ARG A 1 398 ? 3.740 -39.598 9.720 1.00 14.89 375 ARG A CA 1
ATOM 3070 C C . ARG A 1 398 ? 3.283 -40.780 8.849 1.00 15.25 375 ARG A C 1
ATOM 3071 O O . ARG A 1 398 ? 2.721 -41.741 9.375 1.00 15.49 375 ARG A O 1
ATOM 3079 N N . THR A 1 399 ? 3.521 -40.709 7.535 1.00 15.04 376 THR A N 1
ATOM 3080 C CA . THR A 1 399 ? 3.062 -41.741 6.598 1.00 15.26 376 THR A CA 1
ATOM 3081 C C . THR A 1 399 ? 4.083 -42.873 6.458 1.00 15.36 376 THR A C 1
ATOM 3082 O O . THR A 1 399 ? 3.711 -44.056 6.486 1.00 15.12 376 THR A O 1
ATOM 3086 N N . TYR A 1 400 ? 5.363 -42.507 6.318 1.00 14.63 377 TYR A N 1
ATOM 3087 C CA . TYR A 1 400 ? 6.410 -43.460 5.894 1.00 15.12 377 TYR A CA 1
ATOM 3088 C C . TYR A 1 400 ? 7.371 -43.939 6.984 1.00 15.32 377 TYR A C 1
ATOM 3089 O O . TYR A 1 400 ? 8.209 -44.824 6.735 1.00 15.90 377 TYR A O 1
ATOM 3098 N N . THR A 1 401 ? 7.239 -43.374 8.188 1.00 14.83 378 THR A N 1
ATOM 3099 C CA . THR A 1 401 ? 8.073 -43.767 9.324 1.00 15.51 378 THR A CA 1
ATOM 3100 C C . THR A 1 401 ? 7.199 -44.114 10.520 1.00 15.61 378 THR A C 1
ATOM 3101 O O . THR A 1 401 ? 6.103 -43.573 10.650 1.00 15.38 378 THR A O 1
ATOM 3105 N N . THR A 1 402 ? 7.674 -45.014 11.384 1.00 16.00 379 THR A N 1
ATOM 3106 C CA . THR A 1 402 ? 6.973 -45.269 12.661 1.00 16.73 379 THR A CA 1
ATOM 3107 C C . THR A 1 402 ? 7.683 -44.531 13.804 1.00 16.46 379 THR A C 1
ATOM 3108 O O . THR A 1 402 ? 7.138 -44.359 14.890 1.00 16.03 379 THR A O 1
ATOM 3112 N N . GLY A 1 403 ? 8.906 -44.087 13.554 1.00 16.77 380 GLY A N 1
ATOM 3113 C CA . GLY A 1 403 ? 9.680 -43.429 14.596 1.00 17.20 380 GLY A CA 1
ATOM 3114 C C . GLY A 1 403 ? 11.126 -43.249 14.193 1.00 17.30 380 GLY A C 1
ATOM 3115 O O . GLY A 1 403 ? 11.544 -43.692 13.130 1.00 16.78 380 GLY A O 1
ATOM 3116 N N . PHE A 1 404 ? 11.886 -42.601 15.061 1.00 17.35 381 PHE A N 1
ATOM 3117 C CA . PHE A 1 404 ? 13.273 -42.270 14.784 1.00 18.62 381 PHE A CA 1
ATOM 3118 C C . PHE A 1 404 ? 13.975 -41.936 16.087 1.00 19.84 381 PHE A C 1
ATOM 3119 O O . PHE A 1 404 ? 13.335 -41.556 17.071 1.00 19.67 381 PHE A O 1
ATOM 3127 N N . GLU A 1 405 ? 15.290 -42.122 16.095 1.00 21.25 382 GLU A N 1
ATOM 3128 C CA . GLU A 1 405 ? 16.090 -41.831 17.274 1.00 22.51 382 GLU A CA 1
ATOM 3129 C C . GLU A 1 405 ? 17.381 -41.111 16.916 1.00 22.58 382 GLU A C 1
ATOM 3130 O O . GLU A 1 405 ? 17.943 -41.331 15.850 1.00 22.04 382 GLU A O 1
ATOM 3136 N N . ILE A 1 406 ? 17.822 -40.242 17.819 1.00 22.54 383 ILE A N 1
ATOM 3137 C CA . ILE A 1 406 ? 19.137 -39.605 17.757 1.00 23.65 383 ILE A CA 1
ATOM 3138 C C . ILE A 1 406 ? 20.217 -40.669 17.913 1.00 24.50 383 ILE A C 1
ATOM 3139 O O . ILE A 1 406 ? 20.176 -41.476 18.850 1.00 25.81 383 ILE A O 1
ATOM 3144 N N . THR A 1 407 ? 21.170 -40.693 16.986 1.00 24.33 384 THR A N 1
ATOM 3145 C CA . THR A 1 407 ? 22.251 -41.679 17.031 1.00 25.10 384 THR A CA 1
ATOM 3146 C C . THR A 1 407 ? 23.649 -41.067 17.192 1.00 25.73 384 THR A C 1
ATOM 3147 O O . THR A 1 407 ? 24.658 -41.766 17.110 1.00 27.07 384 THR A O 1
ATOM 3151 N N . GLY A 1 408 ? 23.712 -39.764 17.413 1.00 25.04 385 GLY A N 1
ATOM 3152 C CA . GLY A 1 408 ? 24.992 -39.097 17.606 1.00 25.14 385 GLY A CA 1
ATOM 3153 C C . GLY A 1 408 ? 24.722 -37.699 18.083 1.00 24.39 385 GLY A C 1
ATOM 3154 O O . GLY A 1 408 ? 23.566 -37.285 18.190 1.00 23.90 385 GLY A O 1
ATOM 3155 N N . GLU A 1 409 ? 25.775 -36.953 18.374 1.00 24.78 386 GLU A N 1
ATOM 3156 C CA . GLU A 1 409 ? 25.568 -35.637 18.924 1.00 24.52 386 GLU A CA 1
ATOM 3157 C C . GLU A 1 409 ? 25.173 -34.637 17.835 1.00 22.95 386 GLU A C 1
ATOM 3158 O O . GLU A 1 409 ? 25.874 -34.482 16.826 1.00 22.91 386 GLU A O 1
ATOM 3164 N N . PRO A 1 410 ? 24.050 -33.947 18.047 1.00 21.52 387 PRO A N 1
ATOM 3165 C CA . PRO A 1 410 ? 23.670 -32.903 17.107 1.00 21.00 387 PRO A CA 1
ATOM 3166 C C . PRO A 1 410 ? 24.644 -31.719 17.187 1.00 21.47 387 PRO A C 1
ATOM 3167 O O . PRO A 1 410 ? 25.235 -31.474 18.239 1.00 22.13 387 PRO A O 1
ATOM 3171 N N . GLN A 1 411 ? 24.813 -31.007 16.081 1.00 20.68 388 GLN A N 1
ATOM 3172 C CA . GLN A 1 411 ? 25.727 -29.873 16.029 1.00 21.52 388 GLN A CA 1
ATOM 3173 C C . GLN A 1 411 ? 24.941 -28.601 15.760 1.00 19.72 388 GLN A C 1
ATOM 3174 O O . GLN A 1 411 ? 24.132 -28.575 14.835 1.00 18.34 388 GLN A O 1
ATOM 3180 N N . ARG A 1 412 ? 25.168 -27.565 16.576 1.00 18.98 389 ARG A N 1
ATOM 3181 C CA . ARG A 1 412 ? 24.464 -26.278 16.423 1.00 17.95 389 ARG A CA 1
ATOM 3182 C C . ARG A 1 412 ? 25.129 -25.418 15.345 1.00 17.89 389 ARG A C 1
ATOM 3183 O O . ARG A 1 412 ? 26.358 -25.470 15.180 1.00 18.50 389 ARG A O 1
ATOM 3191 N N . ILE A 1 413 ? 24.341 -24.616 14.624 1.00 17.21 390 ILE A N 1
ATOM 3192 C CA . ILE A 1 413 ? 24.948 -23.528 13.844 1.00 16.76 390 ILE A CA 1
ATOM 3193 C C . ILE A 1 413 ? 25.415 -22.435 14.817 1.00 17.73 390 ILE A C 1
ATOM 3194 O O . ILE A 1 413 ? 24.984 -22.396 15.971 1.00 17.27 390 ILE A O 1
ATOM 3199 N N . HIS A 1 414 ? 26.261 -21.536 14.332 1.00 17.05 391 HIS A N 1
ATOM 3200 C CA . HIS A 1 414 ? 26.842 -20.478 15.149 1.00 17.61 391 HIS A CA 1
ATOM 3201 C C . HIS A 1 414 ? 26.351 -19.136 14.609 1.00 16.78 391 HIS A C 1
ATOM 3202 O O . HIS A 1 414 ? 26.758 -18.704 13.524 1.00 16.69 391 HIS A O 1
ATOM 3209 N N . SER A 1 415 ? 25.435 -18.505 15.337 1.00 15.76 392 SER A N 1
ATOM 3210 C CA . SER A 1 415 ? 24.857 -17.240 14.886 1.00 15.02 392 SER A CA 1
ATOM 3211 C C . SER A 1 415 ? 24.242 -16.469 16.054 1.00 15.50 392 SER A C 1
ATOM 3212 O O . SER A 1 415 ? 23.781 -17.063 17.032 1.00 14.62 392 SER A O 1
ATOM 3215 N N . ASN A 1 416 ? 24.237 -15.142 15.962 1.00 15.94 393 ASN A N 1
ATOM 3216 C CA . ASN A 1 416 ? 23.441 -14.360 16.924 1.00 15.73 393 ASN A CA 1
ATOM 3217 C C . ASN A 1 416 ? 22.071 -14.003 16.345 1.00 14.80 393 ASN A C 1
ATOM 3218 O O . ASN A 1 416 ? 21.276 -13.292 16.968 1.00 14.99 393 ASN A O 1
ATOM 3223 N N . PHE A 1 417 ? 21.811 -14.527 15.151 1.00 14.16 394 PHE A N 1
ATOM 3224 C CA . PHE A 1 417 ? 20.643 -14.203 14.363 1.00 13.13 394 PHE A CA 1
ATOM 3225 C C . PHE A 1 417 ? 19.803 -15.469 14.225 1.00 12.96 394 PHE A C 1
ATOM 3226 O O . PHE A 1 417 ? 18.633 -15.493 14.643 1.00 11.84 394 PHE A O 1
ATOM 3234 N N . LEU A 1 418 ? 20.398 -16.519 13.663 1.00 12.18 395 LEU A N 1
ATOM 3235 C CA . LEU A 1 418 ? 19.654 -17.762 13.470 1.00 12.16 395 LEU A CA 1
ATOM 3236 C C . LEU A 1 418 ? 20.033 -18.740 14.551 1.00 12.27 395 LEU A C 1
ATOM 3237 O O . LEU A 1 418 ? 21.087 -18.609 15.168 1.00 13.34 395 LEU A O 1
ATOM 3242 N N . THR A 1 419 ? 19.172 -19.728 14.776 1.00 11.99 396 THR A N 1
ATOM 3243 C CA . THR A 1 419 ? 19.471 -20.762 15.742 1.00 12.53 396 THR A CA 1
ATOM 3244 C C . THR A 1 419 ? 18.957 -22.112 15.245 1.00 12.54 396 THR A C 1
ATOM 3245 O O . THR A 1 419 ? 17.896 -22.190 14.626 1.00 11.34 396 THR A O 1
ATOM 3249 N N . GLY A 1 420 ? 19.736 -23.160 15.494 1.00 13.34 397 GLY A N 1
ATOM 3250 C CA . GLY A 1 420 ? 19.317 -24.507 15.140 1.00 14.14 397 GLY A CA 1
ATOM 3251 C C . GLY A 1 420 ? 20.483 -25.441 14.861 1.00 15.09 397 GLY A C 1
ATOM 3252 O O . GLY A 1 420 ? 21.593 -25.178 15.289 1.00 15.68 397 GLY A O 1
ATOM 3253 N N . LEU A 1 421 ? 20.215 -26.504 14.101 1.00 15.27 398 LEU A N 1
ATOM 3254 C CA A LEU A 1 421 ? 21.187 -27.572 13.864 0.60 16.54 398 LEU A CA 1
ATOM 3255 C CA B LEU A 1 421 ? 21.208 -27.557 13.861 0.40 16.15 398 LEU A CA 1
ATOM 3256 C C . LEU A 1 421 ? 21.678 -27.633 12.418 1.00 16.25 398 LEU A C 1
ATOM 3257 O O . LEU A 1 421 ? 20.906 -27.412 11.480 1.00 16.44 398 LEU A O 1
ATOM 3266 N N . SER A 1 422 ? 22.957 -27.953 12.252 1.00 16.86 399 SER A N 1
ATOM 3267 C CA . SER A 1 422 ? 23.536 -28.153 10.934 1.00 17.07 399 SER A CA 1
ATOM 3268 C C . SER A 1 422 ? 23.724 -29.657 10.713 1.00 17.46 399 SER A C 1
ATOM 3269 O O . SER A 1 422 ? 23.929 -30.101 9.587 1.00 17.97 399 SER A O 1
ATOM 3272 N N . ARG A 1 423 ? 23.655 -30.430 11.795 1.00 17.48 400 ARG A N 1
ATOM 3273 C CA . ARG A 1 423 ? 23.806 -31.888 11.721 1.00 18.28 400 ARG A CA 1
ATOM 3274 C C . ARG A 1 423 ? 22.921 -32.606 12.756 1.00 17.47 400 ARG A C 1
ATOM 3275 O O . ARG A 1 423 ? 22.920 -32.235 13.930 1.00 17.34 400 ARG A O 1
ATOM 3283 N N . LEU A 1 424 ? 22.190 -33.627 12.311 1.00 16.27 401 LEU A N 1
ATOM 3284 C CA . LEU A 1 424 ? 21.297 -34.396 13.176 1.00 16.19 401 LEU A CA 1
ATOM 3285 C C . LEU A 1 424 ? 21.323 -35.870 12.770 1.00 16.39 401 LEU A C 1
ATOM 3286 O O . LEU A 1 424 ? 20.521 -36.287 11.917 1.00 16.19 401 LEU A O 1
ATOM 3291 N N . PRO A 1 425 ? 22.264 -36.647 13.351 1.00 17.43 402 PRO A N 1
ATOM 3292 C CA . PRO A 1 425 ? 22.396 -38.086 13.152 1.00 17.91 402 PRO A CA 1
ATOM 3293 C C . PRO A 1 425 ? 21.202 -38.817 13.745 1.00 18.02 402 PRO A C 1
ATOM 3294 O O . PRO A 1 425 ? 20.938 -38.702 14.941 1.00 17.67 402 PRO A O 1
ATOM 3298 N N . VAL A 1 426 ? 20.491 -39.557 12.901 1.00 17.50 403 VAL A N 1
ATOM 3299 C CA . VAL A 1 426 ? 19.299 -40.292 13.305 1.00 17.60 403 VAL A CA 1
ATOM 3300 C C . VAL A 1 426 ? 19.235 -41.665 12.656 1.00 18.52 403 VAL A C 1
ATOM 3301 O O . VAL A 1 426 ? 19.883 -41.923 11.627 1.00 18.62 403 VAL A O 1
ATOM 3305 N N . ARG A 1 427 ? 18.450 -42.546 13.277 1.00 19.06 404 ARG A N 1
ATOM 3306 C CA . ARG A 1 427 ? 18.052 -43.799 12.654 1.00 19.44 404 ARG A CA 1
ATOM 3307 C C . ARG A 1 427 ? 16.547 -43.756 12.571 1.00 19.21 404 ARG A C 1
ATOM 3308 O O . ARG A 1 427 ? 15.884 -43.549 13.583 1.00 19.23 404 ARG A O 1
ATOM 3316 N N . ILE A 1 428 ? 16.023 -43.937 11.360 1.00 19.50 405 ILE A N 1
ATOM 3317 C CA . ILE A 1 428 ? 14.589 -43.858 11.090 1.00 19.46 405 ILE A CA 1
ATOM 3318 C C . ILE A 1 428 ? 14.023 -45.276 10.984 1.00 20.37 405 ILE A C 1
ATOM 3319 O O . ILE A 1 428 ? 14.618 -46.139 10.325 1.00 21.31 405 ILE A O 1
ATOM 3324 N N . GLN A 1 429 ? 12.896 -45.521 11.655 1.00 19.99 406 GLN A N 1
ATOM 3325 C CA . GLN A 1 429 ? 12.189 -46.790 11.564 1.00 20.71 406 GLN A CA 1
ATOM 3326 C C . GLN A 1 429 ? 11.145 -46.681 10.447 1.00 19.69 406 GLN A C 1
ATOM 3327 O O . GLN A 1 429 ? 10.229 -45.862 10.537 1.00 19.20 406 GLN A O 1
ATOM 3333 N N . PRO A 1 430 ? 11.307 -47.478 9.378 1.00 19.70 407 PRO A N 1
ATOM 3334 C CA . PRO A 1 430 ? 10.397 -47.363 8.229 1.00 18.49 407 PRO A CA 1
ATOM 3335 C C . PRO A 1 430 ? 9.009 -47.910 8.544 1.00 17.71 407 PRO A C 1
ATOM 3336 O O . PRO A 1 430 ? 8.903 -48.902 9.272 1.00 17.47 407 PRO A O 1
ATOM 3340 N N . ASN A 1 431 ? 7.965 -47.257 8.022 1.00 16.27 408 ASN A N 1
ATOM 3341 C CA . ASN A 1 431 ? 6.631 -47.879 7.933 1.00 15.65 408 ASN A CA 1
ATOM 3342 C C . ASN A 1 431 ? 6.646 -48.788 6.710 1.00 15.95 408 ASN A C 1
ATOM 3343 O O . ASN A 1 431 ? 6.455 -48.312 5.587 1.00 15.86 408 ASN A O 1
ATOM 3348 N N . GLU A 1 432 ? 6.899 -50.082 6.917 1.00 16.14 409 GLU A N 1
ATOM 3349 C CA . GLU A 1 432 ? 7.136 -51.012 5.797 1.00 17.67 409 GLU A CA 1
ATOM 3350 C C . GLU A 1 432 ? 5.971 -51.107 4.837 1.00 17.29 409 GLU A C 1
ATOM 3351 O O . GLU A 1 432 ? 6.164 -51.097 3.618 1.00 17.33 409 GLU A O 1
ATOM 3357 N N . ALA A 1 433 ? 4.759 -51.228 5.387 1.00 17.29 410 ALA A N 1
ATOM 3358 C CA . ALA A 1 433 ? 3.554 -51.326 4.567 1.00 16.68 410 ALA A CA 1
ATOM 3359 C C . ALA A 1 433 ? 3.371 -50.087 3.680 1.00 16.13 410 ALA A C 1
ATOM 3360 O O . ALA A 1 433 ? 3.030 -50.217 2.492 1.00 16.94 410 ALA A O 1
ATOM 3362 N N . ALA A 1 434 ? 3.610 -48.904 4.249 1.00 15.42 411 ALA A N 1
ATOM 3363 C CA . ALA A 1 434 ? 3.458 -47.647 3.500 1.00 15.86 411 ALA A CA 1
ATOM 3364 C C . ALA A 1 434 ? 4.490 -47.543 2.371 1.00 15.88 411 ALA A C 1
ATOM 3365 O O . ALA A 1 434 ? 4.163 -47.199 1.241 1.00 16.47 411 ALA A O 1
ATOM 3367 N N . ILE A 1 435 ? 5.729 -47.883 2.679 1.00 16.07 412 ILE A N 1
ATOM 3368 C CA . ILE A 1 435 ? 6.802 -47.872 1.682 1.00 15.88 412 ILE A CA 1
ATOM 3369 C C . ILE A 1 435 ? 6.566 -48.893 0.575 1.00 16.48 412 ILE A C 1
ATOM 3370 O O . ILE A 1 435 ? 6.800 -48.607 -0.607 1.00 16.26 412 ILE A O 1
ATOM 3375 N N . ALA A 1 436 ? 6.070 -50.072 0.945 1.00 17.37 413 ALA A N 1
ATOM 3376 C CA . ALA A 1 436 ? 5.694 -51.090 -0.042 1.00 19.11 413 ALA A CA 1
ATOM 3377 C C . ALA A 1 436 ? 4.640 -50.575 -1.042 1.00 19.68 413 ALA A C 1
ATOM 3378 O O . ALA A 1 436 ? 4.714 -50.866 -2.251 1.00 20.56 413 ALA A O 1
ATOM 3380 N N . ALA A 1 437 ? 3.649 -49.844 -0.544 1.00 19.43 414 ALA A N 1
ATOM 3381 C CA . ALA A 1 437 ? 2.619 -49.315 -1.422 1.00 20.05 414 ALA A CA 1
ATOM 3382 C C . ALA A 1 437 ? 3.231 -48.216 -2.312 1.00 19.93 414 ALA A C 1
ATOM 3383 O O . ALA A 1 437 ? 2.952 -48.164 -3.499 1.00 20.67 414 ALA A O 1
ATOM 3385 N N . TYR A 1 438 ? 4.089 -47.373 -1.736 1.00 18.56 415 TYR A N 1
ATOM 3386 C CA . TYR A 1 438 ? 4.826 -46.349 -2.484 1.00 18.39 415 TYR A CA 1
ATOM 3387 C C . TYR A 1 438 ? 5.646 -46.983 -3.629 1.00 20.00 415 TYR A C 1
ATOM 3388 O O . TYR A 1 438 ? 5.592 -46.530 -4.787 1.00 19.66 415 TYR A O 1
ATOM 3397 N N . ASP A 1 439 ? 6.356 -48.065 -3.315 1.00 19.44 416 ASP A N 1
ATOM 3398 C CA . ASP A 1 439 ? 7.219 -48.759 -4.275 1.00 20.45 416 ASP A CA 1
ATOM 3399 C C . ASP A 1 439 ? 6.445 -49.573 -5.307 1.00 21.32 416 ASP A C 1
ATOM 3400 O O . ASP A 1 439 ? 6.955 -49.842 -6.399 1.00 22.10 416 ASP A O 1
ATOM 3405 N N . SER A 1 440 ? 5.228 -49.979 -4.949 1.00 49.15 417 SER A N 1
ATOM 3406 C CA . SER A 1 440 ? 4.406 -50.854 -5.781 1.00 44.34 417 SER A CA 1
ATOM 3407 C C . SER A 1 440 ? 4.185 -50.297 -7.182 1.00 38.50 417 SER A C 1
ATOM 3408 O O . SER A 1 440 ? 4.058 -49.094 -7.362 1.00 36.67 417 SER A O 1
ATOM 3411 N N . ASP A 1 441 ? 4.128 -51.198 -8.161 1.00 38.22 418 ASP A N 1
ATOM 3412 C CA . ASP A 1 441 ? 4.054 -50.844 -9.580 1.00 40.52 418 ASP A CA 1
ATOM 3413 C C . ASP A 1 441 ? 2.628 -50.528 -10.032 1.00 43.68 418 ASP A C 1
ATOM 3414 O O . ASP A 1 441 ? 2.319 -50.552 -11.231 1.00 50.25 418 ASP A O 1
ATOM 3419 N N . ASN A 1 442 ? 1.758 -50.219 -9.077 1.00 44.29 419 ASN A N 1
ATOM 3420 C CA . ASN A 1 442 ? 0.343 -50.083 -9.389 1.00 52.91 419 ASN A CA 1
ATOM 3421 C C . ASN A 1 442 ? -0.234 -48.663 -9.219 1.00 55.79 419 ASN A C 1
ATOM 3422 O O . ASN A 1 442 ? -1.415 -48.483 -8.905 1.00 65.69 419 ASN A O 1
ATOM 3427 N N . GLY A 1 443 ? 0.622 -47.667 -9.442 1.00 49.62 420 GLY A N 1
ATOM 3428 C CA . GLY A 1 443 ? 0.176 -46.329 -9.824 1.00 54.43 420 GLY A CA 1
ATOM 3429 C C . GLY A 1 443 ? -0.103 -45.306 -8.746 1.00 53.99 420 GLY A C 1
ATOM 3430 O O . GLY A 1 443 ? -0.766 -44.292 -8.996 1.00 59.94 420 GLY A O 1
ATOM 3431 N N . VAL A 1 444 ? 0.401 -45.559 -7.548 1.00 50.27 421 VAL A N 1
ATOM 3432 C CA . VAL A 1 444 ? 0.326 -44.563 -6.481 1.00 52.60 421 VAL A CA 1
ATOM 3433 C C . VAL A 1 444 ? 1.708 -44.347 -5.861 1.00 47.12 421 VAL A C 1
ATOM 3434 O O . VAL A 1 444 ? 2.354 -45.298 -5.411 1.00 47.20 421 VAL A O 1
ATOM 3438 N N . ARG A 1 445 ? 2.176 -43.102 -5.891 1.00 45.16 422 ARG A N 1
ATOM 3439 C CA . ARG A 1 445 ? 3.416 -42.738 -5.231 1.00 45.43 422 ARG A CA 1
ATOM 3440 C C . ARG A 1 445 ? 3.044 -41.969 -3.972 1.00 52.53 422 ARG A C 1
ATOM 3441 O O . ARG A 1 445 ? 2.432 -42.539 -3.061 1.00 60.85 422 ARG A O 1
ATOM 3449 N N . SER A 1 446 ? 3.397 -40.684 -3.925 1.00 52.51 423 SER A N 1
ATOM 3450 C CA . SER A 1 446 ? 3.002 -39.822 -2.819 1.00 61.19 423 SER A CA 1
ATOM 3451 C C . SER A 1 446 ? 1.553 -39.343 -2.959 1.00 63.59 423 SER A C 1
ATOM 3452 O O . SER A 1 446 ? 0.886 -39.572 -3.970 1.00 58.79 423 SER A O 1
#

Radius of gyration: 21.86 Å; Cα contacts (8 Å, |Δi|>4): 804; chains: 1; bounding box: 45×61×63 Å

Organism: NCBI:txid1001349

Foldseek 3Di:
DQKDKPFAPQFQFDVVVIDIAGADQDLLVADLQFLVSVVRYDPLNVLVCCVPPNQWDWACDDDQFHIFTEHFALVVLQVVLADCPQWACQQHWDDVSLRVRRDPCACQALRRYDDQSNVQVLVLCVVLLDCVNCVVLLVVLLVLQLVQLLVQQVVFWDWCLVRHLQRRFLSSLCVQQVPDPVCSVVLSVLLVLLVQQDPDVSPVSNVVSLVVQLVVLLVVLVVCVVPNDPHLLNSLSPDAGPPGRRDSSSSSNHSVVSCVVTRVVLSQLQQQVQSVCSSVVVQVVCLLVVVADLLLQLLLSLLVRLFFQKIKTAGCAWDDDPNDIRHHGHIYIRGLNSNSQNCVPFPVSPDRDSNDPPRPRQSQHHHSSRNSCPVVSSSNSSSNSVSCSQWFPGKYFDDDFAWRRRSGGTGTSTTIMGTPTPVVSSCVLPDPPDDHD

CATH classification: 1.10.630.10

Sequence (437 aa):
HHSSGLVPRGSHSGHMTAHTLPIPDDISTINLTDPRTYEVNDLSEYWRQLRTTRPLYWHPPVGDAPGFWVVSRYADVMALYKDNKKLTSEKKGNVLVTLLAGGDSAAGKMLAVTDGAMHRRGLRNNVVLLKSFSPQALKPIVDQIRVNNTTRLVVDDAARRGECDFAADVAEQIPLNTISDLLGVPAADREFLLKLNKSALSSEADQSATDAWLARNEILLYFSELVAERRAKPTEDVISVLANSMVDGKPLTEEVIVLNCYSLILGGDETSRLSMIDSVQTFTQYPDQWELLRDGKVTLESATEEVLRWATPAMHFGRRAVTTDMMELHGQVIAAGDVVTLWNNSANRDEEVFADPYAFDLNNRSPNKHITFGYGPHFCLGAYLGRAEVHALLDALRTYTTGFEITGEPQRIHSNFLTGLLSRLPVRIQPNEAAIAAYDSDNGVRS

Secondary structure (DSSP, 8-state):
--EEESS-TT-SS-GGG--EEE----GGG--TT-TTHHHH---HHHHHHHHHH-SEEEEPP-TTS--EEEE--HHHHHHHHH-SSSEESBTBSSHHHHHHT--TTTTTSGGG--HHHHHHHHHHHTGGGSHHHHHHHHHHHHHHHHHHHHHHHHH-EEEHHHHTGGGTHHHHHHHHHT--GGGHHHHHHHHHHHS----HHHHHHHHHHHHHHHHHHHHHHHHHHHS--SSHHHHHHT-EETTEEPPHHHHHHHHHHHHHHHHHHHHHHHHHHHHHHHH-HHHHHHHHTTSS-HHHHHHHHHHHH--B-EEEEEESS-EEETTEEE-TT-EEEEEHHHHTT-TTTSSSTTS--TT-SS----TT--GGG--TTHHHHHHHHHHHHHHHHHHEEEEEE-S--EE---SSB-SEEE-EEEEEE-HHHHHHHHSSSS---

B-factor: mean 24.05, std 14.6, range [7.25, 130.32]

InterPro domains:
  IPR001128 Cytochrome P450 [PF00067] (280-377)
  IPR002397 Cytochrome P450, B-class [PR00359] (98-109)
  IPR002397 Cytochrome P450, B-class [PR00359] (144-160)
  IPR002397 Cytochrome P450, B-class [PR00359] (161-176)
  IPR002397 Cytochrome P450, B-class [PR00359] (201-223)
  IPR002397 Cytochrome P450, B-class [PR00359] (282-293)
  IPR002397 Cytochrome P450, B-class [PR00359] (299-326)
  IPR002397 Cytochrome P450, B-class [PR00359] (327-342)
  IPR002397 Cytochrome P450, B-class [PR00359] (348-357)
  IPR002397 Cytochrome P450, B-class [PR00359] (357-368)
  IPR017972 Cytochrome P450, conserved site [PS00086] (350-359)
  IPR036396 Cytochrome P450 superfamily [G3DSA:1.10.630.10] (1-423)
  IPR036396 Cytochrome P450 superfamily [SSF48264] (23-407)

Nearest PDB structures (foldseek):
  4l0f-assembly1_A  TM=1.002E+00  e=2.125E-75  Streptomyces sp. Acta 2897
  4l0e-assembly1_A  TM=9.529E-01  e=1.523E-62  Streptomyces sp. Acta 2897
  4pxh-assembly2_C  TM=9.601E-01  e=1.809E-61  Streptomyces sp. Acta 2897
  8vfr-assembly1_A  TM=8.559E-01  e=1.057E-21  Rhodopseudomonas palustris HaA2
  6c3j-assembly1_A  TM=8.477E-01  e=2.413E-21  Rhodopseudomonas palustris HaA2

Solvent-accessible surface area: 19742 Å² total; per-residue (Å²): 201,153,50,29,54,84,26,32,242,52,9,130,12,12,87,186,38,46,98,98,24,56,31,18,91,70,19,99,91,15,48,0,24,30,48,170,11,14,40,83,22,38,16,29,48,0,10,108,45,0,8,66,101,111,18,16,8,91,4,70,86,52,78,164,24,62,3,0,20,0,0,0,81,19,66,16,0,50,54,17,8,128,41,32,165,100,0,21,1,65,78,0,24,17,0,111,29,2,30,84,40,24,40,101,8,27,31,61,18,13,40,4,1,15,49,74,56,7,125,10,0,38,68,33,0,101,174,17,25,36,78,165,44,1,121,90,23,42,69,70,4,110,73,21,0,6,98,7,1,0,55,0,0,125,132,14,86,12,32,1,1,38,35,0,0,41,70,2,0,8,43,6,10,0,39,10,0,21,1,57,86,95,38,49,137,97,0,52,157,31,5,106,43,14,51,71,87,141,87,130,118,19,60,51,57,16,145,85,7,90,74,77,0,26,103,17,0,27,96,8,0,60,96,24,112,94,157,85,62,174,23,1,0,2,43,0,8,77,17,110,15,119,63,143,90,10,86,75,85,8,0,8,6,0,0,10,16,17,2,86,47,21,6,27,30,13,40,3,5,1,2,30,0,2,36,2,2,4,23,61,34,103,28,16,84,58,0,74,73,54,144,10,79,14,107,25,0,3,37,0,0,3,0,37,11,4,4,5,5,0,47,0,7,60,6,83,62,84,18,147,37,80,88,87,76,0,41,57,35,28,6,0,0,0,0,1,28,0,0,0,29,8,86,159,56,3,80,103,14,99,32,11,51,0,97,21,102,102,21,159,20,3,13,28,13,73,25,48,34,76,45,38,23,5,96,11,12,78,15,5,2,54,13,0,0,18,3,2,74,52,18,1,60,12,16,56,18,49,20,72,28,84,67,27,135,26,23,50,16,29,14,13,54,98,0,14,0,94,4,84,45,43,136,80,21,14,61,52,16,64,45,144,135,81,89,141,47